Protein AF-A0A9Q1C5S4-F1 (afdb_monomer)

Solvent-accessible surface area (backbone atoms only — not comparable to full-atom values): 22050 Å² total; per-residue (Å²): 136,83,82,78,76,89,82,75,87,82,96,68,86,60,43,45,45,34,57,97,76,97,72,93,88,68,69,75,43,83,58,48,48,13,80,43,32,47,64,51,29,56,53,51,48,54,53,50,51,52,50,44,37,72,78,37,61,89,54,42,82,37,38,31,32,29,66,40,60,30,46,53,76,62,46,79,53,77,36,78,48,42,24,30,25,34,39,24,13,28,55,50,38,36,54,42,41,44,47,65,72,43,43,68,78,37,70,73,57,40,73,75,47,78,30,70,71,24,90,50,81,45,53,91,93,41,44,48,22,16,44,32,34,40,29,50,38,71,30,73,87,44,88,73,65,38,66,48,76,42,50,22,21,48,40,30,45,51,62,55,60,70,58,51,41,88,36,82,46,92,64,92,68,55,66,39,45,78,78,46,44,45,27,73,45,38,17,29,38,69,49,91,89,26,48,35,38,20,40,40,37,22,26,29,62,36,67,55,90,65,68,54,73,47,81,42,81,46,76,45,70,84,47,77,86,81,73,56,31,37,35,33,30,34,33,33,21,77,86,33,18,25,24,52,56,48,39,55,74,67,67,57,60,78,66,64,52,70,70,54,47,52,58,25,57,75,21,25,42,57,34,74,79,40,62,75,37,80,54,82,61,49,50,50,78,45,84,45,77,47,42,35,32,12,36,37,36,44,42,35,31,38,67,56,96,62,64,42,32,48,29,40,75,71,44,80,42,79,55,52,94,38,29,36,39,38,36,45,40,60,88,59,39,76,62,90,56,58,54,25,53,50,41,29,42,14,76,77,35,92,90,31,74,69,45,74,72,64,85,65,76,36,85,63,61,57,50,76,50,72,50,56,95,92,50,72,72,45,32,26,34,36,35,21,33,24,27,66,83,71,36,64,19,50,60,24,77,76,43,79,44,77,133

InterPro domains:
  IPR003961 Fibronectin type III [cd00063] (308-368)
  IPR013783 Immunoglobulin-like fold [G3DSA:2.60.40.10] (306-403)
  IPR017853 Glycoside hydrolase superfamily [SSF51445] (41-166)
  IPR036116 Fibronectin type III superfamily [SSF49265] (307-371)
  IPR049166 Glycosyl hydrolases family 39, N-terminal catalytic domain [PF01229] (28-271)
  IPR049167 Alpha-L-iduronidase, C-terminal domain [PF21200] (314-402)
  IPR051923 Glycosyl Hydrolase Family 39 [PTHR12631] (32-397)

Mean predicted aligned error: 6.3 Å

Structure (mmCIF, N/CA/C/O backbone):
data_AF-A0A9Q1C5S4-F1
#
_entry.id   AF-A0A9Q1C5S4-F1
#
loop_
_atom_site.group_PDB
_atom_site.id
_atom_site.type_symbol
_atom_site.label_atom_id
_atom_site.label_alt_id
_atom_site.label_comp_id
_atom_site.label_asym_id
_atom_site.label_entity_id
_atom_site.label_seq_id
_atom_site.pdbx_PDB_ins_code
_atom_site.Cartn_x
_atom_site.Cartn_y
_atom_site.Cartn_z
_atom_site.occupancy
_atom_site.B_iso_or_equiv
_atom_site.auth_seq_id
_atom_site.auth_comp_id
_atom_site.auth_asym_id
_atom_site.auth_atom_id
_atom_site.pdbx_PDB_model_num
ATOM 1 N N . MET A 1 1 ? -45.000 -19.984 -2.077 1.00 26.25 1 MET A N 1
ATOM 2 C CA . MET A 1 1 ? -44.883 -21.436 -1.838 1.00 26.25 1 MET A CA 1
ATOM 3 C C . MET A 1 1 ? -43.417 -21.824 -1.934 1.00 26.25 1 MET A C 1
ATOM 5 O O . MET A 1 1 ? -42.816 -21.621 -2.976 1.00 26.25 1 MET A O 1
ATOM 9 N N . ASN A 1 2 ? -42.876 -22.286 -0.807 1.00 27.17 2 ASN A N 1
ATOM 10 C CA . ASN A 1 2 ? -41.705 -23.147 -0.616 1.00 27.17 2 ASN A CA 1
ATOM 11 C C . ASN A 1 2 ? -40.450 -22.885 -1.467 1.00 27.17 2 ASN A C 1
ATOM 13 O O . ASN A 1 2 ? -40.114 -23.661 -2.357 1.00 27.17 2 ASN A O 1
ATOM 17 N N . GLY A 1 3 ? -39.674 -21.869 -1.082 1.00 25.30 3 GLY A N 1
ATOM 18 C CA . GLY A 1 3 ? -38.220 -21.938 -1.224 1.00 25.30 3 GLY A CA 1
ATOM 19 C C . GLY A 1 3 ? -37.671 -22.753 -0.056 1.00 25.30 3 GLY A C 1
ATOM 20 O O . GLY A 1 3 ? -37.378 -22.184 0.992 1.00 25.30 3 GLY A O 1
ATOM 21 N N . ASN A 1 4 ? -37.626 -24.080 -0.199 1.00 28.67 4 ASN A N 1
ATOM 22 C CA . ASN A 1 4 ? -37.029 -24.969 0.797 1.00 28.67 4 ASN A CA 1
ATOM 23 C C . ASN A 1 4 ? -35.581 -24.533 1.055 1.00 28.67 4 ASN A C 1
ATOM 25 O O . ASN A 1 4 ? -34.715 -24.690 0.194 1.00 28.67 4 ASN A O 1
ATOM 29 N N . LEU A 1 5 ? -35.331 -23.986 2.248 1.00 37.19 5 LEU A N 1
ATOM 30 C CA . LEU A 1 5 ? -33.987 -23.841 2.780 1.00 37.19 5 LEU A CA 1
ATOM 31 C C . LEU A 1 5 ? -33.396 -25.241 2.956 1.00 37.19 5 LEU A C 1
ATOM 33 O O . LEU A 1 5 ? -33.865 -26.022 3.784 1.00 37.19 5 LEU A O 1
ATOM 37 N N . LEU A 1 6 ? -32.335 -25.543 2.214 1.00 38.31 6 LEU A N 1
ATOM 38 C CA . LEU A 1 6 ? -31.453 -26.657 2.539 1.00 38.31 6 LEU A CA 1
ATOM 39 C C . LEU A 1 6 ? -30.576 -26.247 3.735 1.00 38.31 6 LEU A C 1
ATOM 41 O O . LEU A 1 6 ? -29.453 -25.782 3.588 1.00 38.31 6 LEU A O 1
ATOM 45 N N . LEU A 1 7 ? -31.138 -26.395 4.934 1.00 47.28 7 LEU A N 1
ATOM 46 C CA . LEU A 1 7 ? -30.456 -26.301 6.230 1.00 47.28 7 LEU A CA 1
ATOM 47 C C . LEU A 1 7 ? -30.463 -27.658 6.929 1.00 47.28 7 LEU A C 1
ATOM 49 O O . LEU A 1 7 ? -30.796 -27.777 8.106 1.00 47.28 7 LEU A O 1
ATOM 53 N N . GLN A 1 8 ? -30.129 -28.712 6.196 1.00 36.31 8 GLN A N 1
ATOM 54 C CA . GLN A 1 8 ? -29.928 -30.018 6.802 1.00 36.31 8 GLN A CA 1
ATOM 55 C C . GLN A 1 8 ? -28.537 -30.532 6.467 1.00 36.31 8 GLN A C 1
ATOM 57 O O . GLN A 1 8 ? -28.162 -30.657 5.308 1.00 36.31 8 GLN A O 1
ATOM 62 N N . SER A 1 9 ? -27.810 -30.798 7.553 1.00 42.69 9 SER A N 1
ATOM 63 C CA . SER A 1 9 ? -26.448 -31.314 7.665 1.00 42.69 9 SER A CA 1
ATOM 64 C C . SER A 1 9 ? -25.338 -30.385 7.184 1.00 42.69 9 SER A C 1
ATOM 66 O O . SER A 1 9 ? -24.979 -30.416 6.013 1.00 42.69 9 SER A O 1
ATOM 68 N N . VAL A 1 10 ? -24.698 -29.659 8.106 1.00 44.78 10 VAL A N 1
ATOM 69 C CA . VAL A 1 10 ? -23.290 -29.295 7.915 1.00 44.78 10 VAL A CA 1
ATOM 70 C C . VAL A 1 10 ? -22.563 -29.205 9.261 1.00 44.78 10 VAL A C 1
ATOM 72 O O . VAL A 1 10 ? -22.988 -28.509 10.181 1.00 44.78 10 VAL A O 1
ATOM 75 N N . ALA A 1 11 ? -21.450 -29.929 9.337 1.00 41.38 11 ALA A N 1
ATOM 76 C CA . ALA A 1 11 ? -20.451 -29.933 10.397 1.00 41.38 11 ALA A CA 1
ATOM 77 C C . ALA A 1 11 ? -19.266 -29.016 10.019 1.00 41.38 11 ALA A C 1
ATOM 79 O O . ALA A 1 11 ? -18.121 -29.462 9.968 1.00 41.38 11 ALA A O 1
ATOM 80 N N . GLU A 1 12 ? -19.529 -27.753 9.673 1.00 50.09 12 GLU A N 1
ATOM 81 C CA . GLU A 1 12 ? -18.496 -26.813 9.207 1.00 50.09 12 GLU A CA 1
ATOM 82 C C . GLU A 1 12 ? -18.090 -25.811 10.291 1.00 50.09 12 GLU A C 1
ATOM 84 O O . GLU A 1 12 ? -18.874 -25.440 11.163 1.00 50.09 12 GLU A O 1
ATOM 89 N N . ARG A 1 13 ? -16.816 -25.403 10.245 1.00 62.28 13 ARG A N 1
ATOM 90 C CA . ARG A 1 13 ? -16.159 -24.569 11.262 1.00 62.28 13 ARG A CA 1
ATOM 91 C C . ARG A 1 13 ? -16.349 -23.056 11.058 1.00 62.28 13 ARG A C 1
ATOM 93 O O . ARG A 1 13 ? -15.836 -22.310 11.882 1.00 62.28 13 ARG A O 1
ATOM 100 N N . TYR A 1 14 ? -17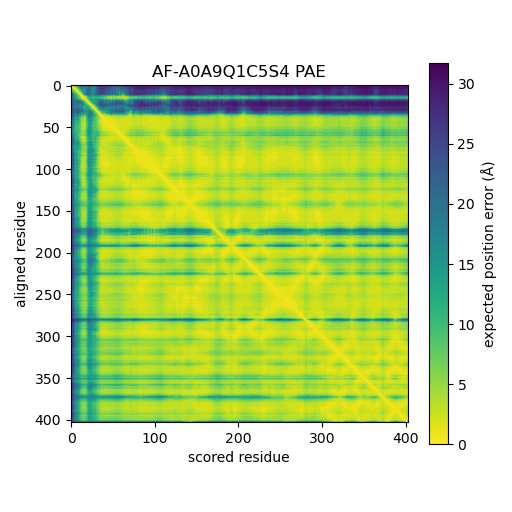.015 -22.596 9.992 1.00 60.91 14 TYR A N 1
ATOM 101 C CA . TYR A 1 14 ? -17.134 -21.169 9.626 1.00 60.91 14 TYR A CA 1
ATOM 102 C C . TYR A 1 14 ? -18.414 -20.862 8.808 1.00 60.91 14 TYR A C 1
ATOM 104 O O . TYR A 1 14 ? -19.015 -21.774 8.242 1.00 60.91 14 TYR A O 1
ATOM 112 N N . ILE A 1 15 ? -18.826 -19.584 8.746 1.00 74.06 15 ILE A N 1
ATOM 113 C CA . ILE A 1 15 ? -19.926 -19.042 7.919 1.00 74.06 15 ILE A CA 1
ATOM 114 C C . ILE A 1 15 ? -19.347 -18.099 6.857 1.00 74.06 15 ILE A C 1
ATOM 116 O O . ILE A 1 15 ? -18.591 -17.188 7.194 1.00 74.06 15 ILE A O 1
ATOM 120 N N . VAL A 1 16 ? -19.752 -18.276 5.594 1.00 71.06 16 VAL A N 1
ATOM 121 C CA . VAL A 1 16 ? -19.312 -17.444 4.461 1.00 71.06 16 VAL A CA 1
ATOM 122 C C . VAL A 1 16 ? -20.466 -16.581 3.938 1.00 71.06 16 VAL A C 1
ATOM 124 O O . VAL A 1 16 ? -21.546 -17.081 3.613 1.00 71.06 16 VAL A O 1
ATOM 127 N N . LEU A 1 17 ? -20.240 -15.273 3.833 1.00 71.00 17 LEU A N 1
ATOM 128 C CA . LEU A 1 17 ? -21.138 -14.326 3.170 1.00 71.00 17 LEU A CA 1
ATOM 129 C C . LEU A 1 17 ? -20.604 -14.093 1.746 1.00 71.00 17 LEU A C 1
ATOM 131 O O . LEU A 1 17 ? -19.611 -13.394 1.595 1.00 71.00 17 LEU A O 1
ATOM 135 N N . LYS A 1 18 ? -21.213 -14.712 0.719 1.00 59.03 18 LYS A N 1
ATOM 136 C CA . LYS A 1 18 ? -20.614 -14.831 -0.629 1.00 59.03 18 LYS A CA 1
ATOM 137 C C . LYS A 1 18 ? -21.371 -14.077 -1.732 1.00 59.03 18 LYS A C 1
ATOM 139 O O . LYS A 1 18 ? -22.607 -14.095 -1.795 1.00 59.03 18 LYS A O 1
ATOM 144 N N . GLY A 1 19 ? -20.637 -13.542 -2.713 1.00 44.38 19 GLY A N 1
ATOM 145 C CA . GLY A 1 19 ? -21.119 -13.293 -4.080 1.00 44.38 19 GLY A CA 1
ATOM 146 C C . GLY A 1 19 ? -21.111 -14.565 -4.955 1.00 44.38 19 GLY A C 1
ATOM 147 O O . GLY A 1 19 ? -20.715 -15.649 -4.540 1.00 44.38 19 GLY A O 1
ATOM 148 N N . LYS A 1 20 ? -21.683 -14.531 -6.165 1.00 37.19 20 LYS A N 1
ATOM 149 C CA . LYS A 1 20 ? -21.894 -15.753 -6.977 1.00 37.19 20 LYS A CA 1
ATOM 150 C C . LYS A 1 20 ? -20.568 -16.375 -7.459 1.00 37.19 20 LYS A C 1
ATOM 152 O O . LYS A 1 20 ? -19.984 -15.861 -8.404 1.00 37.19 20 LYS A O 1
ATOM 157 N N . SER A 1 21 ? -20.216 -17.576 -6.983 1.00 31.98 21 SER A N 1
ATOM 158 C CA . SER A 1 21 ? -19.457 -18.556 -7.786 1.00 31.98 21 SER A CA 1
ATOM 159 C C . SER A 1 21 ? -19.633 -20.001 -7.289 1.00 31.98 21 SER A C 1
ATOM 161 O O . SER A 1 21 ? -19.824 -20.254 -6.099 1.00 31.98 21 SER A O 1
ATOM 163 N N . SER A 1 22 ? -19.617 -20.928 -8.243 1.00 33.81 22 SER A N 1
ATOM 164 C CA . SER A 1 22 ? -19.968 -22.348 -8.187 1.00 33.81 22 SER A CA 1
ATOM 165 C C . SER A 1 22 ? -18.940 -23.225 -7.459 1.00 33.81 22 SER A C 1
ATOM 167 O O . SER A 1 22 ? -17.954 -23.630 -8.065 1.00 33.81 22 SER A O 1
ATOM 169 N N . TYR A 1 23 ? -19.209 -23.590 -6.203 1.00 31.20 23 TYR A N 1
ATOM 170 C CA . TYR A 1 23 ? -18.629 -24.772 -5.550 1.00 31.20 23 TYR A CA 1
ATOM 171 C C . TYR A 1 23 ? -19.686 -25.437 -4.651 1.00 31.20 23 TYR A C 1
ATOM 173 O O . TYR A 1 23 ? -20.471 -24.727 -4.020 1.00 31.20 23 TYR A O 1
ATOM 181 N N . PRO A 1 24 ? -19.757 -26.781 -4.593 1.00 35.44 24 PRO A N 1
ATOM 182 C CA . PRO A 1 24 ? -20.743 -27.475 -3.781 1.00 35.44 24 PRO A CA 1
ATOM 183 C C . PRO A 1 24 ? -20.231 -27.636 -2.343 1.00 35.44 24 PRO A C 1
ATOM 185 O O . PRO A 1 24 ? -19.175 -28.234 -2.146 1.00 35.44 24 PRO A O 1
ATOM 188 N N . ARG A 1 25 ? -21.053 -27.207 -1.371 1.00 38.00 25 ARG A N 1
ATOM 189 C CA . ARG A 1 25 ? -20.917 -27.362 0.100 1.00 38.00 25 ARG A CA 1
ATOM 190 C C . ARG A 1 25 ? -20.227 -26.210 0.842 1.00 38.00 25 ARG A C 1
ATOM 192 O O . ARG A 1 25 ? -19.152 -26.385 1.389 1.00 38.00 25 ARG A O 1
ATOM 199 N N . GLN A 1 26 ? -20.884 -25.050 0.868 1.00 38.00 26 GLN A N 1
ATOM 200 C CA . GLN A 1 26 ? -20.686 -23.997 1.873 1.00 38.00 26 GLN A CA 1
ATOM 201 C C . GLN A 1 26 ? -22.051 -23.366 2.176 1.00 38.00 26 GLN A C 1
ATOM 203 O O . GLN A 1 26 ? -22.888 -23.249 1.273 1.00 38.00 26 GLN A O 1
ATOM 208 N N . PHE A 1 27 ? -22.297 -22.954 3.424 1.00 42.84 27 PHE A N 1
ATOM 209 C CA . PHE A 1 27 ? -23.447 -22.100 3.727 1.00 42.84 27 PHE A CA 1
ATOM 210 C C . PHE A 1 27 ? -23.279 -20.764 3.008 1.00 42.84 27 PHE A C 1
ATOM 212 O O . PHE A 1 27 ? -22.383 -19.991 3.323 1.00 42.84 27 PHE A O 1
ATOM 219 N N . GLN A 1 28 ? -24.141 -20.528 2.024 1.00 41.88 28 GLN A N 1
ATOM 220 C CA . GLN A 1 28 ? -24.079 -19.391 1.120 1.00 41.88 28 GLN A CA 1
ATOM 221 C C . GLN A 1 28 ? -25.230 -18.431 1.438 1.00 41.88 28 GLN A C 1
ATOM 223 O O . GLN A 1 28 ? -26.397 -18.777 1.248 1.00 41.88 28 GLN A O 1
ATOM 228 N N . PHE A 1 29 ? -24.917 -17.219 1.897 1.00 44.25 29 PHE A N 1
ATOM 229 C CA . PHE A 1 29 ? -25.883 -16.116 1.973 1.00 44.25 29 PHE A CA 1
ATOM 230 C C . PHE A 1 29 ? -25.601 -15.067 0.891 1.00 44.25 29 PHE A C 1
ATOM 232 O O . PHE A 1 29 ? -24.479 -14.946 0.413 1.00 44.25 29 PHE A O 1
ATOM 239 N N . SER A 1 30 ? -26.650 -14.364 0.453 1.00 38.97 30 SER A N 1
ATOM 240 C CA . SER A 1 30 ? -26.642 -13.493 -0.725 1.00 38.97 30 SER A CA 1
ATOM 241 C C . SER A 1 30 ? -25.675 -12.308 -0.623 1.00 38.97 30 SER A C 1
ATOM 243 O O . SER A 1 30 ? -25.801 -11.502 0.289 1.00 38.97 30 SER A O 1
ATOM 245 N N . LYS A 1 31 ? -24.814 -12.161 -1.633 1.00 44.47 31 LYS A N 1
ATOM 246 C CA . LYS A 1 31 ? -24.250 -10.925 -2.207 1.00 44.47 31 LYS A CA 1
ATOM 247 C C . LYS A 1 31 ? -24.424 -9.638 -1.369 1.00 44.47 31 LYS A C 1
ATOM 249 O O . LYS A 1 31 ? -25.397 -8.910 -1.551 1.00 44.47 31 LYS A O 1
ATOM 254 N N . THR A 1 32 ? -23.417 -9.307 -0.566 1.00 50.16 32 THR A N 1
ATOM 255 C CA . THR A 1 32 ? -23.232 -8.032 0.153 1.00 50.16 32 THR A CA 1
ATOM 256 C C . THR A 1 32 ? -22.350 -7.078 -0.665 1.00 50.16 32 THR A C 1
ATOM 258 O O . THR A 1 32 ? -21.234 -6.753 -0.279 1.00 50.16 32 THR A O 1
ATOM 261 N N . THR A 1 33 ? -22.805 -6.641 -1.844 1.00 51.19 33 THR A N 1
ATOM 262 C CA . THR A 1 33 ? -22.062 -5.610 -2.600 1.00 51.19 33 THR A CA 1
ATOM 263 C C . THR A 1 33 ? -22.554 -4.231 -2.221 1.00 51.19 33 THR A C 1
ATOM 265 O O . THR A 1 33 ? -23.757 -4.019 -2.262 1.00 51.19 33 THR A O 1
ATOM 268 N N . GLY A 1 34 ? -21.650 -3.289 -1.954 1.00 54.81 34 GLY A N 1
ATOM 269 C CA . GLY A 1 34 ? -21.984 -1.968 -1.403 1.00 54.81 34 GLY A CA 1
ATOM 270 C C . GLY A 1 34 ? -22.831 -1.031 -2.276 1.00 54.81 34 GLY A C 1
ATOM 271 O O . GLY A 1 34 ? -23.160 0.059 -1.833 1.00 54.81 34 GLY A O 1
ATOM 272 N N . GLU A 1 35 ? -23.157 -1.396 -3.519 1.00 74.25 35 GLU A N 1
ATOM 273 C CA . GLU A 1 35 ? -23.819 -0.513 -4.502 1.00 74.25 35 GLU A CA 1
ATOM 274 C C . GLU A 1 35 ? -23.111 0.844 -4.715 1.00 74.25 35 GLU A C 1
ATOM 276 O O . GLU A 1 35 ? -23.710 1.821 -5.150 1.00 74.25 35 GLU A O 1
ATOM 281 N N . GLY A 1 36 ? -21.804 0.901 -4.450 1.00 72.75 36 GLY A N 1
ATOM 282 C CA . GLY A 1 36 ? -21.009 2.130 -4.452 1.00 72.75 36 GLY A CA 1
ATOM 283 C C . GLY A 1 36 ? -20.942 2.844 -3.097 1.00 72.75 36 GLY A C 1
ATOM 284 O O . GLY A 1 36 ? -20.256 3.854 -2.998 1.00 72.75 36 GLY A O 1
ATOM 285 N N . SER A 1 37 ? -21.588 2.316 -2.054 1.00 86.31 37 SER A N 1
ATOM 286 C CA . SER A 1 37 ? -21.529 2.811 -0.677 1.00 86.31 37 SER A CA 1
ATOM 287 C C . SER A 1 37 ? -20.771 1.865 0.259 1.00 86.31 37 SER A C 1
ATOM 289 O O . SER A 1 37 ? -20.989 0.654 0.267 1.00 86.31 37 SER A O 1
ATOM 291 N N . SER A 1 38 ? -19.897 2.429 1.093 1.00 87.44 38 SER A N 1
ATOM 292 C CA . SER A 1 38 ? -19.150 1.688 2.118 1.00 87.44 38 SER A CA 1
ATOM 293 C C . SER A 1 38 ? -20.076 1.143 3.211 1.00 87.44 38 SER A C 1
ATOM 295 O O . SER A 1 38 ? -20.033 -0.043 3.542 1.00 87.44 38 SER A O 1
ATOM 297 N N . LYS A 1 39 ? -20.984 1.992 3.704 1.00 89.44 39 LYS A N 1
ATOM 298 C CA . LYS A 1 39 ? -21.899 1.672 4.805 1.00 89.44 39 LYS A CA 1
ATOM 299 C C . LYS A 1 39 ? -22.924 0.593 4.444 1.00 89.44 39 LYS A C 1
ATOM 301 O O . LYS A 1 39 ? -23.295 -0.200 5.302 1.00 89.44 39 LYS A O 1
ATOM 306 N N . HIS A 1 40 ? -23.326 0.502 3.176 1.00 88.50 40 HIS A N 1
ATOM 307 C CA . HIS A 1 40 ? -24.262 -0.531 2.731 1.00 88.50 40 HIS A CA 1
ATOM 308 C C . HIS A 1 40 ? -23.711 -1.959 2.914 1.00 88.50 40 HIS A C 1
ATOM 310 O O . HIS A 1 40 ? -24.476 -2.864 3.249 1.00 88.50 40 HIS A O 1
ATOM 316 N N . ILE A 1 41 ? -22.393 -2.160 2.755 1.00 89.62 41 ILE A N 1
ATOM 317 C CA . ILE A 1 41 ? -21.737 -3.456 3.018 1.00 89.62 41 ILE A CA 1
ATOM 318 C C . ILE A 1 41 ? -21.948 -3.839 4.485 1.00 89.62 41 ILE A C 1
ATOM 320 O O . ILE A 1 41 ? -22.534 -4.879 4.780 1.00 89.62 41 ILE A O 1
ATOM 324 N N . LEU A 1 42 ? -21.546 -2.942 5.387 1.00 91.50 42 LEU A N 1
ATOM 325 C CA . LEU A 1 42 ? -21.632 -3.123 6.833 1.00 91.50 42 LEU A CA 1
ATOM 326 C C . LEU A 1 42 ? -23.072 -3.373 7.308 1.00 91.50 42 LEU A C 1
ATOM 328 O O . LEU A 1 42 ? -23.320 -4.294 8.085 1.00 91.50 42 LEU A O 1
ATOM 332 N N . ASP A 1 43 ? -24.026 -2.556 6.856 1.00 91.50 43 ASP A N 1
ATOM 333 C CA . ASP A 1 43 ? -25.422 -2.642 7.299 1.00 91.50 43 ASP A CA 1
ATOM 334 C C . ASP A 1 43 ? -26.057 -3.977 6.867 1.00 91.50 43 ASP A C 1
ATOM 336 O O . ASP A 1 43 ? -26.734 -4.635 7.664 1.00 91.50 43 ASP A O 1
ATOM 340 N N . THR A 1 44 ? -25.767 -4.427 5.640 1.00 89.00 44 THR A N 1
ATOM 341 C CA . THR A 1 44 ? -26.261 -5.709 5.114 1.00 89.00 44 THR A CA 1
ATOM 342 C C . THR A 1 44 ? -25.643 -6.902 5.853 1.00 89.00 44 THR A C 1
ATOM 344 O O . THR A 1 44 ? -26.331 -7.887 6.152 1.00 89.00 44 THR A O 1
ATOM 347 N N . GLU A 1 45 ? -24.354 -6.831 6.194 1.00 91.31 45 GLU A N 1
ATOM 348 C CA . GLU A 1 45 ? -23.699 -7.845 7.023 1.00 91.31 45 GLU A CA 1
ATOM 349 C C . GLU A 1 45 ? -24.289 -7.890 8.434 1.00 91.31 45 GLU A C 1
ATOM 351 O O . GLU A 1 45 ? -24.641 -8.968 8.911 1.00 91.31 45 GLU A O 1
ATOM 356 N N . LEU A 1 46 ? -24.463 -6.739 9.091 1.00 92.44 46 LEU A N 1
ATOM 357 C CA . LEU A 1 46 ? -25.061 -6.647 10.425 1.00 92.44 46 LEU A CA 1
ATOM 358 C C . LEU A 1 46 ? -26.467 -7.255 10.463 1.00 92.44 46 LEU A C 1
ATOM 360 O O . LEU A 1 46 ? -26.782 -8.015 11.383 1.00 92.44 46 LEU A O 1
ATOM 364 N N . GLU A 1 47 ? -27.312 -6.945 9.478 1.00 91.81 47 GLU A N 1
ATOM 365 C CA . GLU A 1 47 ? -28.642 -7.548 9.354 1.00 91.81 47 GLU A CA 1
ATOM 366 C C . GLU A 1 47 ? -28.549 -9.071 9.185 1.00 91.81 47 GLU A C 1
ATOM 368 O O . GLU A 1 47 ? -29.243 -9.831 9.870 1.00 91.81 47 GLU A O 1
ATOM 373 N N . THR A 1 48 ? -27.641 -9.531 8.323 1.00 89.38 48 THR A N 1
ATOM 374 C CA . THR A 1 48 ? -27.443 -10.958 8.056 1.00 89.38 48 THR A CA 1
ATOM 375 C C . THR A 1 48 ? -26.965 -11.706 9.299 1.00 89.38 48 THR A C 1
ATOM 377 O O . THR A 1 48 ? -27.523 -12.754 9.634 1.00 89.38 48 THR A O 1
ATOM 380 N N . ILE A 1 49 ? -25.996 -11.153 10.032 1.00 90.88 49 ILE A N 1
ATOM 381 C CA . ILE A 1 49 ? -25.484 -11.719 11.283 1.00 90.88 49 ILE A CA 1
ATOM 382 C C . ILE A 1 49 ? -26.607 -11.803 12.320 1.00 90.88 49 ILE A C 1
ATOM 384 O O . ILE A 1 49 ? -26.801 -12.859 12.926 1.00 90.88 49 ILE A O 1
ATOM 388 N N . LYS A 1 50 ? -27.399 -10.736 12.498 1.00 91.81 50 LYS A N 1
ATOM 389 C CA . LYS A 1 50 ? -28.553 -10.741 13.415 1.00 91.81 50 LYS A CA 1
ATOM 390 C C . LYS A 1 50 ? -29.541 -11.850 13.055 1.00 91.81 50 LYS A C 1
ATOM 392 O O . LYS A 1 50 ? -29.912 -12.636 13.924 1.00 91.81 50 LYS A O 1
ATOM 397 N N . ARG A 1 51 ? -29.895 -11.984 11.773 1.00 90.56 51 ARG A N 1
ATOM 398 C CA . ARG A 1 51 ? -30.806 -13.032 11.287 1.00 90.56 51 ARG A CA 1
ATOM 399 C C . ARG A 1 51 ? -30.267 -14.440 11.538 1.00 90.56 51 ARG A C 1
ATOM 401 O O . ARG A 1 51 ? -31.025 -15.305 11.973 1.00 90.56 51 ARG A O 1
ATOM 408 N N . ILE A 1 52 ? -28.977 -14.677 11.289 1.00 86.69 52 ILE A N 1
ATOM 409 C CA . ILE A 1 52 ? -28.333 -15.972 11.556 1.00 86.69 52 ILE A CA 1
ATOM 410 C C . ILE A 1 52 ? -28.417 -16.303 13.043 1.00 86.69 52 ILE A C 1
ATOM 412 O O . ILE A 1 52 ? -28.832 -17.400 13.400 1.00 86.69 52 ILE A O 1
ATOM 416 N N . ARG A 1 53 ? -28.071 -15.354 13.914 1.00 88.38 53 ARG A N 1
ATOM 417 C CA . ARG A 1 53 ? -28.079 -15.571 15.365 1.00 88.38 53 ARG A CA 1
ATOM 418 C C . ARG A 1 53 ? -29.482 -15.833 15.910 1.00 88.38 53 ARG A C 1
ATOM 420 O O . ARG A 1 53 ? -29.626 -16.671 16.795 1.00 88.38 53 ARG A O 1
ATOM 427 N N . SER A 1 54 ? -30.496 -15.144 15.384 1.00 91.19 54 SER A N 1
ATOM 428 C CA . SER A 1 54 ? -31.894 -15.336 15.783 1.00 91.19 54 SER A CA 1
ATOM 429 C C . SER A 1 54 ? -32.463 -16.672 15.303 1.00 91.19 54 SER A C 1
ATOM 431 O O . SER A 1 54 ? -33.105 -17.371 16.081 1.00 91.19 54 SER A O 1
ATOM 433 N N . ASN A 1 55 ? -32.219 -17.044 14.044 1.00 91.00 55 ASN A N 1
ATOM 434 C CA . ASN A 1 55 ? -32.847 -18.222 13.436 1.00 91.00 55 ASN A CA 1
ATOM 435 C C . ASN A 1 55 ? -32.042 -19.511 13.654 1.00 91.00 55 ASN A C 1
ATOM 437 O O . ASN A 1 55 ? -32.614 -20.599 13.653 1.00 91.00 55 ASN A O 1
ATOM 441 N N . TYR A 1 56 ? -30.726 -19.397 13.860 1.00 87.75 56 TYR A N 1
ATOM 442 C CA . TYR A 1 56 ? -29.796 -20.518 14.020 1.00 87.75 56 TYR A CA 1
ATOM 443 C C . TYR A 1 56 ? -28.864 -20.302 15.225 1.00 87.75 56 TYR A C 1
ATOM 445 O O . TYR A 1 56 ? -27.662 -20.092 15.049 1.00 87.75 56 TYR A O 1
ATOM 453 N N . PRO A 1 57 ? -29.365 -20.396 16.473 1.00 87.81 57 PRO A N 1
ATOM 454 C CA . PRO A 1 57 ? -28.561 -20.128 17.671 1.00 87.81 57 PRO A CA 1
ATOM 455 C C . PRO A 1 57 ? -27.292 -20.988 17.790 1.00 87.81 57 PRO A C 1
ATOM 457 O O . PRO A 1 57 ? -26.284 -20.529 18.324 1.00 87.81 57 PRO A O 1
ATOM 460 N N . LEU A 1 58 ? -27.308 -22.213 17.245 1.00 88.06 58 LEU A N 1
ATOM 461 C CA . LEU A 1 58 ? -26.135 -23.099 17.192 1.00 88.06 58 LEU A CA 1
ATOM 462 C C . LEU A 1 58 ? -24.979 -22.519 16.357 1.00 88.06 58 LEU A C 1
ATOM 464 O O . LEU A 1 58 ? -23.825 -22.855 16.602 1.00 88.06 58 LEU A O 1
ATOM 468 N N . LEU A 1 59 ? -25.274 -21.624 15.410 1.00 85.88 59 LEU A N 1
ATOM 469 C CA . LEU A 1 59 ? -24.289 -20.966 14.552 1.00 85.88 59 LEU A CA 1
ATOM 470 C C . LEU A 1 59 ? -23.768 -19.642 15.136 1.00 85.88 59 LEU A C 1
ATOM 472 O O . LEU A 1 59 ? -22.847 -19.048 14.586 1.00 85.88 59 LEU A O 1
ATOM 476 N N . ALA A 1 60 ? -24.295 -19.174 16.273 1.00 85.06 60 ALA A N 1
ATOM 477 C CA . ALA A 1 60 ? -23.942 -17.869 16.841 1.00 85.06 60 ALA A CA 1
ATOM 478 C C . ALA A 1 60 ? -22.476 -17.746 17.307 1.00 85.06 60 ALA A C 1
ATOM 480 O O . ALA A 1 60 ? -22.015 -16.641 17.589 1.00 85.06 60 ALA A O 1
ATOM 481 N N . LYS A 1 61 ? -21.755 -18.865 17.431 1.00 85.12 61 LYS A N 1
ATOM 482 C CA . LYS A 1 61 ? -20.333 -18.917 17.813 1.00 85.12 61 LYS A CA 1
ATOM 483 C C . LYS A 1 61 ? -19.418 -19.335 16.661 1.00 85.12 61 LYS A C 1
ATOM 485 O O . LYS A 1 61 ? -18.250 -19.635 16.887 1.00 85.12 61 LYS A O 1
ATOM 490 N N . VAL A 1 62 ? -19.948 -19.411 15.447 1.00 88.94 62 VAL A N 1
ATOM 491 C CA . VAL A 1 62 ? -19.173 -19.798 14.275 1.00 88.94 62 VAL A CA 1
ATOM 492 C C . VAL A 1 62 ? -18.545 -18.532 13.670 1.00 88.94 62 VAL A C 1
ATOM 494 O O . VAL A 1 62 ? -19.274 -17.559 13.474 1.00 88.94 62 VAL A O 1
ATOM 497 N N . PRO A 1 63 ? -17.224 -18.510 13.400 1.00 90.56 63 PRO A N 1
ATOM 498 C CA . PRO A 1 63 ? -16.556 -17.395 12.732 1.00 90.56 63 PRO A CA 1
ATOM 499 C C . PRO A 1 63 ? -17.228 -17.007 11.415 1.00 90.56 63 PRO A C 1
ATOM 501 O O . PRO A 1 63 ? -17.650 -17.880 10.655 1.00 90.56 63 PRO A O 1
ATOM 504 N N . ILE A 1 64 ? -17.307 -15.703 11.154 1.00 89.19 64 ILE A N 1
ATOM 505 C CA . ILE A 1 64 ? -17.973 -15.131 9.982 1.00 89.19 64 ILE A CA 1
ATOM 506 C C . ILE A 1 64 ? -16.943 -14.422 9.113 1.00 89.19 64 ILE A C 1
ATOM 508 O O . ILE A 1 64 ? -16.181 -13.584 9.606 1.00 89.19 64 ILE A O 1
ATOM 512 N N . PHE A 1 65 ? -16.959 -14.741 7.822 1.00 90.94 65 PHE A N 1
ATOM 513 C CA . PHE A 1 65 ? -16.135 -14.102 6.804 1.00 90.94 65 PHE A CA 1
ATOM 514 C C . PHE A 1 65 ? -17.016 -13.466 5.722 1.00 90.94 65 PHE A C 1
ATOM 516 O O . PHE A 1 65 ? -18.010 -14.067 5.303 1.00 90.94 65 PHE A O 1
ATOM 523 N N . ASN A 1 66 ? -16.611 -12.299 5.222 1.00 89.12 66 ASN A N 1
ATOM 524 C CA . ASN A 1 66 ? -17.028 -11.805 3.912 1.00 89.12 66 ASN A CA 1
ATOM 525 C C . ASN A 1 66 ? -15.845 -11.922 2.948 1.00 89.12 66 ASN A C 1
ATOM 527 O O . ASN A 1 66 ? -14.866 -11.182 3.049 1.00 89.12 66 ASN A O 1
ATOM 531 N N . ASP A 1 67 ? -15.910 -12.882 2.032 1.00 87.56 67 ASP A N 1
ATOM 532 C CA . ASP A 1 67 ? -14.828 -13.156 1.087 1.00 87.56 67 ASP A CA 1
ATOM 533 C C . ASP A 1 67 ? -14.873 -12.272 -0.179 1.00 87.56 67 ASP A C 1
ATOM 535 O O . ASP A 1 67 ? -13.914 -12.270 -0.953 1.00 87.56 67 ASP A O 1
ATOM 539 N N . GLU A 1 68 ? -15.929 -11.465 -0.343 1.00 87.50 68 GLU A N 1
ATOM 540 C CA . GLU A 1 68 ? -16.160 -10.539 -1.463 1.00 87.50 68 GLU A CA 1
ATOM 541 C C . GLU A 1 68 ? -16.761 -9.197 -0.970 1.00 87.50 68 GLU A C 1
ATOM 543 O O . GLU A 1 68 ? -17.794 -8.724 -1.456 1.00 87.50 68 GLU A O 1
ATOM 548 N N . GLY A 1 69 ? -16.111 -8.560 0.011 1.00 86.44 69 GLY A N 1
ATOM 549 C CA . GLY A 1 69 ? -16.499 -7.291 0.649 1.00 86.44 69 GLY A CA 1
ATOM 550 C C . GLY A 1 69 ? -16.294 -6.056 -0.229 1.00 86.44 69 GLY A C 1
ATOM 551 O O . GLY A 1 69 ? -15.707 -5.060 0.194 1.00 86.44 69 GLY A O 1
ATOM 552 N N . ASP A 1 70 ? -16.741 -6.125 -1.479 1.00 88.38 70 ASP A N 1
ATOM 553 C CA . ASP A 1 70 ? -16.445 -5.130 -2.496 1.00 88.38 70 ASP A CA 1
ATOM 554 C C . ASP A 1 70 ? -17.477 -3.990 -2.563 1.00 88.38 70 ASP A C 1
ATOM 556 O O . ASP A 1 70 ? -18.691 -4.229 -2.495 1.00 88.38 70 ASP A O 1
ATOM 560 N N . PRO A 1 71 ? -17.045 -2.753 -2.893 1.00 86.88 71 PRO A N 1
ATOM 561 C CA . PRO A 1 71 ? -17.961 -1.621 -3.051 1.00 86.88 71 PRO A CA 1
ATOM 562 C C . PRO A 1 71 ? -19.029 -1.815 -4.133 1.00 86.88 71 PRO A C 1
ATOM 564 O O . PRO A 1 71 ? -20.135 -1.308 -4.004 1.00 86.88 71 PRO A O 1
ATOM 567 N N . LEU A 1 72 ? -18.719 -2.526 -5.223 1.00 88.12 72 LEU A N 1
ATOM 568 C CA . LEU A 1 72 ? -19.646 -2.737 -6.339 1.00 88.12 72 LEU A CA 1
ATOM 569 C C . LEU A 1 72 ? -19.374 -4.071 -7.042 1.00 88.12 72 LEU A C 1
ATOM 571 O O . LEU A 1 72 ? -18.220 -4.373 -7.363 1.00 88.12 72 LEU A O 1
ATOM 575 N N . VAL A 1 73 ? -20.447 -4.805 -7.369 1.00 86.62 73 VAL A N 1
ATOM 576 C CA . VAL A 1 73 ? -20.398 -6.037 -8.178 1.00 86.62 73 VAL A CA 1
ATOM 577 C C . VAL A 1 73 ? -19.806 -5.806 -9.572 1.00 86.62 73 VAL A C 1
ATOM 579 O O . VAL A 1 73 ? -19.932 -4.730 -10.156 1.00 86.62 73 VAL A O 1
ATOM 582 N N . GLY A 1 74 ? -19.247 -6.866 -10.156 1.00 89.75 74 GLY A N 1
ATOM 583 C CA . GLY A 1 74 ? -18.845 -6.892 -11.558 1.00 89.75 74 GLY A CA 1
ATOM 584 C C . GLY A 1 74 ? -17.485 -6.240 -11.720 1.00 89.75 74 GLY A C 1
ATOM 585 O O . GLY A 1 74 ? -17.383 -5.074 -12.107 1.00 89.75 74 GLY A O 1
ATOM 586 N N . TRP A 1 75 ? -16.439 -6.994 -11.391 1.00 95.25 75 TRP A N 1
ATOM 587 C CA . TRP A 1 75 ? -15.055 -6.524 -11.361 1.00 95.25 75 TRP A CA 1
ATOM 588 C C . TRP A 1 75 ? -14.588 -5.938 -12.707 1.00 95.25 75 TRP A C 1
ATOM 590 O O . TRP A 1 75 ? -13.848 -4.957 -12.731 1.00 95.25 75 TRP A O 1
ATOM 600 N N . SER A 1 76 ? -15.078 -6.482 -13.826 1.00 95.88 76 SER A N 1
ATOM 601 C CA . SER A 1 76 ? -14.688 -6.093 -15.187 1.00 95.88 76 SER A CA 1
ATOM 602 C C . SER A 1 76 ? -15.408 -4.851 -15.718 1.00 95.88 76 SER A C 1
ATOM 604 O O . SER A 1 76 ? -14.996 -4.292 -16.736 1.00 95.88 76 SER A O 1
ATOM 606 N N . ARG A 1 77 ? -16.474 -4.384 -15.052 1.00 96.12 77 ARG A N 1
ATOM 607 C CA . ARG A 1 77 ? -17.184 -3.165 -15.462 1.00 96.12 77 ARG A CA 1
ATOM 608 C C . ARG A 1 77 ? -16.252 -1.949 -15.304 1.00 96.12 77 ARG A C 1
ATOM 610 O O . ARG A 1 77 ? -15.777 -1.726 -14.190 1.00 96.12 77 ARG A O 1
ATOM 617 N N . PRO A 1 78 ? -16.014 -1.139 -16.350 1.00 97.06 78 PRO A N 1
ATOM 618 C CA . PRO A 1 78 ? -15.220 0.078 -16.215 1.00 97.06 78 PRO A CA 1
ATOM 619 C C . PRO A 1 78 ? -15.906 1.044 -15.249 1.00 97.06 78 PRO A C 1
ATOM 621 O O . PRO A 1 78 ? -17.110 1.292 -15.359 1.00 97.06 78 PRO A O 1
ATOM 624 N N . GLN A 1 79 ? -15.152 1.557 -14.285 1.00 97.50 79 GLN A N 1
ATOM 625 C CA . GLN A 1 79 ? -15.557 2.615 -13.370 1.00 97.50 79 GLN A CA 1
ATOM 626 C C . GLN A 1 79 ? -14.368 3.543 -13.126 1.00 97.50 79 GLN A C 1
ATOM 628 O O . GLN A 1 79 ? -13.310 3.088 -12.691 1.00 97.50 79 GLN A O 1
ATOM 633 N N . TRP A 1 80 ? -14.560 4.846 -13.336 1.00 95.88 80 TRP A N 1
ATOM 634 C CA . TRP A 1 80 ? -13.503 5.846 -13.157 1.00 95.88 80 TRP A CA 1
ATOM 635 C C . TRP A 1 80 ? -12.875 5.779 -11.752 1.00 95.88 80 TRP A C 1
ATOM 637 O O . TRP A 1 80 ? -11.659 5.832 -11.614 1.00 95.88 80 TRP A O 1
ATOM 647 N N . TRP A 1 81 ? -13.687 5.560 -10.712 1.00 96.62 81 TRP A N 1
ATOM 648 C CA . TRP A 1 81 ? -13.238 5.539 -9.317 1.00 96.62 81 TRP A CA 1
ATOM 649 C C . TRP A 1 81 ? -12.410 4.299 -8.961 1.00 96.62 81 TRP A C 1
ATOM 651 O O . TRP A 1 81 ? -11.693 4.321 -7.966 1.00 96.62 81 TRP A O 1
ATOM 661 N N . ARG A 1 82 ? -12.459 3.223 -9.765 1.00 98.12 82 ARG A N 1
ATOM 662 C CA . ARG A 1 82 ? -11.606 2.030 -9.586 1.00 98.12 82 ARG A CA 1
ATOM 663 C C . ARG A 1 82 ? -10.155 2.277 -9.987 1.00 98.12 82 ARG A C 1
ATOM 665 O O . ARG A 1 82 ? -9.298 1.465 -9.638 1.00 98.12 82 ARG A O 1
ATOM 672 N N . ALA A 1 83 ? -9.898 3.347 -10.737 1.00 98.00 83 ALA A N 1
ATOM 673 C CA . ALA A 1 83 ? -8.604 3.644 -11.329 1.00 98.00 83 ALA A CA 1
ATOM 674 C C . ALA A 1 83 ? -7.609 4.282 -10.358 1.00 98.00 83 ALA A C 1
ATOM 676 O O . ALA A 1 83 ? -6.405 4.063 -10.491 1.00 98.00 83 ALA A O 1
ATOM 677 N N . ASP A 1 84 ? -8.110 5.058 -9.399 1.00 97.25 84 ASP A N 1
ATOM 678 C CA . ASP A 1 84 ? -7.305 5.963 -8.589 1.00 97.25 84 ASP A CA 1
ATOM 679 C C . ASP A 1 84 ? -7.562 5.809 -7.078 1.00 97.25 84 ASP A C 1
ATOM 681 O O . ASP A 1 84 ? -8.115 4.813 -6.599 1.00 97.25 84 ASP A O 1
ATOM 685 N N . THR A 1 85 ? -7.115 6.805 -6.312 1.00 97.69 85 THR A N 1
ATOM 686 C CA . THR A 1 85 ? -7.209 6.865 -4.852 1.00 97.69 85 THR A CA 1
ATOM 687 C C . THR A 1 85 ? -8.644 6.839 -4.325 1.00 97.69 85 THR A C 1
ATOM 689 O O . THR A 1 85 ? -8.847 6.525 -3.156 1.00 97.69 85 THR A O 1
ATOM 692 N N . THR A 1 86 ? -9.657 7.081 -5.164 1.00 97.94 86 THR A N 1
ATOM 693 C CA . THR A 1 86 ? -11.064 6.941 -4.769 1.00 97.94 86 THR A CA 1
ATOM 694 C C . THR A 1 86 ? -11.338 5.528 -4.262 1.00 97.94 86 THR A C 1
ATOM 696 O O . THR A 1 86 ? -11.761 5.369 -3.120 1.00 97.94 86 THR A O 1
ATOM 699 N N . TYR A 1 87 ? -11.012 4.490 -5.045 1.00 98.25 87 TYR A N 1
ATOM 700 C CA . TYR A 1 87 ? -11.222 3.101 -4.624 1.00 98.25 87 TYR A CA 1
ATOM 701 C C . TYR A 1 87 ? -10.394 2.738 -3.391 1.00 98.25 87 TYR A C 1
ATOM 703 O O . TYR A 1 87 ? -10.926 2.127 -2.469 1.00 98.25 87 TYR A O 1
ATOM 711 N N . ALA A 1 88 ? -9.132 3.171 -3.335 1.00 98.31 88 ALA A N 1
ATOM 712 C CA . ALA A 1 88 ? -8.289 2.975 -2.159 1.00 98.31 88 ALA A CA 1
ATOM 713 C C . ALA A 1 88 ? -8.939 3.555 -0.889 1.00 98.31 88 ALA A C 1
ATOM 715 O O . ALA A 1 88 ? -8.978 2.890 0.143 1.00 98.31 88 ALA A O 1
ATOM 716 N N . ALA A 1 89 ? -9.506 4.762 -0.973 1.00 97.94 89 ALA A N 1
ATOM 717 C CA . ALA A 1 89 ? -10.106 5.438 0.171 1.00 97.94 89 ALA A CA 1
ATOM 718 C C . ALA A 1 89 ? -11.415 4.764 0.609 1.00 97.94 89 ALA A C 1
ATOM 720 O O . ALA A 1 89 ? -11.650 4.637 1.813 1.00 97.94 89 ALA A O 1
ATOM 721 N N . VAL A 1 90 ? -12.222 4.264 -0.344 1.00 96.06 90 VAL A N 1
ATOM 722 C CA . VAL A 1 90 ? -13.416 3.453 -0.037 1.00 96.06 90 VAL A CA 1
ATOM 723 C C . VAL A 1 90 ? -13.026 2.169 0.691 1.00 96.06 90 VAL A C 1
ATOM 725 O O . VAL A 1 90 ? -13.614 1.869 1.724 1.00 96.06 90 VAL A O 1
ATOM 728 N N . VAL A 1 91 ? -12.024 1.430 0.199 1.00 97.75 91 VAL A N 1
ATOM 729 C CA . VAL A 1 91 ? -11.549 0.191 0.844 1.00 97.75 91 VAL A CA 1
ATOM 730 C C . VAL A 1 91 ? -11.095 0.463 2.275 1.00 97.75 91 VAL A C 1
ATOM 732 O O . VAL A 1 91 ? -11.514 -0.230 3.200 1.00 97.75 91 VAL A O 1
ATOM 735 N N . THR A 1 92 ? -10.310 1.521 2.480 1.00 98.12 92 THR A N 1
ATOM 736 C CA . THR A 1 92 ? -9.891 1.928 3.823 1.00 98.12 92 THR A CA 1
ATOM 737 C C . THR A 1 92 ? -11.085 2.297 4.698 1.00 98.12 92 THR A C 1
ATOM 739 O O . THR A 1 92 ? -11.160 1.852 5.839 1.00 98.12 92 THR A O 1
ATOM 742 N N . LYS A 1 93 ? -12.052 3.067 4.181 1.00 96.25 93 LYS A N 1
ATOM 743 C CA . LYS A 1 93 ? -13.255 3.462 4.932 1.00 96.25 93 LYS A CA 1
ATOM 744 C C . LYS A 1 93 ? -14.085 2.248 5.352 1.00 96.25 93 LYS A C 1
ATOM 746 O O . LYS A 1 93 ? -14.497 2.187 6.505 1.00 96.25 93 LYS A O 1
ATOM 751 N N . VAL A 1 94 ? -14.257 1.267 4.463 1.00 95.50 94 VAL A N 1
ATOM 752 C CA . VAL A 1 94 ? -14.911 -0.015 4.768 1.00 95.50 94 VAL A CA 1
ATOM 753 C C . VAL A 1 94 ? -14.202 -0.702 5.938 1.00 95.50 94 VAL A C 1
ATOM 755 O O . VAL A 1 94 ? -14.857 -1.022 6.925 1.00 95.50 94 VAL A O 1
ATOM 758 N N . ILE A 1 95 ? -12.875 -0.855 5.902 1.00 97.06 95 ILE A N 1
ATOM 759 C CA . ILE A 1 95 ? -12.110 -1.494 6.992 1.00 97.06 95 ILE A CA 1
ATOM 760 C C . ILE A 1 95 ? -12.283 -0.742 8.322 1.00 97.06 95 ILE A C 1
ATOM 762 O O . ILE A 1 95 ? -12.583 -1.360 9.345 1.00 97.06 95 ILE A O 1
ATOM 766 N N . ILE A 1 96 ? -12.155 0.590 8.309 1.00 96.25 96 ILE A N 1
ATOM 767 C CA . ILE A 1 96 ? -12.325 1.431 9.504 1.00 96.25 96 ILE A CA 1
ATOM 768 C C . ILE A 1 96 ? -13.743 1.266 10.086 1.00 96.25 96 ILE A C 1
ATOM 770 O O . ILE A 1 96 ? -13.904 1.108 11.297 1.00 96.25 96 ILE A O 1
ATOM 774 N N . GLN A 1 97 ? -14.772 1.261 9.235 1.00 94.62 97 GLN A N 1
ATOM 775 C CA . GLN A 1 97 ? -16.161 1.045 9.645 1.00 94.62 97 GLN A CA 1
ATOM 776 C C . GLN A 1 97 ? -16.377 -0.349 10.249 1.00 94.62 97 GLN A C 1
ATOM 778 O O . GLN A 1 97 ? -17.019 -0.455 11.291 1.00 94.62 97 GLN A O 1
ATOM 783 N N . HIS A 1 98 ? -15.821 -1.412 9.658 1.00 95.06 98 HIS A N 1
ATOM 784 C CA . HIS A 1 98 ? -15.958 -2.769 10.204 1.00 95.06 98 HIS A CA 1
ATOM 785 C C . HIS A 1 98 ? -15.290 -2.885 11.576 1.00 95.06 98 HIS A C 1
ATOM 787 O O . HIS A 1 98 ? -15.875 -3.456 12.497 1.00 95.06 98 HIS A O 1
ATOM 793 N N . GLN A 1 99 ? -14.111 -2.283 11.756 1.00 95.44 99 GLN A N 1
ATOM 794 C CA . GLN A 1 99 ? -13.448 -2.279 13.055 1.00 95.44 99 GLN A CA 1
ATOM 795 C C . GLN A 1 99 ? -14.302 -1.573 14.118 1.00 95.44 99 GLN A C 1
ATOM 797 O O . GLN A 1 99 ? -14.578 -2.150 15.169 1.00 95.44 99 GLN A O 1
ATOM 802 N N . HIS A 1 100 ? -14.750 -0.345 13.850 1.00 93.31 100 HIS A N 1
ATOM 803 C CA . HIS A 1 100 ? -15.383 0.498 14.873 1.00 93.31 100 HIS A CA 1
ATOM 804 C C . HIS A 1 100 ? -16.873 0.253 15.081 1.00 93.31 100 HIS A C 1
ATOM 806 O O . HIS A 1 100 ? -17.359 0.462 16.188 1.00 93.31 100 HIS A O 1
ATOM 812 N N . LEU A 1 101 ? -17.601 -0.177 14.051 1.00 93.00 101 LEU A N 1
ATOM 813 C CA . LEU A 1 101 ? -19.064 -0.282 14.085 1.00 93.00 101 LEU A CA 1
ATOM 814 C C . LEU A 1 101 ? -19.562 -1.735 14.143 1.00 93.00 101 LEU A C 1
ATOM 816 O O . LEU A 1 101 ? -20.694 -1.972 14.563 1.00 93.00 101 LEU A O 1
ATOM 820 N N . LEU A 1 102 ? -18.725 -2.714 13.778 1.00 93.38 102 LEU A N 1
ATOM 821 C CA . LEU A 1 102 ? -19.056 -4.140 13.858 1.00 93.38 102 LEU A CA 1
ATOM 822 C C . LEU A 1 102 ? -18.231 -4.860 14.924 1.00 93.38 102 LEU A C 1
ATOM 824 O O . LEU A 1 102 ? -18.815 -5.359 15.884 1.00 93.38 102 LEU A O 1
ATOM 828 N N . ILE A 1 103 ? -16.905 -4.901 14.784 1.00 94.50 103 ILE A N 1
ATOM 829 C CA . ILE A 1 103 ? -16.029 -5.754 15.602 1.00 94.50 103 ILE A CA 1
ATOM 830 C C . ILE A 1 103 ? -15.946 -5.248 17.045 1.00 94.50 103 ILE A C 1
ATOM 832 O O . ILE A 1 103 ? -16.272 -5.990 17.971 1.00 94.50 103 ILE A O 1
ATOM 836 N N . THR A 1 104 ? -15.554 -3.986 17.247 1.00 93.12 104 THR A N 1
ATOM 837 C CA . THR A 1 104 ? -15.362 -3.411 18.589 1.00 93.12 104 THR A CA 1
ATOM 838 C C . THR A 1 104 ? -16.650 -3.415 19.429 1.00 93.12 104 THR A C 1
ATOM 840 O O . THR A 1 104 ? -16.591 -3.850 20.581 1.00 93.12 104 THR A O 1
ATOM 843 N N . PRO A 1 105 ? -17.829 -3.010 18.907 1.00 93.06 105 PRO A N 1
ATOM 844 C CA . PRO A 1 105 ? -19.060 -3.011 19.701 1.00 93.06 105 PRO A CA 1
ATOM 845 C C . PRO A 1 105 ? -19.667 -4.409 19.886 1.00 93.06 105 PRO A C 1
ATOM 847 O O . PRO A 1 105 ? -20.462 -4.610 20.803 1.00 93.06 105 PRO A O 1
ATOM 850 N N . ASN A 1 106 ? -19.320 -5.380 19.028 1.00 93.94 106 ASN A N 1
ATOM 851 C CA . ASN A 1 106 ? -19.920 -6.717 19.020 1.00 93.94 106 ASN A CA 1
ATOM 852 C C . ASN A 1 106 ? -18.856 -7.835 19.042 1.00 93.94 106 ASN A C 1
ATOM 854 O O . ASN A 1 106 ? -18.820 -8.667 18.130 1.00 93.94 106 ASN A O 1
ATOM 858 N N . PRO A 1 107 ? -18.043 -7.962 20.109 1.00 90.50 107 PRO A N 1
ATOM 859 C CA . PRO A 1 107 ? -16.973 -8.968 20.178 1.00 90.50 107 PRO A CA 1
ATOM 860 C C . PRO A 1 107 ? -17.481 -10.416 20.040 1.00 90.50 107 PRO A C 1
ATOM 862 O O . PRO A 1 107 ? -16.759 -11.307 19.601 1.00 90.50 107 PRO A O 1
ATOM 865 N N . ASN A 1 108 ? -18.757 -10.661 20.354 1.00 90.69 108 ASN A N 1
ATOM 866 C CA . ASN A 1 108 ? -19.393 -11.976 20.254 1.00 90.69 108 ASN A CA 1
ATOM 867 C C . ASN A 1 108 ? -19.850 -12.359 18.833 1.00 90.69 108 ASN A C 1
ATOM 869 O O . ASN A 1 108 ? -20.397 -13.450 18.657 1.00 90.69 108 ASN A O 1
ATOM 873 N N . TYR A 1 109 ? -19.716 -11.472 17.839 1.00 90.75 109 TYR A N 1
ATOM 874 C CA . TYR A 1 109 ? -20.129 -11.752 16.456 1.00 90.75 109 TYR A CA 1
ATOM 875 C C . TYR A 1 109 ? -19.077 -12.546 15.668 1.00 90.75 109 TYR A C 1
ATOM 877 O O . TYR A 1 109 ? -19.427 -13.123 14.646 1.00 90.75 109 TYR A O 1
ATOM 885 N N . LEU A 1 110 ? -17.832 -12.633 16.159 1.00 89.44 110 LEU A N 1
ATOM 886 C CA . LEU A 1 110 ? -16.735 -13.415 15.562 1.00 89.44 110 LEU A CA 1
ATOM 887 C C . LEU A 1 110 ? -16.509 -13.135 14.063 1.00 89.44 110 LEU A C 1
ATOM 889 O O . LEU A 1 110 ? -16.159 -14.031 13.288 1.00 89.44 110 LEU A O 1
ATOM 893 N N . TYR A 1 111 ? -16.686 -11.878 13.657 1.00 93.56 111 TYR A N 1
ATOM 894 C CA . TYR A 1 111 ? -16.299 -11.423 12.328 1.00 93.56 111 TYR A CA 1
ATOM 895 C C . TYR A 1 111 ? -14.775 -11.391 12.237 1.00 93.56 111 TYR A C 1
ATOM 897 O O . TYR A 1 111 ? -14.116 -10.730 13.037 1.00 93.56 111 TYR A O 1
ATOM 905 N N . THR A 1 112 ? -14.215 -12.161 11.314 1.00 91.56 112 THR A N 1
ATOM 906 C CA . THR A 1 112 ? -12.798 -12.558 11.374 1.00 91.56 112 THR A CA 1
ATOM 907 C C . THR A 1 112 ? -12.055 -12.362 10.059 1.00 91.56 112 THR A C 1
ATOM 909 O O . THR A 1 112 ? -10.828 -12.402 10.057 1.00 91.56 112 THR A O 1
ATOM 912 N N . LEU A 1 113 ? -12.762 -12.115 8.952 1.00 92.56 113 LEU A N 1
ATOM 913 C CA . LEU A 1 113 ? -12.144 -11.853 7.657 1.00 92.56 113 LEU A CA 1
ATOM 914 C C . LEU A 1 113 ? -13.060 -10.999 6.783 1.00 92.56 113 LEU A C 1
ATOM 916 O O . LEU A 1 113 ? -14.240 -11.310 6.629 1.00 92.56 113 LEU A O 1
ATOM 920 N N . ILE A 1 114 ? -12.469 -9.981 6.162 1.00 93.88 114 ILE A N 1
ATOM 921 C CA . ILE A 1 114 ? -13.021 -9.300 4.993 1.00 93.88 114 ILE A CA 1
ATOM 922 C C . ILE A 1 114 ? -11.990 -9.356 3.865 1.00 93.88 114 ILE A C 1
ATOM 924 O O . ILE A 1 114 ? -10.818 -9.042 4.075 1.00 93.88 114 ILE A O 1
ATOM 928 N N . SER A 1 115 ? -12.411 -9.765 2.673 1.00 94.50 115 SER A N 1
ATOM 929 C CA . SER A 1 115 ? -11.570 -9.810 1.476 1.00 94.50 115 SER A CA 1
ATOM 930 C C . SER A 1 115 ? -12.145 -8.904 0.396 1.00 94.50 115 SER A C 1
ATOM 932 O O . SER A 1 115 ? -13.352 -8.853 0.191 1.00 94.50 115 SER A O 1
ATOM 934 N N . ASN A 1 116 ? -11.267 -8.180 -0.297 1.00 94.44 116 ASN A N 1
ATOM 935 C CA . ASN A 1 116 ? -11.620 -7.478 -1.526 1.00 94.44 116 ASN A CA 1
ATOM 936 C C . ASN A 1 116 ? -11.238 -8.376 -2.700 1.00 94.44 116 ASN A C 1
ATOM 938 O O . ASN A 1 116 ? -10.063 -8.700 -2.874 1.00 94.44 116 ASN A O 1
ATOM 942 N N . ASP A 1 117 ? -12.204 -8.737 -3.536 1.00 94.44 117 ASP A N 1
ATOM 943 C CA . ASP A 1 117 ? -11.979 -9.628 -4.668 1.00 94.44 117 ASP A CA 1
ATOM 944 C C . ASP A 1 117 ? -11.475 -8.817 -5.872 1.00 94.44 117 ASP A C 1
ATOM 946 O O . ASP A 1 117 ? -12.203 -8.445 -6.798 1.00 94.44 117 ASP A O 1
ATOM 950 N N . ASN A 1 118 ? -10.205 -8.420 -5.806 1.00 97.31 118 ASN A N 1
ATOM 951 C CA . ASN A 1 118 ? -9.561 -7.523 -6.767 1.00 97.31 118 ASN A CA 1
ATOM 952 C C . ASN A 1 118 ? -8.208 -8.054 -7.281 1.00 97.31 118 ASN A C 1
ATOM 954 O O . ASN A 1 118 ? -7.432 -7.309 -7.883 1.00 97.31 118 ASN A O 1
ATOM 958 N N . GLY A 1 119 ? -7.959 -9.358 -7.129 1.00 97.31 119 GLY A N 1
ATOM 959 C CA . GLY A 1 119 ? -6.793 -10.066 -7.679 1.00 97.31 119 GLY A CA 1
ATOM 960 C C . GLY A 1 119 ? -6.833 -10.301 -9.198 1.00 97.31 119 GLY A C 1
ATOM 961 O O . GLY A 1 119 ? -5.988 -11.014 -9.735 1.00 97.31 119 GLY A O 1
ATOM 962 N N . PHE A 1 120 ? -7.811 -9.731 -9.905 1.00 98.31 120 PHE A N 1
ATOM 963 C CA . PHE A 1 120 ? -7.973 -9.883 -11.351 1.00 98.31 120 PHE A CA 1
ATOM 964 C C . PHE A 1 120 ? -6.907 -9.126 -12.160 1.00 98.31 120 PHE A C 1
ATOM 966 O O . PHE A 1 120 ? -6.316 -8.146 -11.703 1.00 98.31 120 PHE A O 1
ATOM 973 N N . LEU A 1 121 ? -6.736 -9.536 -13.420 1.00 98.38 121 LEU A N 1
ATOM 974 C CA . LEU A 1 121 ? -6.008 -8.780 -14.442 1.00 98.38 121 LEU A CA 1
ATOM 975 C C . LEU A 1 121 ? -7.000 -8.067 -15.359 1.00 98.38 121 LEU A C 1
ATOM 977 O O . LEU A 1 121 ? -7.949 -8.679 -15.848 1.00 98.38 121 LEU A O 1
ATOM 981 N N . ASN A 1 122 ? -6.761 -6.785 -15.627 1.00 98.44 122 ASN A N 1
ATOM 982 C CA . ASN A 1 122 ? -7.635 -5.992 -16.485 1.00 98.44 122 ASN A CA 1
ATOM 983 C C . ASN A 1 122 ? -7.455 -6.328 -17.977 1.00 98.44 122 ASN A C 1
ATOM 985 O O . ASN A 1 122 ? -6.429 -6.876 -18.391 1.00 98.44 122 ASN A O 1
ATOM 989 N N . PHE A 1 123 ? -8.430 -5.952 -18.802 1.00 97.62 123 PHE A N 1
ATOM 990 C CA . PHE A 1 123 ? -8.445 -6.167 -20.252 1.00 97.62 123 PHE A CA 1
ATOM 991 C C . PHE A 1 123 ? -8.437 -4.854 -21.035 1.00 97.62 123 PHE A C 1
ATOM 993 O O . PHE A 1 123 ? -9.096 -3.893 -20.651 1.00 97.62 123 PHE A O 1
ATOM 1000 N N . TYR A 1 124 ? -7.759 -4.837 -22.186 1.00 95.44 124 TYR A N 1
ATOM 1001 C CA . TYR A 1 124 ? -7.919 -3.773 -23.180 1.00 95.44 124 TYR A CA 1
ATOM 1002 C C . TYR A 1 124 ? -9.399 -3.646 -23.616 1.00 95.44 124 TYR A C 1
ATOM 1004 O O . TYR A 1 124 ? -10.063 -4.674 -23.768 1.00 95.44 124 TYR A O 1
ATOM 1012 N N . PRO A 1 125 ? -9.926 -2.427 -23.854 1.00 95.44 125 PRO A N 1
ATOM 1013 C CA . PRO A 1 125 ? -9.269 -1.115 -23.749 1.00 95.44 125 PRO A CA 1
ATOM 1014 C C . PRO A 1 125 ? -9.326 -0.491 -22.344 1.00 95.44 125 PRO A C 1
ATOM 1016 O O . PRO A 1 125 ? -8.970 0.671 -22.161 1.00 95.44 125 PRO A O 1
ATOM 1019 N N . THR A 1 126 ? -9.785 -1.234 -21.340 1.00 95.88 126 THR A N 1
ATOM 1020 C CA . THR A 1 126 ? -9.998 -0.733 -19.983 1.00 95.88 126 THR A CA 1
ATOM 1021 C C . THR A 1 126 ? -8.784 -1.012 -19.096 1.00 95.88 126 THR A C 1
ATOM 1023 O O . THR A 1 126 ? -8.681 -2.051 -18.447 1.00 95.88 126 THR A O 1
ATOM 1026 N N . PHE A 1 127 ? -7.855 -0.058 -19.051 1.00 97.44 127 PHE A N 1
ATOM 1027 C CA . PHE A 1 127 ? -6.634 -0.172 -18.252 1.00 97.44 127 PHE A CA 1
ATOM 1028 C C . PHE A 1 127 ? -6.917 -0.048 -16.746 1.00 97.44 127 PHE A C 1
ATOM 1030 O O . PHE A 1 127 ? -7.149 -1.044 -16.065 1.00 97.44 127 PHE A O 1
ATOM 1037 N N . PHE A 1 128 ? -6.943 1.169 -16.210 1.00 98.44 128 PHE A N 1
ATOM 1038 C CA . PHE A 1 128 ? -7.037 1.374 -14.762 1.00 98.44 128 PHE A CA 1
ATOM 1039 C C . PHE A 1 128 ? -8.447 1.143 -14.178 1.00 98.44 128 PHE A C 1
ATOM 1041 O O . PHE A 1 128 ? -8.585 0.852 -12.992 1.00 98.44 128 PHE A O 1
ATOM 1048 N N . GLU A 1 129 ? -9.504 1.243 -14.986 1.00 98.44 129 GLU A N 1
ATOM 1049 C CA . GLU A 1 129 ? -10.894 1.381 -14.512 1.00 98.44 129 GLU A CA 1
ATOM 1050 C C . GLU A 1 129 ? -11.594 0.057 -14.126 1.00 98.44 129 GLU A C 1
ATOM 1052 O O . GLU A 1 129 ? -12.775 0.060 -13.772 1.00 98.44 129 GLU A O 1
ATOM 1057 N N . GLN A 1 130 ? -10.904 -1.087 -14.172 1.00 98.50 130 GLN A N 1
ATOM 1058 C CA . GLN A 1 130 ? -11.425 -2.367 -13.661 1.00 98.50 130 GLN A CA 1
ATOM 1059 C C . GLN A 1 130 ? -11.013 -2.595 -12.199 1.00 98.50 130 GLN A C 1
ATOM 1061 O O . GLN A 1 130 ? -10.080 -1.971 -11.691 1.00 98.50 130 GLN A O 1
ATOM 1066 N N . ARG A 1 131 ? -11.725 -3.476 -11.484 1.00 98.25 131 ARG A N 1
ATOM 1067 C CA . ARG A 1 131 ? -11.475 -3.767 -10.061 1.00 98.25 131 ARG A CA 1
ATOM 1068 C C . ARG A 1 131 ? -10.288 -4.720 -9.917 1.00 98.25 131 ARG A C 1
ATOM 1070 O O . ARG A 1 131 ? -10.452 -5.922 -9.743 1.00 98.25 131 ARG A O 1
ATOM 1077 N N . THR A 1 132 ? -9.098 -4.151 -10.035 1.00 98.69 132 THR A N 1
ATOM 1078 C CA . THR A 1 132 ? -7.810 -4.848 -9.978 1.00 98.69 132 THR A CA 1
ATOM 1079 C C . THR A 1 132 ? -6.861 -4.156 -8.999 1.00 98.69 132 THR A C 1
ATOM 1081 O O . THR A 1 132 ? -6.971 -2.942 -8.797 1.00 98.69 132 THR A O 1
ATOM 1084 N N . LEU A 1 133 ? -5.914 -4.902 -8.426 1.00 98.69 133 LEU A N 1
ATOM 1085 C CA . LEU A 1 133 ? -4.791 -4.362 -7.640 1.00 98.69 133 LEU A CA 1
ATOM 1086 C C . LEU A 1 133 ? -3.719 -3.707 -8.523 1.00 98.69 133 LEU A C 1
ATOM 1088 O O . LEU A 1 133 ? -3.107 -2.712 -8.139 1.00 98.69 133 LEU A O 1
ATOM 1092 N N . ASN A 1 134 ? -3.512 -4.254 -9.721 1.00 98.44 134 ASN A N 1
ATOM 1093 C CA . ASN A 1 134 ? -2.544 -3.773 -10.701 1.00 98.44 134 ASN A CA 1
ATOM 1094 C C . ASN A 1 134 ? -3.237 -3.401 -12.013 1.00 98.44 134 ASN A C 1
ATOM 1096 O O . ASN A 1 134 ? -4.263 -3.982 -12.373 1.00 98.44 134 ASN A O 1
ATOM 1100 N N . THR A 1 135 ? -2.641 -2.474 -12.754 1.00 98.69 135 THR A N 1
ATOM 1101 C CA . THR A 1 135 ? -2.965 -2.222 -14.158 1.00 98.69 135 THR A CA 1
ATOM 1102 C C . THR A 1 135 ? -1.972 -2.962 -15.041 1.00 98.69 135 THR A C 1
ATOM 1104 O O . THR A 1 135 ? -0.770 -2.720 -14.980 1.00 98.69 135 THR A O 1
ATOM 1107 N N . ARG A 1 136 ? -2.487 -3.856 -15.875 1.00 98.62 136 ARG A N 1
ATOM 1108 C CA . ARG A 1 136 ? -1.785 -4.644 -16.879 1.00 98.62 136 ARG A CA 1
ATOM 1109 C C . ARG A 1 136 ? -1.757 -3.925 -18.220 1.00 98.62 136 ARG A C 1
ATOM 1111 O O . ARG A 1 136 ? -2.803 -3.521 -18.732 1.00 98.62 136 ARG A O 1
ATOM 1118 N N . PHE A 1 137 ? -0.570 -3.894 -18.815 1.00 98.56 137 PHE A N 1
ATOM 1119 C CA . PHE A 1 137 ? -0.311 -3.490 -20.191 1.00 98.56 137 PHE A CA 1
ATOM 1120 C C . PHE A 1 137 ? 0.258 -4.680 -20.963 1.00 98.56 137 PHE A C 1
ATOM 1122 O O . PHE A 1 137 ? 1.298 -5.223 -20.597 1.00 98.56 137 PHE A O 1
ATOM 1129 N N . GLN A 1 138 ? -0.444 -5.111 -22.012 1.00 98.00 138 GLN A N 1
ATOM 1130 C CA . GLN A 1 138 ? 0.027 -6.152 -22.927 1.00 98.00 138 GLN A CA 1
ATOM 1131 C C . GLN A 1 138 ? 0.795 -5.471 -24.058 1.00 98.00 138 GLN A C 1
ATOM 1133 O O . GLN A 1 138 ? 0.193 -4.895 -24.960 1.00 98.00 138 GLN A O 1
ATOM 1138 N N . MET A 1 139 ? 2.119 -5.507 -23.984 1.00 96.94 139 MET A N 1
ATOM 1139 C CA . MET A 1 139 ? 3.026 -4.842 -24.912 1.00 96.94 139 MET A CA 1
ATOM 1140 C C . MET A 1 139 ? 3.195 -5.701 -26.166 1.00 96.94 139 MET A C 1
ATOM 1142 O O . MET A 1 139 ? 4.189 -6.389 -26.354 1.00 96.94 139 MET A O 1
ATOM 1146 N N . ASN A 1 140 ? 2.182 -5.703 -27.031 1.00 96.62 140 ASN A N 1
ATOM 1147 C CA . ASN A 1 140 ? 2.191 -6.504 -28.263 1.00 96.62 140 ASN A CA 1
ATOM 1148 C C . ASN A 1 140 ? 3.094 -5.916 -29.362 1.00 96.62 140 ASN A C 1
ATOM 1150 O O . ASN A 1 140 ? 3.240 -6.508 -30.428 1.00 96.62 140 ASN A O 1
ATOM 1154 N N . ASN A 1 141 ? 3.657 -4.729 -29.130 1.00 94.94 141 ASN A N 1
ATOM 1155 C CA . ASN A 1 141 ? 4.618 -4.071 -30.009 1.00 94.94 141 ASN A CA 1
ATOM 1156 C C . ASN A 1 141 ? 6.078 -4.461 -29.713 1.00 94.94 141 ASN A C 1
ATOM 1158 O O . ASN A 1 141 ? 6.965 -4.060 -30.465 1.00 94.94 141 ASN A O 1
ATOM 1162 N N . THR A 1 142 ? 6.345 -5.219 -28.645 1.00 92.50 142 THR A N 1
ATOM 1163 C CA . THR A 1 142 ? 7.679 -5.750 -28.331 1.00 92.50 142 THR A CA 1
ATOM 1164 C C . THR A 1 142 ? 7.890 -7.128 -28.966 1.00 92.50 142 THR A C 1
ATOM 1166 O O . THR A 1 142 ? 6.946 -7.784 -29.407 1.00 92.50 142 THR A O 1
ATOM 1169 N N . LYS A 1 143 ? 9.150 -7.567 -29.072 1.00 91.56 143 LYS A N 1
ATOM 1170 C CA . LYS A 1 143 ? 9.518 -8.896 -29.583 1.00 91.56 143 LYS A CA 1
ATOM 1171 C C . LYS A 1 143 ? 10.517 -9.560 -28.623 1.00 91.56 143 LYS A C 1
ATOM 1173 O O . LYS A 1 143 ? 11.643 -9.074 -28.547 1.00 91.56 143 LYS A O 1
ATOM 1178 N N . PRO A 1 144 ? 10.148 -10.657 -27.934 1.00 92.94 144 PRO A N 1
ATOM 1179 C CA . PRO A 1 144 ? 8.797 -11.228 -27.863 1.00 92.94 144 PRO A CA 1
ATOM 1180 C C . PRO A 1 144 ? 7.805 -10.250 -27.212 1.00 92.94 144 PRO A C 1
ATOM 1182 O O . PRO A 1 144 ? 8.224 -9.318 -26.527 1.00 92.94 144 PRO A O 1
ATOM 1185 N N . ASN A 1 145 ? 6.503 -10.475 -27.416 1.00 95.69 145 ASN A N 1
ATOM 1186 C CA . ASN A 1 145 ? 5.465 -9.711 -26.721 1.00 95.69 145 ASN A CA 1
ATOM 1187 C C . ASN A 1 145 ? 5.702 -9.787 -25.209 1.00 95.69 145 ASN A C 1
ATOM 1189 O O . ASN A 1 145 ? 5.994 -10.863 -24.680 1.00 95.69 145 ASN A O 1
ATOM 1193 N N . SER A 1 146 ? 5.514 -8.672 -24.511 1.00 95.06 146 SER A N 1
ATOM 1194 C CA . SER A 1 146 ? 5.735 -8.596 -23.067 1.00 95.06 146 SER A CA 1
ATOM 1195 C C . SER A 1 146 ? 4.520 -8.079 -22.306 1.00 95.06 146 SER A C 1
ATOM 1197 O O . SER A 1 146 ? 3.525 -7.637 -22.885 1.00 95.06 146 SER A O 1
ATOM 1199 N N . VAL A 1 147 ? 4.569 -8.175 -20.978 1.00 97.06 147 VAL A N 1
ATOM 1200 C CA . VAL A 1 147 ? 3.517 -7.679 -20.089 1.00 97.06 147 VAL A CA 1
ATOM 1201 C C . VAL A 1 147 ? 4.149 -6.813 -19.014 1.00 97.06 147 VAL A C 1
ATOM 1203 O O . VAL A 1 147 ? 5.126 -7.214 -18.395 1.00 97.06 147 VAL A O 1
ATOM 1206 N N . GLN A 1 148 ? 3.563 -5.645 -18.775 1.00 97.50 148 GLN A N 1
ATOM 1207 C CA . GLN A 1 148 ? 3.960 -4.739 -17.701 1.00 97.50 148 GLN A CA 1
ATOM 1208 C C . GLN A 1 148 ? 2.806 -4.568 -16.715 1.00 97.50 148 GLN A C 1
ATOM 1210 O O . GLN A 1 148 ? 1.637 -4.535 -17.113 1.00 97.50 148 GLN A O 1
ATOM 1215 N N . LEU A 1 149 ? 3.138 -4.456 -15.429 1.00 98.00 149 LEU A N 1
ATOM 1216 C CA . LEU A 1 149 ? 2.189 -4.183 -14.353 1.00 98.00 149 LEU A CA 1
ATOM 1217 C C . LEU A 1 149 ? 2.553 -2.867 -13.663 1.00 98.00 149 LEU A C 1
ATOM 1219 O O . LEU A 1 149 ? 3.723 -2.610 -13.387 1.00 98.00 149 LEU A O 1
ATOM 1223 N N . ILE A 1 150 ? 1.537 -2.065 -13.359 1.00 98.25 150 ILE A N 1
ATOM 1224 C CA . ILE A 1 150 ? 1.643 -0.852 -12.544 1.00 98.25 150 ILE A CA 1
ATOM 1225 C C . ILE A 1 150 ? 0.746 -1.010 -11.325 1.00 98.25 150 ILE A C 1
ATOM 1227 O O . ILE A 1 150 ? -0.446 -1.301 -11.468 1.00 98.25 150 ILE A O 1
ATOM 1231 N N . LYS A 1 151 ? 1.303 -0.808 -10.127 1.00 98.31 151 LYS A N 1
ATOM 1232 C CA . LYS A 1 151 ? 0.517 -0.880 -8.891 1.00 98.31 151 LYS A CA 1
ATOM 1233 C C . LYS A 1 151 ? -0.505 0.246 -8.874 1.00 98.31 151 LYS A C 1
ATOM 1235 O O . LYS A 1 151 ? -0.176 1.395 -9.151 1.00 98.31 151 LYS A O 1
ATOM 1240 N N . LYS A 1 152 ? -1.758 -0.071 -8.560 1.00 98.75 152 LYS A N 1
ATOM 1241 C CA . LYS A 1 152 ? -2.806 0.943 -8.402 1.00 98.75 152 LYS A CA 1
ATOM 1242 C C . LYS A 1 152 ? -2.830 1.456 -6.960 1.00 98.75 152 LYS A C 1
ATOM 1244 O O . LYS A 1 152 ? -2.367 0.747 -6.063 1.00 98.75 152 LYS A O 1
ATOM 1249 N N . PRO A 1 153 ? -3.453 2.618 -6.693 1.00 98.62 153 PRO A N 1
ATOM 1250 C CA . PRO A 1 153 ? -3.520 3.163 -5.334 1.00 98.62 153 PRO A CA 1
ATOM 1251 C C . PRO A 1 153 ? -4.161 2.204 -4.321 1.00 98.62 153 PRO A C 1
ATOM 1253 O O . PRO A 1 153 ? -3.782 2.191 -3.154 1.00 98.62 153 PRO A O 1
ATOM 1256 N N . VAL A 1 154 ? -5.093 1.347 -4.763 1.00 98.62 154 VAL A N 1
ATOM 1257 C CA . VAL A 1 154 ? -5.702 0.321 -3.900 1.00 98.62 154 VAL A CA 1
ATOM 1258 C C . VAL A 1 154 ? -4.705 -0.749 -3.445 1.00 98.62 154 VAL A C 1
ATOM 1260 O O . VAL A 1 154 ? -4.845 -1.269 -2.347 1.00 98.62 154 VAL A O 1
ATOM 1263 N N . LEU A 1 155 ? -3.675 -1.065 -4.234 1.00 98.62 155 LEU A N 1
ATOM 1264 C CA . LEU A 1 155 ? -2.588 -1.919 -3.762 1.00 98.62 155 LEU A CA 1
ATOM 1265 C C . LEU A 1 155 ? -1.678 -1.130 -2.818 1.00 98.62 155 LEU A C 1
ATOM 1267 O O . LEU A 1 155 ? -1.357 -1.628 -1.746 1.00 98.62 155 LEU A O 1
ATOM 1271 N N . ALA A 1 156 ? -1.334 0.116 -3.158 1.00 97.88 156 ALA A N 1
ATOM 1272 C CA . ALA A 1 156 ? -0.495 0.967 -2.311 1.00 97.88 156 ALA A CA 1
ATOM 1273 C C . ALA A 1 156 ? -1.073 1.156 -0.895 1.00 97.88 156 ALA A C 1
ATOM 1275 O O . ALA A 1 156 ? -0.328 1.088 0.083 1.00 97.88 156 ALA A O 1
ATOM 1276 N N . VAL A 1 157 ? -2.397 1.317 -0.758 1.00 98.38 157 VAL A N 1
ATOM 1277 C CA . VAL A 1 157 ? -3.037 1.456 0.559 1.00 98.38 157 VAL A CA 1
ATOM 1278 C C . VAL A 1 157 ? -2.991 0.173 1.389 1.00 98.38 157 VAL A C 1
ATOM 1280 O O . VAL A 1 157 ? -2.916 0.266 2.611 1.00 98.38 157 VAL A O 1
ATOM 1283 N N . MET A 1 158 ? -2.924 -1.013 0.769 1.00 98.12 158 MET A N 1
ATOM 1284 C CA . MET A 1 158 ? -2.668 -2.261 1.508 1.00 98.12 158 MET A CA 1
ATOM 1285 C C . MET A 1 158 ? -1.297 -2.230 2.190 1.00 98.12 158 MET A C 1
ATOM 1287 O O . MET A 1 158 ? -1.160 -2.719 3.305 1.00 98.12 158 MET A O 1
ATOM 1291 N N . GLY A 1 159 ? -0.303 -1.582 1.572 1.00 96.69 159 GLY A N 1
ATOM 1292 C CA . GLY A 1 159 ? 1.002 -1.343 2.194 1.00 96.69 159 GLY A CA 1
ATOM 1293 C C . GLY A 1 159 ? 0.949 -0.374 3.382 1.00 96.69 159 GLY A C 1
ATOM 1294 O O . GLY A 1 159 ? 1.770 -0.481 4.287 1.00 96.69 159 GLY A O 1
ATOM 1295 N N . LEU A 1 160 ? -0.017 0.554 3.417 1.00 97.94 160 LEU A N 1
ATOM 1296 C CA . LEU A 1 160 ? -0.256 1.414 4.585 1.00 97.94 160 LEU A CA 1
ATOM 1297 C C . LEU A 1 160 ? -1.018 0.672 5.689 1.00 97.94 160 LEU A C 1
ATOM 1299 O O . LEU A 1 160 ? -0.663 0.797 6.856 1.00 97.94 160 LEU A O 1
ATOM 1303 N N . LEU A 1 161 ? -2.026 -0.124 5.325 1.00 98.19 161 LEU A N 1
ATOM 1304 C CA . LEU A 1 161 ? -2.778 -0.975 6.253 1.00 98.19 161 LEU A CA 1
ATOM 1305 C C . LEU A 1 161 ? -1.874 -2.015 6.930 1.00 98.19 161 LEU A C 1
ATOM 1307 O O . LEU A 1 161 ? -2.033 -2.273 8.116 1.00 98.19 161 LEU A O 1
ATOM 1311 N N . ALA A 1 162 ? -0.881 -2.547 6.212 1.00 96.50 162 ALA A N 1
ATOM 1312 C CA . ALA A 1 162 ? 0.113 -3.474 6.755 1.00 96.50 162 ALA A CA 1
ATOM 1313 C C . ALA A 1 162 ? 1.040 -2.858 7.823 1.00 96.50 162 ALA A C 1
ATOM 1315 O O . ALA A 1 162 ? 1.785 -3.589 8.465 1.00 96.50 162 ALA A O 1
ATOM 1316 N N . ARG A 1 163 ? 1.015 -1.529 8.017 1.00 96.31 163 ARG A N 1
ATOM 1317 C CA . ARG A 1 163 ? 1.758 -0.828 9.081 1.00 96.31 163 ARG A CA 1
ATOM 1318 C C . ARG A 1 163 ? 0.936 -0.617 10.355 1.00 96.31 163 ARG A C 1
ATOM 1320 O O . ARG A 1 163 ? 1.421 0.020 11.284 1.00 96.31 163 ARG A O 1
ATOM 1327 N N . LEU A 1 164 ? -0.318 -1.062 10.377 1.00 97.50 164 LEU A N 1
ATOM 1328 C CA . LEU A 1 164 ? -1.126 -1.045 11.589 1.00 97.50 164 LEU A CA 1
ATOM 1329 C C . LEU A 1 164 ? -0.611 -2.106 12.570 1.00 97.50 164 LEU A C 1
ATOM 1331 O O . LEU A 1 164 ? -0.271 -3.214 12.165 1.00 97.50 164 LEU A O 1
ATOM 1335 N N . GLY A 1 165 ? -0.575 -1.748 13.850 1.00 96.62 165 GLY A N 1
ATOM 1336 C CA . GLY A 1 165 ? -0.171 -2.625 14.944 1.00 96.62 165 GLY A CA 1
ATOM 1337 C C . GLY A 1 165 ? -1.283 -3.569 15.407 1.00 96.62 165 GLY A C 1
ATOM 1338 O O . GLY A 1 165 ? -2.426 -3.513 14.947 1.00 96.62 165 GLY A O 1
ATOM 1339 N N . ASP A 1 166 ? -0.951 -4.416 16.377 1.00 95.12 166 ASP A N 1
ATOM 1340 C CA . ASP A 1 166 ? -1.815 -5.483 16.889 1.00 95.12 166 ASP A CA 1
ATOM 1341 C C . ASP A 1 166 ? -2.809 -5.038 17.978 1.00 95.12 166 ASP A C 1
ATOM 1343 O O . ASP A 1 166 ? -3.698 -5.804 18.360 1.00 95.12 166 ASP A O 1
ATOM 1347 N N . ARG A 1 167 ? -2.694 -3.804 18.488 1.00 96.38 167 ARG A N 1
ATOM 1348 C CA . ARG A 1 167 ? -3.579 -3.261 19.531 1.00 96.38 167 ARG A CA 1
ATOM 1349 C C . ARG A 1 167 ? -4.286 -2.004 19.060 1.00 96.38 167 ARG A C 1
ATOM 1351 O O . ARG A 1 167 ? -3.649 -1.019 18.699 1.00 96.38 167 ARG A O 1
ATOM 1358 N N . LEU A 1 168 ? -5.614 -2.012 19.141 1.00 96.12 168 LEU A N 1
ATOM 1359 C CA . LEU A 1 168 ? -6.442 -0.843 18.856 1.00 96.12 168 LEU A CA 1
ATOM 1360 C C . LEU A 1 168 ? -6.213 0.255 19.906 1.00 96.12 168 LEU A C 1
ATOM 1362 O O . LEU A 1 168 ? -6.212 -0.012 21.108 1.00 96.12 168 LEU A O 1
ATOM 1366 N N . VAL A 1 169 ? -6.066 1.493 19.446 1.00 95.12 169 VAL A N 1
ATOM 1367 C CA . VAL A 1 169 ? -5.972 2.688 20.289 1.00 95.12 169 VAL A CA 1
ATOM 1368 C C . VAL A 1 169 ? -7.314 3.411 20.285 1.00 95.12 169 VAL A C 1
ATOM 1370 O O . VAL A 1 169 ? -7.991 3.493 19.260 1.00 95.12 169 VAL A O 1
ATOM 1373 N N . TYR A 1 170 ? -7.707 3.927 21.450 1.00 91.44 170 TYR A N 1
ATOM 1374 C CA . TYR A 1 170 ? -8.919 4.725 21.584 1.00 91.44 170 TYR A CA 1
ATOM 1375 C C . TYR A 1 170 ? -8.827 6.005 20.744 1.00 91.44 170 TYR A C 1
ATOM 1377 O O . TYR A 1 170 ? -7.825 6.715 20.781 1.00 91.44 170 TYR A O 1
ATOM 1385 N N . VAL A 1 171 ? -9.902 6.309 20.022 1.00 90.19 171 VAL A N 1
ATOM 1386 C CA . VAL A 1 171 ? -10.079 7.556 19.275 1.00 90.19 171 VAL A CA 1
ATOM 1387 C C . VAL A 1 171 ? -11.316 8.238 19.855 1.00 90.19 171 VAL A C 1
ATOM 1389 O O . VAL A 1 171 ? -12.362 7.611 19.982 1.00 90.19 171 VAL A O 1
ATOM 1392 N N . GLU A 1 172 ? -11.215 9.505 20.246 1.00 83.75 172 GLU A N 1
ATOM 1393 C CA . GLU A 1 172 ? -12.333 10.208 20.896 1.00 83.75 172 GLU A CA 1
ATOM 1394 C C . GLU A 1 172 ? -13.477 10.509 19.912 1.00 83.75 172 GLU A C 1
ATOM 1396 O O . GLU A 1 172 ? -14.653 10.288 20.198 1.00 83.75 172 GLU A O 1
ATOM 1401 N N . ASP A 1 173 ? -13.123 10.921 18.697 1.00 79.06 173 ASP A N 1
ATOM 1402 C CA . ASP A 1 173 ? -14.048 11.409 17.671 1.00 79.06 173 ASP A CA 1
ATOM 1403 C C . ASP A 1 173 ? -14.634 10.296 16.772 1.00 79.06 173 ASP A C 1
ATOM 1405 O O . ASP A 1 173 ? -14.974 10.525 15.609 1.00 79.06 173 ASP A O 1
ATOM 1409 N N . LEU A 1 174 ? -14.797 9.073 17.293 1.00 72.12 174 LEU A N 1
ATOM 1410 C CA . LEU A 1 174 ? -15.252 7.906 16.512 1.00 72.12 174 LEU A CA 1
ATOM 1411 C C . LEU A 1 174 ? -16.595 8.101 15.807 1.00 72.12 174 LEU A C 1
ATOM 1413 O O . LEU A 1 174 ? -16.813 7.515 14.748 1.00 72.12 174 LEU A O 1
ATOM 1417 N N . LYS A 1 175 ? -17.477 8.954 16.346 1.00 67.81 175 LYS A N 1
ATOM 1418 C CA . LYS A 1 175 ? -18.762 9.286 15.709 1.00 67.81 175 LYS A CA 1
ATOM 1419 C C . LYS A 1 175 ? -18.579 9.839 14.293 1.00 67.81 175 LYS A C 1
ATOM 1421 O O . LYS A 1 175 ? -19.441 9.602 13.451 1.00 67.81 175 LYS A O 1
ATOM 1426 N N . LYS A 1 176 ? -17.460 10.520 14.005 1.00 71.00 176 LYS A N 1
ATOM 1427 C CA . LYS A 1 176 ? -17.159 11.039 12.661 1.00 71.00 176 LYS A CA 1
ATOM 1428 C C . LYS A 1 176 ? -17.004 9.922 11.628 1.00 71.00 176 LYS A C 1
ATOM 1430 O O . LYS A 1 176 ? -17.447 10.107 10.502 1.00 71.00 176 LYS A O 1
ATOM 1435 N N . THR A 1 177 ? -16.493 8.753 12.019 1.00 73.62 177 THR A N 1
ATOM 1436 C CA . THR A 1 177 ? -16.381 7.574 11.140 1.00 73.62 177 THR A CA 1
ATOM 1437 C C . THR A 1 177 ? -17.743 7.102 10.619 1.00 73.62 177 THR A C 1
ATOM 1439 O O . THR A 1 177 ? -17.837 6.567 9.514 1.00 73.62 177 THR A O 1
ATOM 1442 N N . GLU A 1 178 ? -18.801 7.273 11.414 1.00 74.31 178 GLU A N 1
ATOM 1443 C CA . GLU A 1 178 ? -20.160 6.879 11.038 1.00 74.31 178 GLU A CA 1
ATOM 1444 C C . GLU A 1 178 ? -20.891 7.980 10.262 1.00 74.31 178 GLU A C 1
ATOM 1446 O O . GLU A 1 178 ? -21.597 7.690 9.298 1.00 74.31 178 GLU A O 1
ATOM 1451 N N . THR A 1 179 ? -20.742 9.237 10.688 1.00 78.19 179 THR A N 1
ATOM 1452 C CA . THR A 1 179 ? -21.586 10.349 10.221 1.00 78.19 179 THR A CA 1
ATOM 1453 C C . THR A 1 179 ? -20.927 11.252 9.184 1.00 78.19 179 THR A C 1
ATOM 1455 O O . THR A 1 179 ? -21.589 12.141 8.650 1.00 78.19 179 THR A O 1
ATOM 1458 N N . THR A 1 180 ? -19.642 11.050 8.889 1.00 86.31 180 THR A N 1
ATOM 1459 C CA . THR A 1 180 ? -18.871 11.896 7.970 1.00 86.31 180 THR A CA 1
ATOM 1460 C C . THR A 1 180 ? -18.054 11.069 6.976 1.00 86.31 180 THR A C 1
ATOM 1462 O O . THR A 1 180 ? -17.984 9.841 7.044 1.00 86.31 180 THR A O 1
ATOM 1465 N N . ASP A 1 181 ? -17.404 11.758 6.040 1.00 92.44 181 ASP A N 1
ATOM 1466 C CA . ASP A 1 181 ? -16.464 11.142 5.102 1.00 92.44 181 ASP A CA 1
ATOM 1467 C C . ASP A 1 181 ? -15.094 10.844 5.731 1.00 92.44 181 ASP A C 1
ATOM 1469 O O . ASP A 1 181 ? -14.292 10.132 5.125 1.00 92.44 181 ASP A O 1
ATOM 1473 N N . LEU A 1 182 ? -14.824 11.368 6.933 1.00 93.31 182 LEU A N 1
ATOM 1474 C CA . LEU A 1 182 ? -13.589 11.136 7.671 1.00 93.31 182 LEU A CA 1
ATOM 1475 C C . LEU A 1 182 ? -13.708 9.910 8.575 1.00 93.31 182 LEU A C 1
ATOM 1477 O O . LEU A 1 182 ? -14.541 9.863 9.476 1.00 93.31 182 LEU A O 1
ATOM 1481 N N . GLY A 1 183 ? -12.808 8.951 8.381 1.00 93.06 183 GLY A N 1
ATOM 1482 C CA . GLY A 1 183 ? -12.603 7.812 9.269 1.00 93.06 183 GLY A CA 1
ATOM 1483 C C . GLY A 1 183 ? -11.173 7.780 9.794 1.00 93.06 183 GLY A C 1
ATOM 1484 O O . GLY A 1 183 ? -10.240 8.144 9.078 1.00 93.06 183 GLY A O 1
ATOM 1485 N N . MET A 1 184 ? -10.991 7.315 11.029 1.00 95.12 184 MET A N 1
ATOM 1486 C CA . MET A 1 184 ? -9.672 7.156 11.643 1.00 95.12 184 MET A CA 1
ATOM 1487 C C . MET A 1 184 ? -9.546 5.795 12.324 1.00 95.12 184 MET A C 1
ATOM 1489 O O . MET A 1 184 ? -10.439 5.369 13.055 1.00 95.12 184 MET A O 1
ATOM 1493 N N . LEU A 1 185 ? -8.413 5.131 12.120 1.00 96.38 185 LEU A N 1
ATOM 1494 C CA . LEU A 1 185 ? -8.023 3.917 12.822 1.00 96.38 185 LEU A CA 1
ATOM 1495 C C . LEU A 1 185 ? -6.623 4.107 13.390 1.00 96.38 185 LEU A C 1
ATOM 1497 O O . LEU A 1 185 ? -5.672 4.347 12.650 1.00 96.38 185 LEU A O 1
ATOM 1501 N N . ALA A 1 186 ? -6.522 4.025 14.712 1.00 97.44 186 ALA A N 1
ATOM 1502 C CA . ALA A 1 186 ? -5.269 4.150 15.428 1.00 97.44 186 ALA A CA 1
ATOM 1503 C C . ALA A 1 186 ? -4.917 2.812 16.074 1.00 97.44 186 ALA A C 1
ATOM 1505 O O . ALA A 1 186 ? -5.764 2.166 16.692 1.00 97.44 186 ALA A O 1
ATOM 1506 N N . THR A 1 187 ? -3.665 2.406 15.935 1.00 98.12 187 THR A N 1
ATOM 1507 C CA . THR A 1 187 ? -3.139 1.162 16.498 1.00 98.12 187 THR A CA 1
ATOM 1508 C C . THR A 1 187 ? -1.766 1.397 17.096 1.00 98.12 187 THR A C 1
ATOM 1510 O O . THR A 1 187 ? -1.054 2.304 16.662 1.00 98.12 187 THR A O 1
ATOM 1513 N N . LEU A 1 188 ? -1.380 0.559 18.045 1.00 96.56 188 LEU A N 1
ATOM 1514 C CA . LEU A 1 188 ? -0.024 0.488 18.565 1.00 96.56 188 LEU A CA 1
ATOM 1515 C C . LEU A 1 188 ? 0.459 -0.956 18.550 1.00 96.56 188 LEU A C 1
ATOM 1517 O O . LEU A 1 188 ? -0.346 -1.884 18.574 1.00 96.56 188 LEU A O 1
ATOM 1521 N N . GLU A 1 189 ? 1.771 -1.125 18.563 1.00 95.00 189 GLU A N 1
ATOM 1522 C CA . GLU A 1 189 ? 2.414 -2.411 18.794 1.00 95.00 189 GLU A CA 1
ATOM 1523 C C . GLU A 1 189 ? 3.721 -2.233 19.570 1.00 95.00 189 GLU A C 1
ATOM 1525 O O . GLU A 1 189 ? 4.353 -1.171 19.564 1.00 95.00 189 GLU A O 1
ATOM 1530 N N . PHE A 1 190 ? 4.122 -3.301 20.252 1.00 91.62 190 PHE A N 1
ATOM 1531 C CA . PHE A 1 190 ? 5.412 -3.399 20.921 1.00 91.62 190 PHE A CA 1
ATOM 1532 C C . PHE A 1 190 ? 6.144 -4.610 20.363 1.00 91.62 190 PHE A C 1
ATOM 1534 O O . PHE A 1 190 ? 5.795 -5.747 20.682 1.00 91.62 190 PHE A O 1
ATOM 1541 N N . VAL A 1 191 ? 7.176 -4.370 19.556 1.00 84.50 191 VAL A N 1
ATOM 1542 C CA . VAL A 1 191 ? 8.032 -5.448 19.058 1.00 84.50 191 VAL A CA 1
ATOM 1543 C C . VAL A 1 191 ? 9.306 -5.474 19.888 1.00 84.50 191 VAL A C 1
ATOM 1545 O O . VAL A 1 191 ? 10.100 -4.529 19.888 1.00 84.50 191 VAL A O 1
ATOM 1548 N N . ASN A 1 192 ? 9.488 -6.562 20.640 1.00 81.25 192 ASN A N 1
ATOM 1549 C CA . ASN A 1 192 ? 10.476 -6.670 21.713 1.00 81.25 192 ASN A CA 1
ATOM 1550 C C . ASN A 1 192 ? 10.292 -5.550 22.755 1.00 81.25 192 ASN A C 1
ATOM 1552 O O . ASN A 1 192 ? 9.393 -5.617 23.587 1.00 81.25 192 ASN A O 1
ATOM 1556 N N . THR A 1 193 ? 11.130 -4.514 22.703 1.00 77.75 193 THR A N 1
ATOM 1557 C CA . THR A 1 193 ? 11.078 -3.334 23.581 1.00 77.75 193 THR A CA 1
ATOM 1558 C C . THR A 1 193 ? 10.800 -2.037 22.825 1.00 77.75 193 THR A C 1
ATOM 1560 O O . THR A 1 193 ? 10.794 -0.973 23.434 1.00 77.75 193 THR A O 1
ATOM 1563 N N . SER A 1 194 ? 10.612 -2.103 21.503 1.00 88.31 194 SER A N 1
ATOM 1564 C CA . SER A 1 194 ? 10.414 -0.923 20.660 1.00 88.31 194 SER A CA 1
ATOM 1565 C C . SER A 1 194 ? 8.929 -0.671 20.453 1.00 88.31 194 SER A C 1
ATOM 1567 O O . SER A 1 194 ? 8.211 -1.528 19.935 1.00 88.31 194 SER A O 1
ATOM 1569 N N . TRP A 1 195 ? 8.481 0.507 20.868 1.00 94.50 195 TRP A N 1
ATOM 1570 C CA . TRP A 1 195 ? 7.127 0.987 20.638 1.00 94.50 195 TRP A CA 1
ATOM 1571 C C . TRP A 1 195 ? 6.962 1.535 19.219 1.00 94.50 195 TRP A C 1
ATOM 1573 O O . TRP A 1 195 ? 7.841 2.227 18.696 1.00 94.50 195 TRP A O 1
ATOM 1583 N N . SER A 1 196 ? 5.804 1.287 18.618 1.00 96.19 196 SER A N 1
ATOM 1584 C CA . SER A 1 196 ? 5.346 2.036 17.452 1.00 96.19 196 SER A CA 1
ATOM 1585 C C . SER A 1 196 ? 3.834 2.221 17.490 1.00 96.19 196 SER A C 1
ATOM 1587 O O . SER A 1 196 ? 3.109 1.455 18.130 1.00 96.19 196 SER A O 1
ATOM 1589 N N . ALA A 1 197 ? 3.364 3.266 16.821 1.00 97.50 197 ALA A N 1
ATOM 1590 C CA . ALA A 1 197 ? 1.953 3.538 16.651 1.00 97.50 197 ALA A CA 1
ATOM 1591 C C . ALA A 1 197 ? 1.670 4.094 15.261 1.00 97.50 197 ALA A C 1
ATOM 1593 O O . ALA A 1 197 ? 2.450 4.853 14.686 1.00 97.50 197 ALA A O 1
ATOM 1594 N N . ALA A 1 198 ? 0.505 3.744 14.743 1.00 98.31 198 ALA A N 1
ATOM 1595 C CA . ALA A 1 198 ? 0.043 4.104 13.419 1.00 98.31 198 ALA A CA 1
ATOM 1596 C C . ALA A 1 198 ? -1.347 4.726 13.529 1.00 98.31 198 ALA A C 1
ATOM 1598 O O . ALA A 1 198 ? -2.239 4.136 14.136 1.00 98.31 198 ALA A O 1
ATOM 1599 N N . VAL A 1 199 ? -1.533 5.904 12.934 1.00 98.25 199 VAL A N 1
ATOM 1600 C CA . VAL A 1 199 ? -2.837 6.561 12.791 1.00 98.25 199 VAL A CA 1
ATOM 1601 C C . VAL A 1 199 ? -3.151 6.660 11.306 1.00 98.25 199 VAL A C 1
ATOM 1603 O O . VAL A 1 199 ? -2.557 7.465 10.586 1.00 98.25 199 VAL A O 1
ATOM 1606 N N . LEU A 1 200 ? -4.068 5.814 10.845 1.00 98.44 200 LEU A N 1
ATOM 1607 C CA . LEU A 1 200 ? -4.568 5.795 9.478 1.00 98.44 200 LEU A CA 1
ATOM 1608 C C . LEU A 1 200 ? -5.850 6.623 9.397 1.00 98.44 200 LEU A C 1
ATOM 1610 O O . LEU A 1 200 ? -6.816 6.358 10.109 1.00 98.44 200 LEU A O 1
ATOM 1614 N N . ILE A 1 201 ? -5.864 7.611 8.510 1.00 97.56 201 ILE A N 1
ATOM 1615 C CA . ILE A 1 201 ? -6.981 8.528 8.295 1.00 97.56 201 ILE A CA 1
ATOM 1616 C C . ILE A 1 201 ? -7.451 8.363 6.854 1.00 97.56 201 ILE A C 1
ATOM 1618 O O . ILE A 1 201 ? -6.645 8.460 5.931 1.00 97.56 201 ILE A O 1
ATOM 1622 N N . SER A 1 202 ? -8.744 8.130 6.653 1.00 97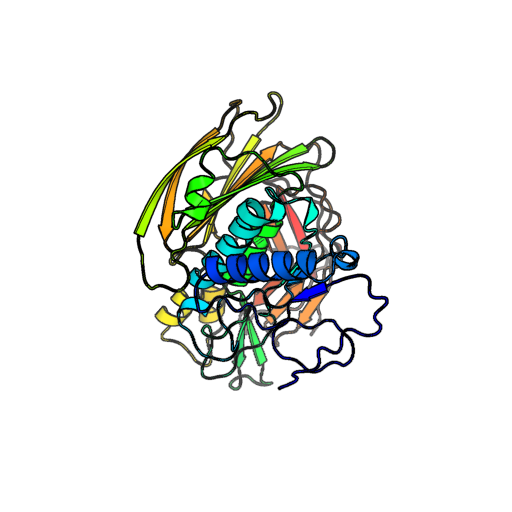.06 202 SER A N 1
ATOM 1623 C CA . SER A 1 202 ? -9.378 8.110 5.332 1.00 97.06 202 SER A CA 1
ATOM 1624 C C . SER A 1 202 ? -10.354 9.269 5.214 1.00 97.06 202 SER A C 1
ATOM 1626 O O . SER A 1 202 ? -11.146 9.493 6.124 1.00 97.06 202 SER A O 1
ATOM 1628 N N . ASN A 1 203 ? -10.317 9.976 4.090 1.00 96.69 203 ASN A N 1
ATOM 1629 C CA . ASN A 1 203 ? -11.299 10.975 3.702 1.00 96.69 203 ASN A CA 1
ATOM 1630 C C . ASN A 1 203 ? -11.980 10.505 2.412 1.00 96.69 203 ASN A C 1
ATOM 1632 O O . ASN A 1 203 ? -11.383 10.567 1.336 1.00 96.69 203 ASN A O 1
ATOM 1636 N N . SER A 1 204 ? -13.199 9.973 2.506 1.00 96.38 204 SER A N 1
ATOM 1637 C CA . SER A 1 204 ? -13.872 9.292 1.396 1.00 96.38 204 SER A CA 1
ATOM 1638 C C . SER A 1 204 ? -15.385 9.510 1.403 1.00 96.38 204 SER A C 1
ATOM 1640 O O . SER A 1 204 ? -16.079 9.068 2.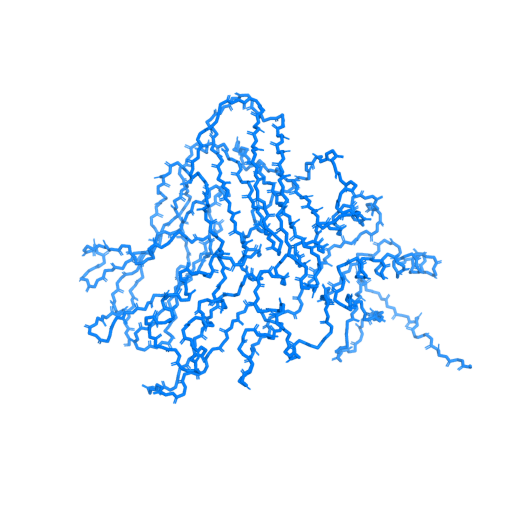317 1.00 96.38 204 SER A O 1
ATOM 1642 N N . ALA A 1 205 ? -15.898 10.105 0.322 1.00 94.62 205 ALA A N 1
ATOM 1643 C CA . ALA A 1 205 ? -17.327 10.154 -0.008 1.00 94.62 205 ALA A CA 1
ATOM 1644 C C . ALA A 1 205 ? -17.745 8.965 -0.893 1.00 94.62 205 ALA A C 1
ATOM 1646 O O . ALA A 1 205 ? -18.442 9.126 -1.901 1.00 94.62 205 ALA A O 1
ATOM 1647 N N . ASP A 1 206 ? -17.257 7.775 -0.538 1.00 93.75 206 ASP A N 1
ATOM 1648 C CA . ASP A 1 206 ? -17.457 6.516 -1.252 1.00 93.75 206 ASP A CA 1
ATOM 1649 C C . ASP A 1 206 ? -17.133 6.644 -2.760 1.00 93.75 206 ASP A C 1
ATOM 1651 O O . ASP A 1 206 ? -16.085 7.180 -3.123 1.00 93.75 206 ASP A O 1
ATOM 1655 N N . THR A 1 207 ? -17.995 6.157 -3.661 1.00 93.38 207 THR A N 1
ATOM 1656 C CA . THR A 1 207 ? -17.767 6.234 -5.118 1.00 93.38 207 THR A CA 1
ATOM 1657 C C . THR A 1 207 ? -18.286 7.525 -5.762 1.00 93.38 207 THR A C 1
ATOM 1659 O O . THR A 1 207 ? -18.444 7.583 -6.985 1.00 93.38 207 THR A O 1
ATOM 1662 N N . SER A 1 208 ? -18.619 8.547 -4.968 1.00 89.94 208 SER A N 1
ATOM 1663 C CA . SER A 1 208 ? -19.104 9.825 -5.495 1.00 89.94 208 SER A CA 1
ATOM 1664 C C . SER A 1 208 ? -17.970 10.662 -6.100 1.00 89.94 208 SER A C 1
ATOM 1666 O O . SER A 1 208 ? -16.788 10.459 -5.829 1.00 89.94 208 SER A O 1
ATOM 1668 N N . LEU A 1 209 ? -18.334 11.647 -6.923 1.00 88.56 209 LEU A N 1
ATOM 1669 C CA . LEU A 1 209 ? -17.390 12.627 -7.471 1.00 88.56 209 LEU A CA 1
ATOM 1670 C C . LEU A 1 209 ? -17.052 13.753 -6.480 1.00 88.56 209 LEU A C 1
ATOM 1672 O O . LEU A 1 209 ? -16.324 14.671 -6.851 1.00 88.56 209 LEU A O 1
ATOM 1676 N N . PHE A 1 210 ? -17.585 13.716 -5.254 1.00 89.62 210 PHE A N 1
ATOM 1677 C CA . PHE A 1 210 ? -17.420 14.806 -4.302 1.00 89.62 210 PHE A CA 1
ATOM 1678 C C . PHE A 1 210 ? -15.950 14.968 -3.900 1.00 89.62 210 PHE A C 1
ATOM 1680 O O . PHE A 1 210 ? -15.266 14.015 -3.520 1.00 8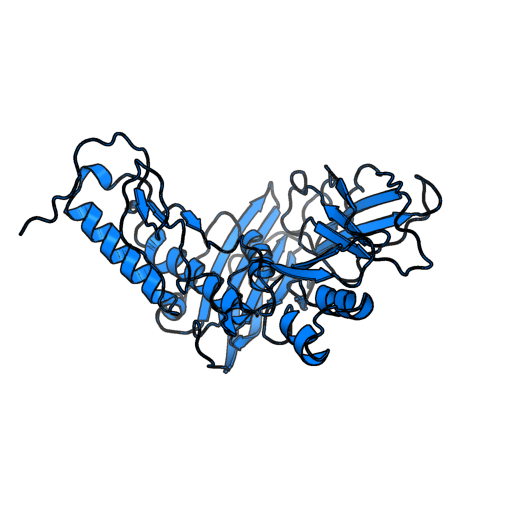9.62 210 PHE A O 1
ATOM 1687 N N . THR A 1 211 ? -15.469 16.203 -3.987 1.00 92.19 211 THR A N 1
ATOM 1688 C CA . THR A 1 211 ? -14.111 16.597 -3.617 1.00 92.19 211 THR A CA 1
ATOM 1689 C C . THR A 1 211 ? -14.161 17.660 -2.539 1.00 92.19 211 THR A C 1
ATOM 1691 O O . THR A 1 211 ? -15.113 18.430 -2.456 1.00 92.19 211 THR A O 1
ATOM 1694 N N . GLY A 1 212 ? -13.102 17.750 -1.753 1.00 93.50 212 GLY A N 1
ATOM 1695 C CA . GLY A 1 212 ? -12.981 18.733 -0.690 1.00 93.50 212 GLY A CA 1
ATOM 1696 C C . GLY A 1 212 ? -11.626 18.627 -0.016 1.00 93.50 212 GLY A C 1
ATOM 1697 O O . GLY A 1 212 ? -10.798 17.795 -0.397 1.00 93.50 212 GLY A O 1
ATOM 1698 N N . LEU A 1 213 ? -11.423 19.480 0.976 1.00 95.12 213 LEU A N 1
ATOM 1699 C CA . LEU A 1 213 ? -10.272 19.469 1.860 1.00 95.12 213 LEU A CA 1
ATOM 1700 C C . LEU A 1 213 ? -10.803 19.529 3.284 1.00 95.12 213 LEU A C 1
ATOM 1702 O O . LEU A 1 213 ? -11.592 20.417 3.595 1.00 95.12 213 LEU A O 1
ATOM 1706 N N . ASP A 1 214 ? -10.355 18.607 4.122 1.00 95.19 214 ASP A N 1
ATOM 1707 C CA . ASP A 1 214 ? -10.647 18.639 5.546 1.00 95.19 214 ASP A CA 1
ATOM 1708 C C . ASP A 1 214 ? -9.360 18.945 6.318 1.00 95.19 214 ASP A C 1
ATOM 1710 O O . ASP A 1 214 ? -8.323 18.302 6.114 1.00 95.19 214 ASP A O 1
ATOM 1714 N N . GLU A 1 215 ? -9.428 19.947 7.193 1.00 95.62 215 GLU A N 1
ATOM 1715 C CA . GLU A 1 215 ? -8.366 20.271 8.143 1.00 95.62 215 GLU A CA 1
ATOM 1716 C C . GLU A 1 215 ? -8.536 19.429 9.409 1.00 95.62 215 GLU A C 1
ATOM 1718 O O . GLU A 1 215 ? -9.605 19.383 10.019 1.00 95.62 215 GLU A O 1
ATOM 1723 N N . ILE A 1 216 ? -7.469 18.747 9.812 1.00 94.50 216 ILE A N 1
ATOM 1724 C CA . ILE A 1 216 ? -7.471 17.777 10.902 1.00 94.50 216 ILE A CA 1
ATOM 1725 C C . ILE A 1 216 ? -6.447 18.225 11.940 1.00 94.50 216 ILE A C 1
ATOM 1727 O O . ILE A 1 216 ? -5.253 18.316 11.659 1.00 94.50 216 ILE A O 1
ATOM 1731 N N . SER A 1 217 ? -6.913 18.475 13.161 1.00 95.12 217 SER A N 1
ATOM 1732 C CA . SER A 1 217 ? -6.038 18.640 14.326 1.00 95.12 217 SER A CA 1
ATOM 1733 C C . SER A 1 217 ? -5.894 17.289 15.019 1.00 95.12 217 SER A C 1
ATOM 1735 O O . SER A 1 217 ? -6.825 16.833 15.677 1.00 95.12 217 SER A O 1
ATOM 1737 N N . LEU A 1 218 ? -4.751 16.631 14.827 1.00 95.62 218 LEU A N 1
ATOM 1738 C CA . LEU A 1 218 ? -4.445 15.337 15.430 1.00 95.62 218 LEU A CA 1
ATOM 1739 C C . LEU A 1 218 ? -3.639 15.545 16.711 1.00 95.62 218 LEU A C 1
ATOM 1741 O O . LEU A 1 218 ? -2.505 16.013 16.646 1.00 95.62 218 LEU A O 1
ATOM 1745 N N . ASN A 1 219 ? -4.203 15.142 17.848 1.00 95.25 219 ASN A N 1
ATOM 1746 C CA . ASN A 1 219 ? -3.508 15.090 19.129 1.00 95.25 219 ASN A CA 1
ATOM 1747 C C . ASN A 1 219 ? -3.360 13.627 19.548 1.00 95.25 219 ASN A C 1
ATOM 1749 O O . ASN A 1 219 ? -4.355 12.922 19.706 1.00 95.25 219 ASN 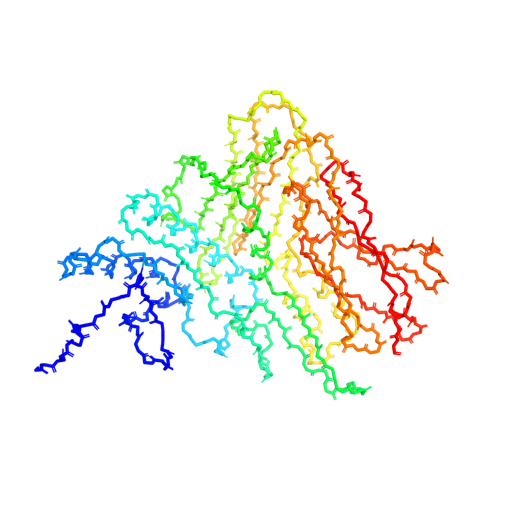A O 1
ATOM 1753 N N . VAL A 1 220 ? -2.123 13.180 19.721 1.00 95.19 220 VAL A N 1
ATOM 1754 C CA . VAL A 1 220 ? -1.784 11.846 20.219 1.00 95.19 220 VAL A CA 1
ATOM 1755 C C . VAL A 1 220 ? -1.185 12.018 21.602 1.00 95.19 220 VAL A C 1
ATOM 1757 O O . VAL A 1 220 ? -0.237 12.780 21.750 1.00 95.19 220 VAL A O 1
ATOM 1760 N N . SER A 1 221 ? -1.718 11.318 22.595 1.00 93.38 221 SER A N 1
ATOM 1761 C CA . SER A 1 221 ? -1.210 11.330 23.967 1.00 93.38 221 SER A CA 1
ATOM 1762 C C . SER A 1 221 ? -0.842 9.927 24.439 1.00 93.38 221 SER A C 1
ATOM 1764 O O . SER A 1 221 ? -1.153 8.929 23.784 1.00 93.38 221 SER A O 1
ATOM 1766 N N . GLY A 1 222 ? -0.153 9.845 25.579 1.00 91.25 222 GLY A N 1
ATOM 1767 C CA . GLY A 1 222 ? 0.238 8.563 26.176 1.00 91.25 222 GLY A CA 1
ATOM 1768 C C . GLY A 1 222 ? 1.414 7.884 25.470 1.00 91.25 222 GLY A C 1
ATOM 1769 O O . GLY A 1 222 ? 1.553 6.662 25.543 1.00 91.25 222 GLY A O 1
ATOM 1770 N N . ILE A 1 223 ? 2.263 8.661 24.790 1.00 93.19 223 ILE A N 1
ATOM 1771 C CA . ILE A 1 223 ? 3.502 8.161 24.191 1.00 93.19 223 ILE A CA 1
ATOM 1772 C C . ILE A 1 223 ? 4.494 7.852 25.329 1.00 93.19 223 ILE A C 1
ATOM 1774 O O . ILE A 1 223 ? 4.595 8.651 26.267 1.00 93.19 223 ILE A O 1
ATOM 1778 N N . PRO A 1 224 ? 5.217 6.709 25.307 1.00 91.81 224 PRO A N 1
ATOM 1779 C CA . PRO A 1 224 ? 6.107 6.352 26.410 1.00 91.81 224 PRO A CA 1
ATOM 1780 C C . PRO A 1 224 ? 7.172 7.429 26.678 1.00 91.81 224 PRO A C 1
ATOM 1782 O O . PRO A 1 224 ? 7.727 8.024 25.759 1.00 91.81 224 PRO A O 1
ATOM 1785 N N . GLU A 1 225 ? 7.499 7.680 27.946 1.00 86.31 225 GLU A N 1
ATOM 1786 C CA . GLU A 1 225 ? 8.326 8.844 28.315 1.00 86.31 225 GLU A CA 1
ATOM 1787 C C . GLU A 1 225 ? 9.792 8.734 27.876 1.00 86.31 225 GLU A C 1
ATOM 1789 O O . GLU A 1 225 ? 10.447 9.742 27.623 1.00 86.31 225 GLU A O 1
ATOM 1794 N N . VAL A 1 226 ? 10.321 7.511 27.804 1.00 87.25 226 VAL A N 1
ATOM 1795 C CA . VAL A 1 226 ? 11.743 7.258 27.555 1.00 87.25 226 VAL A CA 1
ATOM 1796 C C . VAL A 1 226 ? 11.928 6.657 26.171 1.00 87.25 226 VAL A C 1
ATOM 1798 O O . VAL A 1 226 ? 11.546 5.517 25.916 1.00 87.25 226 VAL A O 1
ATOM 1801 N N . GLY A 1 227 ? 12.578 7.401 25.282 1.00 88.19 227 GLY A N 1
ATOM 1802 C CA . GLY A 1 227 ? 12.909 6.932 23.944 1.00 88.19 227 GLY A CA 1
ATOM 1803 C C . GLY A 1 227 ? 13.363 8.058 23.026 1.00 88.19 227 GLY A C 1
ATOM 1804 O O . GLY A 1 227 ? 13.233 9.236 23.343 1.00 88.19 227 GLY A O 1
ATOM 1805 N N . SER A 1 228 ? 13.905 7.676 21.872 1.00 93.19 228 SER A N 1
ATOM 1806 C CA . SER A 1 228 ? 14.052 8.566 20.720 1.00 93.19 228 SER A CA 1
ATOM 1807 C C . SER A 1 228 ? 12.917 8.236 19.768 1.00 93.19 228 SER A C 1
ATOM 1809 O O . SER A 1 228 ? 12.789 7.071 19.382 1.00 93.19 228 SER A O 1
ATOM 1811 N N . TYR A 1 229 ? 12.102 9.230 19.425 1.00 95.69 229 TYR A N 1
ATOM 1812 C CA . TYR A 1 229 ? 10.928 9.023 18.596 1.00 95.69 229 TYR A CA 1
ATOM 1813 C C . TYR A 1 229 ? 11.002 9.815 17.307 1.00 95.69 229 TYR A C 1
ATOM 1815 O O . TYR A 1 229 ? 11.402 10.976 17.301 1.00 95.69 229 TYR A O 1
ATOM 1823 N N . ILE A 1 230 ? 10.561 9.175 16.232 1.00 97.06 230 ILE A N 1
ATOM 1824 C CA . ILE A 1 230 ? 10.380 9.784 14.923 1.00 97.06 230 ILE A CA 1
ATOM 1825 C C . ILE A 1 230 ? 8.949 9.538 14.476 1.00 97.06 230 ILE A C 1
ATOM 1827 O O . ILE A 1 230 ? 8.423 8.440 14.662 1.00 97.06 230 ILE A O 1
ATOM 1831 N N . TYR A 1 231 ? 8.339 10.528 13.829 1.00 98.06 231 TYR A N 1
ATOM 1832 C CA . TYR A 1 231 ? 7.162 10.293 13.003 1.00 98.06 231 TYR A CA 1
ATOM 1833 C C . TYR A 1 231 ? 7.454 10.545 11.523 1.00 98.06 231 TYR A C 1
ATOM 1835 O O . TYR A 1 231 ? 8.333 11.326 11.145 1.00 98.06 231 TYR A O 1
ATOM 1843 N N . VAL A 1 232 ? 6.684 9.866 10.681 1.00 98.19 232 VAL A N 1
ATOM 1844 C CA . VAL A 1 232 ? 6.583 10.118 9.243 1.00 98.19 232 VAL A CA 1
ATOM 1845 C C . VAL A 1 232 ? 5.117 10.183 8.845 1.00 98.19 232 VAL A C 1
ATOM 1847 O O . VAL A 1 232 ? 4.267 9.553 9.479 1.00 98.19 232 VAL A O 1
ATOM 1850 N N . VAL A 1 233 ? 4.827 10.918 7.775 1.00 98.38 233 VAL A N 1
ATOM 1851 C CA . VAL A 1 233 ? 3.480 11.015 7.209 1.00 98.38 233 VAL A CA 1
ATOM 1852 C C . VAL A 1 233 ? 3.507 10.530 5.767 1.00 98.38 233 VAL A C 1
ATOM 1854 O O . VAL A 1 233 ? 4.211 11.101 4.931 1.00 98.38 233 VAL A O 1
ATOM 1857 N N . TYR A 1 234 ? 2.735 9.484 5.479 1.00 98.31 234 TYR A N 1
ATOM 1858 C CA . TYR A 1 234 ? 2.487 9.004 4.121 1.00 98.31 234 TYR A CA 1
ATOM 1859 C C . TYR A 1 234 ? 1.131 9.492 3.623 1.00 98.31 234 TYR A C 1
ATOM 1861 O O . TYR A 1 234 ? 0.174 9.541 4.394 1.00 98.31 234 TYR A O 1
ATOM 1869 N N . LEU A 1 235 ? 1.047 9.806 2.333 1.00 98.06 235 LEU A N 1
ATOM 1870 C CA . LEU A 1 235 ? -0.145 10.318 1.672 1.00 98.06 235 LEU A CA 1
ATOM 1871 C C . LEU A 1 235 ? -0.429 9.538 0.385 1.00 98.06 235 LEU A C 1
ATOM 1873 O O . LEU A 1 235 ? 0.459 9.292 -0.435 1.00 98.06 235 LEU A O 1
ATOM 1877 N N . LEU A 1 236 ? -1.702 9.206 0.207 1.00 98.06 236 LEU A N 1
ATOM 1878 C CA . LEU A 1 236 ? -2.310 8.857 -1.068 1.00 98.06 236 LEU A CA 1
ATOM 1879 C C . LEU A 1 236 ? -3.456 9.836 -1.298 1.00 98.06 236 LEU A C 1
ATOM 1881 O O . LEU A 1 236 ? -4.374 9.912 -0.488 1.00 98.06 236 LEU A O 1
ATOM 1885 N N . ASP A 1 237 ? -3.439 10.570 -2.402 1.00 97.25 237 ASP A N 1
ATOM 1886 C CA . ASP A 1 237 ? -4.569 11.399 -2.832 1.00 97.25 237 ASP A CA 1
ATOM 1887 C C . ASP A 1 237 ? -4.621 11.434 -4.367 1.00 97.25 237 ASP A C 1
ATOM 1889 O O . ASP A 1 237 ? -4.057 10.568 -5.038 1.00 97.25 237 ASP A O 1
ATOM 1893 N N . ARG A 1 238 ? -5.347 12.381 -4.965 1.00 93.94 238 ARG A N 1
ATOM 1894 C CA . ARG A 1 238 ? -5.401 12.480 -6.432 1.00 93.94 2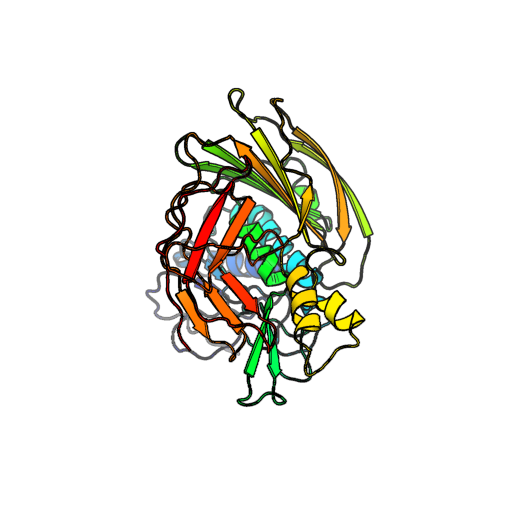38 ARG A CA 1
ATOM 1895 C C . ARG A 1 238 ? -4.060 12.872 -7.060 1.00 93.94 238 ARG A C 1
ATOM 1897 O O . ARG A 1 238 ? -3.873 12.601 -8.244 1.00 93.94 238 ARG A O 1
ATOM 1904 N N . GLU A 1 239 ? -3.166 13.505 -6.309 1.00 94.81 239 GLU A N 1
ATOM 1905 C CA . GLU A 1 239 ? -1.897 14.066 -6.786 1.00 94.81 239 GLU A CA 1
ATOM 1906 C C . GLU A 1 239 ? -0.679 13.247 -6.324 1.00 94.81 239 GLU A C 1
ATOM 1908 O O . GLU A 1 239 ? 0.352 13.246 -6.994 1.00 94.81 239 GLU A O 1
ATOM 1913 N N . HIS A 1 240 ? -0.819 12.485 -5.239 1.00 96.06 240 HIS A N 1
ATOM 1914 C CA . HIS A 1 240 ? 0.223 11.672 -4.623 1.00 96.06 240 HIS A CA 1
ATOM 1915 C C . HIS A 1 240 ? -0.130 10.188 -4.703 1.00 96.06 240 HIS A C 1
ATOM 1917 O O . HIS A 1 240 ? -1.217 9.776 -4.299 1.00 96.06 240 HIS A O 1
ATOM 1923 N N . GLY A 1 241 ? 0.806 9.381 -5.212 1.00 96.06 241 GLY A N 1
ATOM 1924 C CA . GLY A 1 241 ? 0.625 7.934 -5.339 1.00 96.06 241 GLY A CA 1
ATOM 1925 C C . GLY A 1 241 ? -0.491 7.530 -6.306 1.00 96.06 241 GLY A C 1
ATOM 1926 O O . GLY A 1 241 ? -1.203 6.562 -6.053 1.00 96.06 241 GLY A O 1
ATOM 1927 N N . ASN A 1 242 ? -0.679 8.296 -7.390 1.00 97.69 242 ASN A N 1
ATOM 1928 C CA . ASN A 1 242 ? -1.725 8.088 -8.389 1.00 97.69 242 ASN A CA 1
ATOM 1929 C C . ASN A 1 242 ? -1.144 7.928 -9.812 1.00 97.69 242 ASN A C 1
ATOM 1931 O O . ASN A 1 242 ? -1.086 8.901 -10.573 1.00 97.69 242 ASN A O 1
ATOM 1935 N N . PRO A 1 243 ? -0.762 6.706 -10.223 1.00 98.25 243 PRO A N 1
ATOM 1936 C CA . PRO A 1 243 ? -0.171 6.471 -11.540 1.00 98.25 243 PRO A CA 1
ATOM 1937 C C . PRO A 1 243 ? -1.185 6.609 -12.683 1.00 98.25 243 PRO A C 1
ATOM 1939 O O . PRO A 1 243 ? -0.805 6.902 -13.815 1.00 98.25 243 PRO A O 1
ATOM 1942 N N . HIS A 1 244 ? -2.485 6.464 -12.401 1.00 98.44 244 HIS A N 1
ATOM 1943 C CA . HIS A 1 244 ? -3.534 6.699 -13.393 1.00 98.44 244 HIS A CA 1
ATOM 1944 C C . HIS A 1 244 ? -3.508 8.148 -13.895 1.00 98.44 244 HIS A C 1
ATOM 1946 O O . HIS A 1 244 ? -3.589 8.377 -15.098 1.00 98.44 244 HIS A O 1
ATOM 1952 N N . ARG A 1 245 ? -3.332 9.131 -12.997 1.00 97.81 245 ARG A N 1
ATOM 1953 C CA . ARG A 1 245 ? -3.216 10.551 -13.375 1.00 97.81 245 ARG A CA 1
ATOM 1954 C C . ARG A 1 245 ? -2.043 10.789 -14.326 1.00 97.81 245 ARG A C 1
ATOM 1956 O O . ARG A 1 245 ? -2.209 11.511 -15.303 1.00 97.81 245 ARG A O 1
ATOM 1963 N N . VAL A 1 246 ? -0.894 10.171 -14.062 1.00 98.38 246 VAL A N 1
ATOM 1964 C CA . VAL A 1 246 ? 0.295 10.258 -14.927 1.00 98.38 246 VAL A CA 1
ATOM 1965 C C . VAL A 1 246 ? -0.011 9.695 -16.316 1.00 98.38 246 VAL A C 1
ATOM 1967 O O . VAL A 1 246 ? 0.177 10.382 -17.315 1.00 98.38 246 VAL A O 1
ATOM 1970 N N . TRP A 1 247 ? -0.597 8.498 -16.388 1.00 98.69 247 TRP A N 1
ATOM 1971 C CA . TRP A 1 247 ? -0.998 7.880 -17.655 1.00 98.69 247 TRP A CA 1
ATOM 1972 C C . TRP A 1 247 ? -1.987 8.737 -18.465 1.00 98.69 247 TRP A C 1
ATOM 1974 O O . TRP A 1 247 ? -1.884 8.825 -19.690 1.00 98.69 247 TRP A O 1
ATOM 1984 N N . LEU A 1 248 ? -2.939 9.401 -17.793 1.00 98.12 248 LEU A N 1
ATOM 1985 C CA . LEU A 1 248 ? -3.855 10.348 -18.437 1.00 98.12 248 LEU A CA 1
ATOM 1986 C C . LEU A 1 248 ? -3.096 11.533 -19.056 1.00 98.12 248 LEU A C 1
ATOM 1988 O O . LEU A 1 248 ? -3.378 11.894 -20.198 1.00 98.12 248 LEU A O 1
ATOM 1992 N N . LEU A 1 249 ? -2.137 12.113 -18.326 1.00 98.19 249 LEU A N 1
ATOM 1993 C CA . LEU A 1 249 ? -1.323 13.245 -18.789 1.00 98.19 249 LEU A CA 1
ATOM 1994 C C . LEU A 1 249 ? -0.393 12.871 -19.949 1.00 98.19 249 LEU A C 1
ATOM 1996 O O . LEU A 1 249 ? -0.157 13.691 -20.830 1.00 98.19 249 LEU A O 1
ATOM 2000 N N . GLN A 1 250 ? 0.058 11.619 -20.002 1.00 98.44 250 GLN A N 1
ATOM 2001 C CA . GLN A 1 250 ? 0.829 11.060 -21.116 1.00 98.44 250 GLN A CA 1
ATOM 2002 C C . GLN A 1 250 ? -0.017 10.786 -22.377 1.00 98.44 250 GLN A C 1
ATOM 2004 O O . GLN A 1 250 ? 0.505 10.280 -23.369 1.00 98.44 250 GLN A O 1
ATOM 2009 N N . GLY A 1 251 ? -1.322 11.084 -22.360 1.00 98.31 251 GLY A N 1
ATOM 2010 C CA . GLY A 1 251 ? -2.217 10.876 -23.502 1.00 98.31 251 GLY A CA 1
ATOM 2011 C C . GLY A 1 251 ? -2.802 9.465 -23.601 1.00 98.31 251 GLY A C 1
ATOM 2012 O O . GLY A 1 251 ? -3.250 9.069 -24.674 1.00 98.31 251 GLY A O 1
ATOM 2013 N N . LYS A 1 252 ? -2.827 8.708 -22.494 1.00 98.19 252 LYS A N 1
ATOM 2014 C CA . LYS A 1 252 ? -3.361 7.335 -22.411 1.00 98.19 252 LYS A CA 1
ATOM 2015 C C . LYS A 1 252 ? -2.728 6.351 -23.412 1.00 98.19 252 LYS A C 1
ATOM 2017 O O . LYS A 1 252 ? -3.459 5.665 -24.135 1.00 98.19 252 LYS A O 1
ATOM 2022 N N . PRO A 1 253 ? -1.388 6.253 -23.484 1.00 98.25 253 PRO A N 1
ATOM 2023 C CA . PRO A 1 253 ? -0.732 5.356 -24.427 1.00 98.25 253 PRO A CA 1
ATOM 2024 C C . PRO A 1 253 ? -1.176 3.900 -24.209 1.00 98.25 253 PRO A C 1
ATOM 2026 O O . PRO A 1 253 ? -1.191 3.405 -23.080 1.00 98.25 253 PRO A O 1
ATOM 2029 N N . ILE A 1 254 ? -1.528 3.215 -25.305 1.00 98.25 254 ILE A N 1
ATOM 2030 C CA . ILE A 1 254 ? -1.870 1.778 -25.313 1.00 98.25 254 ILE A CA 1
ATOM 2031 C C . ILE A 1 254 ? -0.612 0.936 -25.060 1.00 98.25 254 ILE A C 1
ATOM 2033 O O . ILE A 1 254 ? -0.666 -0.058 -24.338 1.00 98.25 254 ILE A O 1
ATOM 2037 N N . PHE A 1 255 ? 0.515 1.368 -25.633 1.00 97.94 255 PHE A N 1
ATOM 2038 C CA . PHE A 1 255 ? 1.840 0.786 -25.446 1.00 97.94 255 PHE A CA 1
ATOM 2039 C C . PHE A 1 255 ? 2.785 1.866 -24.897 1.00 97.94 255 PHE A C 1
ATOM 2041 O O . PHE A 1 255 ? 3.454 2.531 -25.689 1.00 97.94 255 PHE 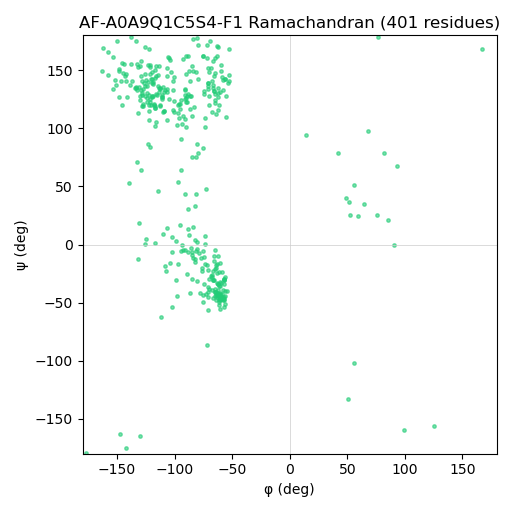A O 1
ATOM 2048 N N . PRO A 1 256 ? 2.806 2.097 -23.571 1.00 97.81 256 PRO A N 1
ATOM 2049 C CA . PRO A 1 256 ? 3.696 3.087 -22.980 1.00 97.81 256 PRO A CA 1
ATOM 2050 C C . PRO A 1 256 ? 5.174 2.788 -23.278 1.00 97.81 256 PRO A C 1
ATOM 2052 O O . PRO A 1 256 ? 5.579 1.624 -23.325 1.00 97.81 256 PRO A O 1
ATOM 2055 N N . THR A 1 257 ? 5.983 3.828 -23.476 1.00 95.69 257 THR A N 1
ATOM 2056 C CA . THR A 1 257 ? 7.446 3.697 -23.563 1.00 95.69 257 THR A CA 1
ATOM 2057 C C . THR A 1 257 ? 8.049 3.381 -22.195 1.00 95.69 257 THR A C 1
ATOM 2059 O O . THR A 1 257 ? 7.367 3.436 -21.167 1.00 95.69 257 THR A O 1
ATOM 2062 N N . LYS A 1 258 ? 9.349 3.073 -22.162 1.00 93.56 258 LYS A N 1
ATOM 2063 C CA . LYS A 1 258 ? 10.081 2.873 -20.909 1.00 93.56 258 LYS A CA 1
ATOM 2064 C C . LYS A 1 258 ? 9.982 4.104 -20.006 1.00 93.56 258 LYS A C 1
ATOM 2066 O O . LYS A 1 258 ? 9.627 3.968 -18.843 1.00 93.56 258 LYS A O 1
ATOM 2071 N N . GLU A 1 259 ? 10.218 5.295 -20.547 1.00 94.94 259 GLU A N 1
ATOM 2072 C CA . GLU A 1 259 ? 10.167 6.555 -19.799 1.00 94.94 259 GLU A CA 1
ATOM 2073 C C . GLU A 1 259 ? 8.763 6.805 -19.247 1.00 94.94 259 GLU A C 1
ATOM 2075 O O . GLU A 1 259 ? 8.607 7.222 -18.100 1.00 94.94 259 GLU A O 1
ATOM 2080 N N . GLN A 1 260 ? 7.733 6.484 -20.036 1.00 97.69 260 GLN A N 1
ATOM 2081 C CA . GLN A 1 260 ? 6.347 6.590 -19.593 1.00 97.69 260 GLN A CA 1
ATOM 2082 C C . GLN A 1 260 ? 6.036 5.615 -18.450 1.00 97.69 260 GLN A C 1
ATOM 2084 O O . GLN A 1 260 ? 5.359 5.995 -17.490 1.00 97.69 260 GLN A O 1
ATOM 2089 N N . PHE A 1 261 ? 6.544 4.378 -18.515 1.00 97.31 261 PHE A N 1
ATOM 2090 C CA . PHE A 1 261 ? 6.446 3.424 -17.410 1.00 97.31 261 PHE A CA 1
ATOM 2091 C C . PHE A 1 261 ? 7.218 3.880 -16.177 1.00 97.31 261 PHE A C 1
ATOM 2093 O O . PHE A 1 261 ? 6.676 3.793 -15.078 1.00 97.31 261 PHE A O 1
ATOM 2100 N N . ASP A 1 262 ? 8.440 4.379 -16.337 1.00 95.19 262 ASP A N 1
ATOM 2101 C CA . ASP A 1 262 ? 9.258 4.870 -15.231 1.00 95.19 262 ASP A CA 1
ATOM 2102 C C . ASP A 1 262 ? 8.553 6.020 -14.508 1.00 95.19 262 ASP A C 1
ATOM 2104 O O . ASP A 1 262 ? 8.437 5.984 -13.283 1.00 95.19 262 ASP A O 1
ATOM 2108 N N . GLU A 1 263 ? 7.980 6.973 -15.249 1.00 96.62 263 GLU A N 1
ATOM 2109 C CA . GLU A 1 263 ? 7.182 8.062 -14.682 1.00 96.62 263 GLU A CA 1
ATOM 2110 C C . GLU A 1 263 ? 5.912 7.548 -13.986 1.00 96.62 263 GLU A C 1
ATOM 2112 O O . GLU A 1 263 ? 5.611 7.964 -12.873 1.00 96.62 263 GLU A O 1
ATOM 2117 N N . MET A 1 264 ? 5.173 6.592 -14.562 1.00 98.12 264 MET A N 1
ATOM 2118 C CA . MET A 1 264 ? 4.033 5.994 -13.850 1.00 98.12 264 MET A CA 1
ATOM 2119 C C . MET A 1 264 ? 4.476 5.302 -12.550 1.00 98.12 264 MET A C 1
ATOM 2121 O O . MET A 1 264 ? 3.824 5.446 -11.516 1.00 98.12 264 MET A O 1
ATOM 2125 N N . ARG A 1 265 ? 5.595 4.569 -12.571 1.00 96.69 265 ARG A N 1
ATOM 2126 C CA . ARG A 1 265 ? 6.120 3.846 -11.404 1.00 96.69 265 ARG A CA 1
ATOM 2127 C C . ARG A 1 265 ? 6.615 4.780 -10.305 1.00 96.69 265 ARG A C 1
ATOM 2129 O O . ARG A 1 265 ? 6.549 4.389 -9.143 1.00 96.69 265 ARG A O 1
ATOM 2136 N N . THR A 1 266 ? 7.043 6.008 -10.605 1.00 95.25 266 THR A N 1
ATOM 2137 C CA . THR A 1 266 ? 7.384 6.970 -9.539 1.00 95.25 266 THR A CA 1
ATOM 2138 C C . THR A 1 266 ? 6.164 7.370 -8.701 1.00 95.25 266 THR A C 1
ATOM 2140 O O . THR A 1 266 ? 6.328 7.762 -7.546 1.00 95.25 266 THR A O 1
ATOM 2143 N N . HIS A 1 267 ? 4.950 7.188 -9.237 1.00 96.50 267 HIS A N 1
ATOM 2144 C CA . HIS A 1 267 ? 3.675 7.495 -8.589 1.00 96.50 267 HIS A CA 1
ATOM 2145 C C . HIS A 1 267 ? 2.893 6.254 -8.129 1.00 96.50 267 HIS A C 1
ATOM 2147 O O . HIS A 1 267 ? 1.714 6.379 -7.820 1.00 96.50 267 HIS A O 1
ATOM 2153 N N . GLN A 1 268 ? 3.489 5.059 -8.074 1.00 96.31 268 GLN A N 1
ATOM 2154 C CA . GLN A 1 268 ? 2.762 3.829 -7.709 1.00 96.31 268 GLN A CA 1
ATOM 2155 C C . GLN A 1 268 ? 2.818 3.467 -6.209 1.00 96.31 268 GLN A C 1
ATOM 2157 O O . GLN A 1 268 ? 2.198 2.489 -5.789 1.00 96.31 268 GLN A O 1
ATOM 2162 N N . GLU A 1 269 ? 3.583 4.223 -5.417 1.00 95.50 269 GLU A N 1
ATOM 2163 C CA . GLU A 1 269 ? 3.725 4.058 -3.965 1.00 95.50 269 GLU A CA 1
ATOM 2164 C C . GLU A 1 269 ? 2.960 5.147 -3.203 1.00 95.50 269 GLU A C 1
ATOM 2166 O O . GLU A 1 269 ? 2.701 6.230 -3.731 1.00 95.50 269 GLU A O 1
ATOM 2171 N N . ALA A 1 270 ? 2.670 4.900 -1.923 1.00 95.69 270 ALA A N 1
ATOM 2172 C CA . ALA A 1 270 ? 2.290 5.975 -1.011 1.00 95.69 270 ALA A CA 1
ATOM 2173 C C . ALA A 1 270 ? 3.468 6.937 -0.798 1.00 95.69 270 ALA A C 1
ATOM 2175 O O . ALA A 1 270 ? 4.589 6.512 -0.519 1.00 95.69 270 ALA A O 1
ATOM 2176 N N . VAL A 1 271 ? 3.215 8.240 -0.914 1.00 95.75 271 VAL A N 1
ATOM 2177 C CA . VAL A 1 271 ? 4.273 9.255 -0.896 1.00 95.75 271 VAL A CA 1
ATOM 2178 C C . VAL A 1 271 ? 4.529 9.701 0.535 1.00 95.75 271 VAL A C 1
ATOM 2180 O O . VAL A 1 271 ? 3.601 10.116 1.224 1.00 95.75 271 VAL A O 1
ATOM 2183 N N . ARG A 1 272 ? 5.785 9.666 0.990 1.00 96.50 272 ARG A N 1
ATOM 2184 C CA . ARG A 1 272 ? 6.170 10.304 2.254 1.00 96.50 272 ARG A CA 1
ATOM 2185 C C . ARG A 1 272 ? 6.201 11.820 2.059 1.00 96.50 272 ARG A C 1
ATOM 2187 O O . ARG A 1 272 ? 7.090 12.333 1.387 1.00 96.50 272 ARG A O 1
ATOM 2194 N N . VAL A 1 273 ? 5.234 12.523 2.640 1.00 96.62 273 VAL A N 1
ATOM 2195 C CA . VAL A 1 273 ? 5.082 13.986 2.519 1.00 96.62 273 VAL A CA 1
ATOM 2196 C C . VAL A 1 273 ? 5.691 14.748 3.693 1.00 96.62 273 VAL A C 1
ATOM 2198 O O . VAL A 1 273 ? 5.949 15.942 3.579 1.00 96.62 273 VAL A O 1
ATOM 2201 N N . GLN A 1 274 ? 5.953 14.066 4.809 1.00 97.00 274 GLN A N 1
ATOM 2202 C CA . GLN A 1 274 ? 6.612 14.647 5.975 1.00 97.00 274 GLN A CA 1
ATOM 2203 C C . GLN A 1 274 ? 7.453 13.604 6.712 1.00 97.00 274 GLN A C 1
ATOM 2205 O O . GLN A 1 274 ? 7.120 12.415 6.753 1.00 97.00 274 GLN A O 1
ATOM 2210 N N . GLY A 1 275 ? 8.528 14.084 7.330 1.00 96.06 275 GLY A N 1
ATOM 2211 C CA . GLY A 1 275 ? 9.474 13.287 8.094 1.00 96.06 275 GLY A CA 1
ATOM 2212 C C . GLY A 1 275 ? 10.458 12.475 7.240 1.00 96.06 275 GLY A C 1
ATOM 2213 O O . GLY A 1 275 ? 10.392 12.507 6.005 1.00 96.06 275 GLY A O 1
ATOM 2214 N N . PRO A 1 276 ? 11.386 11.737 7.876 1.00 97.12 276 PRO A N 1
ATOM 2215 C CA . PRO A 1 276 ? 11.541 11.525 9.326 1.00 97.12 276 PRO A CA 1
ATOM 2216 C C . PRO A 1 276 ? 11.667 12.813 10.149 1.00 97.12 276 PRO A C 1
ATOM 2218 O O . PRO A 1 276 ? 12.461 13.688 9.814 1.00 97.12 276 PRO A O 1
ATOM 2221 N N . THR A 1 277 ? 10.852 12.969 11.193 1.00 97.19 277 THR A N 1
ATOM 2222 C CA . THR A 1 277 ? 10.918 14.125 12.099 1.00 97.19 277 THR A CA 1
ATOM 2223 C C . THR A 1 277 ? 10.951 13.656 13.542 1.00 97.19 277 THR A C 1
ATOM 2225 O O . THR A 1 277 ? 10.055 12.931 13.977 1.00 97.19 277 THR A O 1
ATOM 2228 N N . ASP A 1 278 ? 11.983 14.081 14.270 1.00 95.56 278 ASP A N 1
ATOM 2229 C CA . ASP A 1 278 ? 12.128 13.795 15.692 1.00 95.56 278 ASP A CA 1
ATOM 2230 C C . ASP A 1 278 ? 11.032 14.476 16.516 1.00 95.56 278 ASP A C 1
ATOM 2232 O O . ASP A 1 278 ? 10.623 15.608 16.242 1.00 95.56 278 ASP A O 1
ATOM 2236 N N . PHE A 1 279 ? 10.600 13.803 17.577 1.00 93.06 279 PHE A N 1
ATOM 2237 C CA . PHE A 1 279 ? 9.801 14.411 18.630 1.00 93.06 279 PHE A CA 1
ATOM 2238 C C 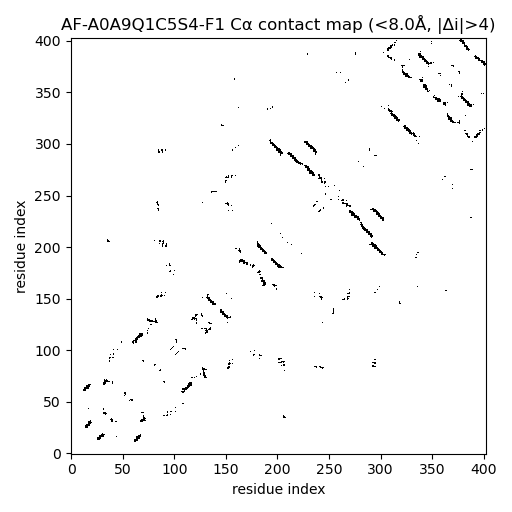. PHE A 1 279 ? 10.167 13.813 19.993 1.00 93.06 279 PHE A C 1
ATOM 2240 O O . PHE A 1 279 ? 10.578 12.660 20.111 1.00 93.06 279 PHE A O 1
ATOM 2247 N N . THR A 1 280 ? 10.071 14.634 21.036 1.00 80.12 280 THR A N 1
ATOM 2248 C CA . THR A 1 280 ? 10.508 14.295 22.405 1.00 80.12 280 THR A CA 1
ATOM 2249 C C . THR A 1 280 ? 9.407 14.491 23.442 1.00 80.12 280 THR A C 1
ATOM 2251 O O . THR A 1 280 ? 9.622 14.299 24.636 1.00 80.12 280 THR A O 1
ATOM 2254 N N . GLN A 1 281 ? 8.229 14.914 22.991 1.00 74.50 281 GLN A N 1
ATOM 2255 C CA . GLN A 1 281 ? 7.088 15.204 23.841 1.00 74.50 281 GLN A CA 1
ATOM 2256 C C . GLN A 1 281 ? 6.314 13.917 24.151 1.00 74.50 281 GLN A C 1
ATOM 2258 O O . GLN A 1 281 ? 6.260 13.001 23.331 1.00 74.50 281 GLN A O 1
ATOM 2263 N N . LYS A 1 282 ? 5.683 13.875 25.333 1.00 80.38 282 LYS A N 1
ATOM 2264 C CA . LYS A 1 282 ? 4.735 12.808 25.712 1.00 80.38 282 LYS A CA 1
ATOM 2265 C C . LYS A 1 282 ? 3.488 12.793 24.823 1.00 80.38 282 LYS A C 1
ATOM 2267 O O . LYS A 1 282 ? 2.806 11.773 24.735 1.00 80.38 282 LYS A O 1
ATOM 2272 N N . ASP A 1 283 ? 3.234 13.922 24.169 1.00 86.44 283 ASP A N 1
ATOM 2273 C CA . ASP A 1 283 ? 2.119 14.137 23.270 1.00 86.44 283 ASP A CA 1
ATOM 2274 C C . ASP A 1 283 ? 2.638 14.633 21.915 1.00 86.44 283 ASP A C 1
ATOM 2276 O O . ASP A 1 283 ? 3.630 15.356 21.842 1.00 86.44 283 ASP A O 1
ATOM 2280 N N . LEU A 1 284 ? 1.961 14.264 20.834 1.00 94.06 284 LEU A N 1
ATOM 2281 C CA . LEU A 1 284 ? 2.234 14.747 19.486 1.00 94.06 284 LEU A CA 1
ATOM 2282 C C . LEU A 1 284 ? 1.001 15.490 18.973 1.00 94.06 284 LEU A C 1
ATOM 2284 O O . LEU A 1 284 ? -0.073 14.904 18.857 1.00 94.06 284 LEU A O 1
ATOM 2288 N N . ALA A 1 285 ? 1.168 16.767 18.632 1.00 95.50 285 ALA A N 1
ATOM 2289 C CA . ALA A 1 285 ? 0.125 17.588 18.029 1.00 95.50 285 ALA A CA 1
ATOM 2290 C C . ALA A 1 285 ? 0.495 17.936 16.581 1.00 95.50 285 ALA A C 1
ATOM 2292 O O . ALA A 1 285 ? 1.509 18.590 16.331 1.00 95.50 285 ALA A O 1
ATOM 2293 N N . LEU A 1 286 ? -0.333 17.517 15.624 1.00 96.44 286 LEU A N 1
ATOM 2294 C CA . LEU A 1 286 ? -0.154 17.781 14.197 1.00 96.44 286 LEU A CA 1
ATOM 2295 C C . LEU A 1 286 ? -1.378 18.494 13.623 1.00 96.44 286 LEU A C 1
ATOM 2297 O O . LEU A 1 286 ? -2.520 18.139 13.911 1.00 96.44 286 LEU A O 1
ATOM 2301 N N . LYS A 1 287 ? -1.130 19.470 12.748 1.00 96.94 287 LYS A N 1
ATOM 2302 C CA . LYS A 1 287 ? -2.149 20.047 11.867 1.00 96.94 287 LYS A CA 1
ATOM 2303 C C . LYS A 1 287 ? -1.973 19.446 10.483 1.00 96.94 287 LYS A C 1
ATOM 2305 O O . LYS A 1 287 ? -0.937 19.643 9.854 1.00 96.94 287 LYS A O 1
ATOM 2310 N N . LEU A 1 288 ? -2.970 18.698 10.039 1.00 96.75 288 LEU A N 1
ATOM 2311 C CA . LEU A 1 288 ? -2.961 17.955 8.787 1.00 96.75 288 LEU A CA 1
ATOM 2312 C C . LEU A 1 288 ? -4.063 18.499 7.878 1.00 96.75 288 LEU A C 1
ATOM 2314 O O . LEU A 1 288 ? -5.101 18.951 8.352 1.00 96.75 288 LEU A O 1
ATOM 2318 N N . ALA A 1 289 ? -3.853 18.428 6.569 1.00 96.25 289 ALA A N 1
ATOM 2319 C CA . ALA A 1 289 ? -4.860 18.778 5.577 1.00 96.25 289 ALA A CA 1
ATOM 2320 C C . ALA A 1 289 ? -5.000 17.603 4.607 1.00 96.25 289 ALA A C 1
ATOM 2322 O O . ALA A 1 289 ? -4.021 17.207 3.971 1.00 96.25 289 ALA A O 1
ATOM 2323 N N . LEU A 1 290 ? -6.195 17.016 4.522 1.00 97.25 290 LEU A N 1
ATOM 2324 C CA . LEU A 1 290 ? -6.432 15.810 3.730 1.00 97.25 290 LEU A CA 1
ATOM 2325 C C . LEU A 1 290 ? -7.518 16.053 2.685 1.00 97.25 290 LEU A C 1
ATOM 2327 O O . LEU A 1 290 ? -8.683 16.288 3.013 1.00 97.25 290 LEU A O 1
ATOM 2331 N N . LYS A 1 291 ? -7.121 15.991 1.410 1.00 96.62 291 LYS A N 1
ATOM 2332 C CA . LYS A 1 291 ? -8.042 16.086 0.274 1.00 96.62 291 LYS A CA 1
ATOM 2333 C C . LYS A 1 291 ? -8.971 14.872 0.224 1.00 96.62 291 LYS A C 1
ATOM 2335 O O . LYS A 1 291 ? -8.639 13.799 0.718 1.00 96.62 291 LYS A O 1
ATOM 2340 N N . LYS A 1 292 ? -10.111 15.039 -0.442 1.00 95.19 292 LYS A N 1
ATOM 2341 C CA . LYS A 1 292 ? -11.103 13.991 -0.700 1.00 95.19 292 LYS A CA 1
ATOM 2342 C C . LYS A 1 292 ? -11.137 13.621 -2.193 1.00 95.19 292 LYS A C 1
ATOM 2344 O O . LYS A 1 292 ? -11.343 14.512 -3.025 1.00 95.19 292 LYS A O 1
ATOM 2349 N N . PRO A 1 293 ? -10.964 12.340 -2.566 1.00 97.25 293 PRO A N 1
ATOM 2350 C CA . PRO A 1 293 ? -10.548 11.235 -1.714 1.00 97.25 293 PRO A CA 1
ATOM 2351 C C . PRO A 1 293 ? -9.077 11.371 -1.303 1.00 97.25 293 PRO A C 1
ATOM 2353 O O . PRO A 1 293 ? -8.253 11.862 -2.081 1.00 97.25 293 PRO A O 1
ATOM 2356 N N . GLY A 1 294 ? -8.752 10.882 -0.113 1.00 97.94 294 GLY A N 1
ATOM 2357 C CA . GLY A 1 294 ? -7.380 10.846 0.376 1.00 97.94 294 GLY A CA 1
ATOM 2358 C C . GLY A 1 294 ? -7.221 9.896 1.552 1.00 97.94 294 GLY A C 1
ATOM 2359 O O . GLY A 1 294 ? -8.151 9.692 2.328 1.00 97.94 294 GLY A O 1
ATOM 2360 N N . ILE A 1 295 ? -6.036 9.307 1.674 1.00 98.62 295 ILE A N 1
ATOM 2361 C CA . ILE A 1 295 ? -5.623 8.493 2.814 1.00 98.62 295 ILE A CA 1
ATOM 2362 C C . ILE A 1 295 ? -4.299 9.037 3.329 1.00 98.62 295 ILE A C 1
ATOM 2364 O O . ILE A 1 295 ? -3.373 9.263 2.551 1.00 98.62 295 ILE A O 1
ATOM 2368 N N . MET A 1 296 ? -4.195 9.196 4.641 1.00 98.44 296 MET A N 1
ATOM 2369 C CA . MET A 1 296 ? -2.966 9.597 5.307 1.00 98.44 296 MET A CA 1
ATOM 2370 C C . MET A 1 296 ? -2.612 8.588 6.394 1.00 98.44 296 MET A C 1
ATOM 2372 O O . MET A 1 296 ? -3.483 8.163 7.147 1.00 98.44 296 MET A O 1
ATOM 2376 N N . LEU A 1 297 ? -1.340 8.214 6.487 1.00 98.62 297 LEU A N 1
ATOM 2377 C CA . LEU A 1 297 ? -0.813 7.417 7.591 1.00 98.62 297 LEU A CA 1
ATOM 2378 C C . LEU A 1 297 ? 0.230 8.241 8.339 1.00 98.62 297 LEU A C 1
ATOM 2380 O O . LEU A 1 297 ? 1.279 8.550 7.776 1.00 98.62 297 LEU A O 1
ATOM 2384 N N . VAL A 1 298 ? -0.029 8.536 9.610 1.00 98.62 298 VAL A N 1
ATOM 2385 C CA . VAL A 1 298 ? 0.986 9.039 10.541 1.00 98.62 298 VAL A CA 1
ATOM 2386 C C . VAL A 1 298 ? 1.581 7.833 11.260 1.00 98.62 298 VAL A C 1
ATOM 2388 O O . VAL A 1 298 ? 0.887 7.179 12.038 1.00 98.62 298 VAL A O 1
ATOM 2391 N N . HIS A 1 299 ? 2.845 7.510 10.981 1.00 98.31 299 HIS A N 1
ATOM 2392 C CA . HIS A 1 299 ? 3.546 6.388 11.608 1.00 98.31 299 HIS A CA 1
ATOM 2393 C C . HIS A 1 299 ? 4.608 6.921 12.568 1.00 98.31 299 HIS A C 1
ATOM 2395 O O . HIS A 1 299 ? 5.553 7.584 12.141 1.00 98.31 299 HIS A O 1
ATOM 2401 N N . MET A 1 300 ? 4.426 6.647 13.856 1.00 97.75 300 MET A N 1
ATOM 2402 C CA . MET A 1 300 ? 5.289 7.054 14.958 1.00 97.75 300 MET A CA 1
ATOM 2403 C C . MET A 1 300 ? 6.065 5.844 15.458 1.00 97.75 300 MET A C 1
ATOM 2405 O O . MET A 1 300 ? 5.498 4.778 15.682 1.00 97.75 300 MET A O 1
ATOM 2409 N N . CYS A 1 301 ? 7.360 6.016 15.660 1.00 96.81 301 CYS A N 1
ATOM 2410 C CA . CYS A 1 301 ? 8.264 4.928 15.976 1.00 96.81 301 CYS A CA 1
ATOM 2411 C C . CYS A 1 301 ? 9.252 5.341 17.051 1.00 96.81 301 CYS A C 1
ATOM 2413 O O . CYS A 1 301 ? 9.839 6.419 16.977 1.00 96.81 301 CYS A O 1
ATOM 2415 N N . GLN A 1 302 ? 9.494 4.442 17.998 1.00 95.50 302 GLN A N 1
ATOM 2416 C CA . GLN A 1 302 ? 10.630 4.500 18.904 1.00 95.50 302 GLN A CA 1
ATOM 2417 C C . GLN A 1 302 ? 11.849 3.832 18.264 1.00 95.50 302 GLN A C 1
ATOM 2419 O O . GLN A 1 302 ? 11.735 2.790 17.614 1.00 95.50 302 GLN A O 1
ATOM 2424 N N . LYS A 1 303 ? 13.034 4.408 18.470 1.00 94.62 303 LYS A N 1
ATOM 2425 C CA . LYS A 1 303 ? 14.289 3.858 17.956 1.00 94.62 303 LYS A CA 1
ATOM 2426 C C . LYS A 1 303 ? 14.551 2.479 18.542 1.00 94.62 303 LYS A C 1
ATOM 2428 O O . LYS A 1 303 ? 14.743 2.344 19.749 1.00 94.62 303 LYS A O 1
ATOM 2433 N N . SER A 1 304 ? 14.645 1.473 17.679 1.00 93.31 304 SER A N 1
ATOM 2434 C CA . SER A 1 304 ? 15.057 0.133 18.088 1.00 93.31 304 SER A CA 1
ATOM 2435 C C . SER A 1 304 ? 16.529 0.092 18.502 1.00 93.31 304 SER A C 1
ATOM 2437 O O . SER A 1 304 ? 17.367 0.844 17.989 1.00 93.31 304 SER A O 1
ATOM 2439 N N . SER A 1 305 ? 16.872 -0.839 19.393 1.00 91.88 305 SER A N 1
ATOM 2440 C CA . SER A 1 305 ? 18.247 -1.040 19.873 1.00 91.88 305 SER A CA 1
ATOM 2441 C C . SER A 1 305 ? 19.225 -1.412 18.752 1.00 91.88 305 SER A C 1
ATOM 2443 O O . SER A 1 305 ? 20.361 -0.943 18.748 1.00 91.88 305 SER A O 1
ATOM 2445 N N . ALA A 1 306 ? 18.772 -2.194 17.770 1.00 92.56 306 ALA A N 1
ATOM 2446 C CA . ALA A 1 306 ? 19.553 -2.645 16.622 1.00 92.56 306 ALA A CA 1
ATOM 2447 C C . ALA A 1 306 ? 18.996 -2.090 15.294 1.00 92.56 306 ALA A C 1
ATOM 2449 O O . ALA A 1 306 ? 17.799 -1.793 15.220 1.00 92.56 306 ALA A O 1
ATOM 2450 N N . PRO A 1 307 ? 19.836 -1.944 14.249 1.00 94.88 307 PRO A N 1
ATOM 2451 C CA . PRO A 1 307 ? 19.371 -1.649 12.890 1.00 94.88 307 PRO A CA 1
ATOM 2452 C C . PRO A 1 307 ? 18.478 -2.780 12.334 1.00 94.88 307 PRO A C 1
ATOM 2454 O O . PRO A 1 307 ? 18.417 -3.858 12.934 1.00 94.88 307 PRO A O 1
ATOM 2457 N N . PRO A 1 308 ? 17.802 -2.568 11.187 1.00 95.94 308 PRO A N 1
ATOM 2458 C CA . PRO A 1 308 ? 16.990 -3.598 10.546 1.00 95.94 308 PRO A CA 1
ATOM 2459 C C . PRO A 1 308 ? 17.735 -4.915 10.315 1.00 95.94 308 PRO A C 1
ATOM 2461 O O . PRO A 1 308 ? 18.930 -4.938 10.006 1.00 95.94 308 PRO A O 1
ATOM 2464 N N . GLY A 1 309 ? 16.991 -6.017 10.425 1.00 94.94 309 GLY A N 1
ATOM 2465 C CA . GLY A 1 309 ? 17.477 -7.351 10.091 1.00 94.94 309 GLY A CA 1
ATOM 2466 C C . GLY A 1 309 ? 17.833 -7.506 8.609 1.00 94.94 309 GLY A C 1
ATOM 2467 O O . GLY A 1 309 ? 17.556 -6.645 7.772 1.00 94.94 309 GLY A O 1
ATOM 2468 N N . LYS A 1 310 ? 18.463 -8.636 8.280 1.00 96.75 310 LYS A N 1
ATOM 2469 C CA . LYS A 1 310 ? 18.879 -8.958 6.911 1.00 96.75 310 LYS A CA 1
ATOM 2470 C C . LYS A 1 310 ? 17.670 -9.350 6.054 1.00 96.75 310 LYS A C 1
ATOM 2472 O O . LYS A 1 310 ? 16.914 -10.248 6.420 1.00 96.75 310 LYS A O 1
ATOM 2477 N N . VAL A 1 311 ? 17.546 -8.728 4.884 1.00 97.44 311 VAL A N 1
ATOM 2478 C CA . VAL A 1 311 ? 16.608 -9.150 3.832 1.00 97.44 311 VAL A CA 1
ATOM 2479 C C . VAL A 1 311 ? 17.036 -10.507 3.267 1.00 97.44 311 VAL A C 1
ATOM 2481 O O . VAL A 1 311 ? 18.226 -10.762 3.071 1.00 97.44 311 VAL A O 1
ATOM 2484 N N . HIS A 1 312 ? 16.081 -11.387 2.972 1.00 97.44 312 HIS A N 1
ATOM 2485 C CA . HIS A 1 312 ? 16.368 -12.721 2.433 1.00 97.44 312 HIS A CA 1
ATOM 2486 C C . HIS A 1 312 ? 15.410 -13.103 1.303 1.00 97.44 312 HIS A C 1
ATOM 2488 O O . HIS A 1 312 ? 14.550 -12.311 0.928 1.00 97.44 312 HIS A O 1
ATOM 2494 N N . ASN A 1 313 ? 15.607 -14.289 0.717 1.00 97.50 313 ASN A N 1
ATOM 2495 C CA . ASN A 1 313 ? 14.826 -14.795 -0.417 1.00 97.50 313 ASN A CA 1
ATOM 2496 C C . ASN A 1 313 ? 14.681 -13.781 -1.563 1.00 97.50 313 ASN A C 1
ATOM 2498 O O . ASN A 1 313 ? 13.614 -13.651 -2.166 1.00 97.50 313 ASN A O 1
ATOM 2502 N N . VAL A 1 314 ? 15.763 -13.052 -1.861 1.00 98.38 314 VAL A N 1
ATOM 2503 C CA . VAL A 1 314 ? 15.802 -12.203 -3.052 1.00 98.38 314 VAL A CA 1
ATOM 2504 C C . VAL A 1 314 ? 15.614 -13.112 -4.268 1.00 98.38 314 VAL A C 1
ATOM 2506 O O . VAL A 1 314 ? 16.226 -14.171 -4.355 1.00 98.38 314 VAL A O 1
ATOM 2509 N N . THR A 1 315 ? 14.711 -12.751 -5.170 1.00 98.19 315 THR A N 1
ATOM 2510 C CA . THR A 1 315 ? 14.406 -13.530 -6.373 1.00 98.19 315 THR A CA 1
ATOM 2511 C C . THR A 1 315 ? 14.272 -12.584 -7.553 1.00 98.19 315 THR A C 1
ATOM 2513 O O . THR A 1 315 ? 13.740 -11.483 -7.409 1.00 98.19 315 THR A O 1
ATOM 2516 N N . LEU A 1 316 ? 14.784 -13.010 -8.704 1.00 97.75 316 LEU A N 1
ATOM 2517 C CA . LEU A 1 316 ? 14.883 -12.211 -9.918 1.00 97.75 316 LEU A CA 1
ATOM 2518 C C . LEU A 1 316 ? 14.036 -12.872 -11.007 1.00 97.75 316 LEU A C 1
ATOM 2520 O O . LEU A 1 316 ? 14.280 -14.021 -11.367 1.00 97.75 316 LEU A O 1
ATOM 2524 N N . TYR A 1 317 ? 13.041 -12.153 -11.519 1.00 96.44 317 TYR A N 1
ATOM 2525 C CA . TYR A 1 317 ? 12.146 -12.625 -12.571 1.00 96.44 317 TYR A CA 1
ATOM 2526 C C . TYR A 1 317 ? 12.310 -11.753 -13.806 1.00 96.44 317 TYR A C 1
ATOM 2528 O O . TYR A 1 317 ? 12.022 -10.554 -13.774 1.00 96.44 317 TYR A O 1
ATOM 2536 N N . GLN A 1 318 ? 12.752 -12.359 -14.904 1.00 94.69 318 GLN A N 1
ATOM 2537 C CA . GLN A 1 318 ? 12.833 -11.667 -16.180 1.00 94.69 318 GLN A CA 1
ATOM 2538 C C . GLN A 1 318 ? 11.429 -11.292 -16.661 1.00 94.69 318 GLN A C 1
ATOM 2540 O O . GLN A 1 318 ? 10.575 -12.161 -16.838 1.00 94.69 318 GLN A O 1
ATOM 2545 N N . VAL A 1 319 ? 11.196 -9.998 -16.883 1.00 93.56 319 VAL A N 1
ATOM 2546 C CA . VAL A 1 319 ? 9.951 -9.487 -17.478 1.00 93.56 319 VAL A CA 1
ATOM 2547 C C . VAL A 1 319 ? 10.158 -9.254 -18.974 1.00 93.56 319 VAL A C 1
ATOM 2549 O O . VAL A 1 319 ? 9.330 -9.657 -19.791 1.00 93.56 319 VAL A O 1
ATOM 2552 N N . THR A 1 320 ? 11.288 -8.644 -19.337 1.00 92.12 320 THR A N 1
ATOM 2553 C CA . THR A 1 320 ? 11.760 -8.475 -20.721 1.00 92.12 320 THR A CA 1
ATOM 2554 C C . THR A 1 320 ? 13.283 -8.636 -20.777 1.00 92.12 320 THR A C 1
ATOM 2556 O O . THR A 1 320 ? 13.923 -8.944 -19.775 1.00 92.12 320 THR A O 1
ATOM 2559 N N . SER A 1 321 ? 13.905 -8.418 -21.937 1.00 90.62 321 SER A N 1
ATOM 2560 C CA . SER A 1 321 ? 15.369 -8.346 -22.044 1.00 90.62 321 SER A CA 1
ATOM 2561 C C . SER A 1 321 ? 15.991 -7.169 -21.280 1.00 90.62 321 SER A C 1
ATOM 2563 O O . SER A 1 321 ? 17.192 -7.197 -21.036 1.00 90.62 321 SER A O 1
ATOM 2565 N N . SER A 1 322 ? 15.202 -6.155 -20.915 1.00 92.44 322 SER A N 1
ATOM 2566 C CA . SER A 1 322 ? 15.651 -4.935 -20.227 1.00 92.44 322 SER A CA 1
ATOM 2567 C C . SER A 1 322 ? 14.901 -4.662 -18.921 1.00 92.44 322 SER A C 1
ATOM 2569 O O . SER A 1 322 ? 15.125 -3.629 -18.302 1.00 92.44 322 SER A O 1
ATOM 2571 N N . ASP A 1 323 ? 14.013 -5.566 -18.496 1.00 94.31 323 ASP A N 1
ATOM 2572 C CA . ASP A 1 323 ? 13.207 -5.418 -17.284 1.00 94.31 323 ASP A CA 1
ATOM 2573 C C . ASP A 1 323 ? 13.322 -6.649 -16.387 1.00 94.31 323 ASP A C 1
ATOM 2575 O O . ASP A 1 323 ? 13.088 -7.784 -16.821 1.00 94.31 323 ASP A O 1
ATOM 2579 N N . LEU A 1 324 ? 13.589 -6.407 -15.107 1.00 95.94 324 LEU A N 1
ATOM 2580 C CA . LEU A 1 324 ? 13.714 -7.422 -14.072 1.00 95.94 324 LEU A CA 1
ATOM 2581 C C . LEU A 1 324 ? 12.806 -7.079 -12.889 1.00 95.94 324 LEU A C 1
ATOM 2583 O O . LEU A 1 324 ? 12.957 -6.035 -12.254 1.00 95.94 324 LEU A O 1
ATOM 2587 N N . LEU A 1 325 ? 11.871 -7.969 -12.561 1.00 97.31 325 LEU A N 1
ATOM 2588 C CA . LEU A 1 325 ? 11.135 -7.896 -11.305 1.00 97.31 325 LEU A CA 1
ATOM 2589 C C . LEU A 1 325 ? 11.984 -8.540 -10.210 1.00 97.31 325 LEU A C 1
ATOM 2591 O O . LEU A 1 325 ? 12.274 -9.734 -10.252 1.00 97.31 325 LEU A O 1
ATOM 2595 N N . VAL A 1 326 ? 12.345 -7.744 -9.212 1.00 98.31 326 VAL A N 1
ATOM 2596 C CA . VAL A 1 326 ? 13.080 -8.179 -8.028 1.00 98.31 326 VAL A CA 1
ATOM 2597 C C . VAL A 1 326 ? 12.113 -8.250 -6.857 1.00 98.31 326 VAL A C 1
ATOM 2599 O O . VAL A 1 326 ? 11.440 -7.266 -6.557 1.00 98.31 326 VAL A O 1
ATOM 2602 N N . THR A 1 327 ? 12.037 -9.398 -6.188 1.00 98.44 327 THR A N 1
ATOM 2603 C CA . THR A 1 327 ? 11.222 -9.594 -4.976 1.00 98.44 327 THR A CA 1
ATOM 2604 C C . THR A 1 327 ? 12.086 -10.072 -3.827 1.00 98.44 327 THR A C 1
ATOM 2606 O O . THR A 1 327 ? 13.109 -10.708 -4.066 1.00 98.44 327 THR A O 1
ATOM 2609 N N . TRP A 1 328 ? 11.677 -9.824 -2.587 1.00 98.31 328 TRP A N 1
ATOM 2610 C CA . TRP A 1 328 ? 12.388 -10.302 -1.402 1.00 98.31 328 TRP A CA 1
ATOM 2611 C C . TRP A 1 328 ? 11.449 -10.546 -0.220 1.00 98.31 328 TRP A C 1
ATOM 2613 O O . TRP A 1 328 ? 10.255 -10.271 -0.284 1.00 98.31 328 TRP A O 1
ATOM 2623 N N . SER A 1 329 ? 11.998 -11.084 0.867 1.00 97.62 329 SER A N 1
ATOM 2624 C CA . SER A 1 329 ? 11.301 -11.294 2.133 1.00 97.62 329 SER A CA 1
ATOM 2625 C C . SER A 1 329 ? 11.882 -10.399 3.223 1.00 97.62 329 SER A C 1
ATOM 2627 O O . SER A 1 329 ? 13.101 -10.323 3.410 1.00 97.62 329 SER A O 1
ATOM 2629 N N . ASP A 1 330 ? 10.992 -9.761 3.972 1.00 95.50 330 ASP A N 1
ATOM 2630 C CA . ASP A 1 330 ? 11.270 -8.934 5.145 1.00 95.50 330 ASP A CA 1
ATOM 2631 C C . ASP A 1 330 ? 10.981 -9.658 6.470 1.00 95.50 330 ASP A C 1
ATOM 2633 O O . ASP A 1 330 ? 11.135 -9.069 7.531 1.00 95.50 330 ASP A O 1
ATOM 2637 N N . SER A 1 331 ? 10.653 -10.954 6.451 1.00 94.31 331 SER A N 1
ATOM 2638 C CA . SER A 1 331 ? 10.237 -11.694 7.656 1.00 94.31 331 SER A CA 1
ATOM 2639 C C . SER A 1 331 ? 11.278 -11.803 8.787 1.00 94.31 331 SER A C 1
ATOM 2641 O O . SER A 1 331 ? 10.939 -12.236 9.884 1.00 94.31 331 SER A O 1
ATOM 2643 N N . TYR A 1 332 ? 12.540 -11.421 8.551 1.00 93.06 332 TYR A N 1
ATOM 2644 C CA . TYR A 1 332 ? 13.586 -11.319 9.586 1.00 93.06 332 TYR A CA 1
ATOM 2645 C C . TYR A 1 332 ? 13.806 -9.887 10.095 1.00 93.06 332 TYR A C 1
ATOM 2647 O O . TYR A 1 332 ? 14.700 -9.638 10.907 1.00 93.06 332 TYR A O 1
ATOM 2655 N N . ILE A 1 333 ? 13.016 -8.926 9.622 1.00 92.81 333 ILE A N 1
ATOM 2656 C CA . ILE A 1 333 ? 13.055 -7.539 10.065 1.00 92.81 333 ILE A CA 1
ATOM 2657 C C . ILE A 1 333 ? 12.062 -7.386 11.214 1.00 92.81 333 ILE A C 1
ATOM 2659 O O . ILE A 1 333 ? 10.854 -7.392 11.031 1.00 92.81 333 ILE A O 1
ATOM 2663 N N . ALA A 1 334 ? 12.596 -7.230 12.423 1.00 89.19 334 ALA A N 1
ATOM 2664 C CA . ALA A 1 334 ? 11.809 -7.164 13.653 1.00 89.19 334 ALA A CA 1
ATOM 2665 C C . ALA A 1 334 ? 11.256 -5.762 13.972 1.00 89.19 334 ALA A C 1
ATOM 2667 O O . ALA A 1 334 ? 10.903 -5.496 15.115 1.00 89.19 334 ALA A O 1
ATOM 2668 N N . THR A 1 335 ? 11.253 -4.824 13.024 1.00 90.44 335 THR A N 1
ATOM 2669 C CA . THR A 1 335 ? 10.727 -3.473 13.255 1.00 90.44 335 THR A CA 1
ATOM 2670 C C . THR A 1 335 ? 9.837 -3.035 12.096 1.00 90.44 335 THR A C 1
ATOM 2672 O O . THR A 1 335 ? 10.245 -3.180 10.943 1.00 90.44 335 THR A O 1
ATOM 2675 N N . PRO A 1 336 ? 8.661 -2.445 12.370 1.00 91.88 336 PRO A N 1
ATOM 2676 C CA . PRO A 1 336 ? 7.798 -1.859 11.339 1.00 91.88 336 PRO A CA 1
ATOM 2677 C C . PRO A 1 336 ? 8.348 -0.519 10.814 1.00 91.88 336 PRO A C 1
ATOM 2679 O O . PRO A 1 336 ? 7.863 0.032 9.821 1.00 91.88 336 PRO A O 1
ATOM 2682 N N . CYS A 1 337 ? 9.361 0.043 11.482 1.00 95.56 337 CYS A N 1
ATOM 2683 C CA . CYS A 1 337 ? 9.887 1.394 11.282 1.00 95.56 337 CYS A CA 1
ATOM 2684 C C . CYS A 1 337 ? 10.855 1.487 10.092 1.00 95.56 337 CYS A C 1
ATOM 2686 O O . CYS A 1 337 ? 11.918 2.103 10.178 1.00 95.56 337 CYS A O 1
ATOM 2688 N N . ILE A 1 338 ? 10.490 0.840 8.984 1.00 96.38 338 ILE A N 1
ATOM 2689 C CA . ILE A 1 338 ? 11.260 0.798 7.741 1.00 96.38 338 ILE A CA 1
ATOM 2690 C C . ILE A 1 338 ? 10.875 1.971 6.849 1.00 96.38 338 ILE A C 1
ATOM 2692 O O . ILE A 1 338 ? 9.706 2.134 6.485 1.00 96.38 338 ILE A O 1
ATOM 2696 N N . LEU A 1 339 ? 11.880 2.775 6.503 1.00 96.62 339 LEU A N 1
ATOM 2697 C CA . LEU A 1 339 ? 11.785 3.905 5.588 1.00 96.62 339 LEU A CA 1
ATOM 2698 C C . LEU A 1 339 ? 11.697 3.432 4.142 1.00 96.62 339 LEU A C 1
ATOM 2700 O O . LEU A 1 339 ? 10.845 3.896 3.389 1.00 96.62 339 LEU A O 1
ATOM 2704 N N . THR A 1 340 ? 12.608 2.535 3.767 1.00 97.44 340 THR A N 1
ATOM 2705 C CA . THR A 1 340 ? 12.756 2.053 2.398 1.00 97.44 340 THR A CA 1
ATOM 2706 C C . THR A 1 340 ? 13.543 0.747 2.343 1.00 97.44 340 THR A C 1
ATOM 2708 O O . THR A 1 340 ? 14.198 0.352 3.313 1.00 97.44 340 THR A O 1
ATOM 2711 N N . PHE A 1 341 ? 13.530 0.117 1.173 1.00 98.06 341 PHE A N 1
ATOM 2712 C CA . PHE A 1 341 ? 14.496 -0.899 0.781 1.00 98.06 341 PHE A CA 1
ATOM 2713 C C . PHE A 1 341 ? 15.414 -0.339 -0.301 1.00 98.06 341 PHE A C 1
ATOM 2715 O O . PHE A 1 341 ? 14.956 0.230 -1.291 1.00 98.06 341 PHE A O 1
ATOM 2722 N N . GLU A 1 342 ? 16.717 -0.503 -0.121 1.00 98.25 342 GLU A N 1
ATOM 2723 C CA . GLU A 1 342 ? 17.717 -0.136 -1.118 1.00 98.25 342 GLU A CA 1
ATOM 2724 C C . GLU A 1 342 ? 18.071 -1.374 -1.926 1.00 98.25 342 GLU A C 1
ATOM 2726 O O . GLU A 1 342 ? 18.701 -2.298 -1.407 1.00 98.25 342 GLU A O 1
ATOM 2731 N N . LEU A 1 343 ? 17.637 -1.390 -3.184 1.00 98.12 343 LEU A N 1
ATOM 2732 C CA . LEU A 1 343 ? 18.057 -2.360 -4.182 1.00 98.12 343 LEU A CA 1
ATOM 2733 C C . LEU A 1 343 ? 19.278 -1.800 -4.904 1.00 98.12 343 LEU A C 1
ATOM 2735 O O . LEU A 1 343 ? 19.236 -0.698 -5.458 1.00 98.12 343 LEU A O 1
ATOM 2739 N N . GLU A 1 344 ? 20.349 -2.581 -4.919 1.00 98.12 344 GLU A N 1
ATOM 2740 C CA . GLU A 1 344 ? 21.580 -2.242 -5.612 1.00 98.12 344 GLU A CA 1
ATOM 2741 C C . GLU A 1 344 ? 21.928 -3.260 -6.687 1.00 98.12 344 GLU A C 1
ATOM 2743 O O . GLU A 1 344 ? 21.664 -4.456 -6.539 1.00 98.12 344 GLU A O 1
ATOM 2748 N N . HIS A 1 345 ? 22.575 -2.765 -7.737 1.00 97.88 345 HIS A N 1
ATOM 2749 C CA . HIS A 1 345 ? 23.032 -3.537 -8.882 1.00 97.88 345 HIS A CA 1
ATOM 2750 C C . HIS A 1 345 ? 24.512 -3.256 -9.164 1.00 97.88 345 HIS A C 1
ATOM 2752 O O . HIS A 1 345 ? 25.000 -2.143 -8.956 1.00 97.88 345 HIS A O 1
ATOM 2758 N N . SER A 1 346 ? 25.237 -4.280 -9.606 1.00 97.44 346 SER A N 1
ATOM 2759 C CA . SER A 1 346 ? 26.594 -4.172 -10.137 1.00 97.44 346 SER A CA 1
ATOM 2760 C C . SER A 1 346 ? 26.704 -4.962 -11.431 1.00 97.44 346 SER A C 1
ATOM 2762 O O . SER A 1 346 ? 26.290 -6.115 -11.485 1.00 97.44 346 SER A O 1
ATOM 2764 N N . THR A 1 347 ? 27.324 -4.381 -12.454 1.00 96.00 347 THR A N 1
ATOM 2765 C CA . THR A 1 347 ? 27.630 -5.065 -13.721 1.00 96.00 347 THR A CA 1
ATOM 2766 C C . THR A 1 347 ? 29.042 -5.653 -13.761 1.00 96.00 347 THR A C 1
ATOM 2768 O O . THR A 1 347 ? 29.392 -6.317 -14.731 1.00 96.00 347 THR A O 1
ATOM 2771 N N . GLN A 1 348 ? 29.870 -5.403 -12.738 1.00 94.94 348 GLN A N 1
ATOM 2772 C CA . GLN A 1 348 ? 31.310 -5.688 -12.787 1.00 94.94 348 GLN A CA 1
ATOM 2773 C C . GLN A 1 348 ? 31.699 -6.963 -12.041 1.00 94.94 348 GLN A C 1
ATOM 2775 O O . GLN A 1 348 ? 32.375 -7.822 -12.603 1.00 94.94 348 GLN A O 1
ATOM 2780 N N . SER A 1 349 ? 31.314 -7.081 -10.768 1.00 95.75 349 SER A N 1
ATOM 2781 C CA . SER A 1 349 ? 31.663 -8.242 -9.948 1.00 95.75 349 SER A CA 1
ATOM 2782 C C . SER A 1 349 ? 30.715 -8.418 -8.765 1.00 95.75 349 SER A C 1
ATOM 2784 O O . SER A 1 349 ? 30.027 -7.480 -8.358 1.00 95.75 349 SER A O 1
ATOM 2786 N N . GLU A 1 350 ? 30.754 -9.595 -8.136 1.00 96.25 350 GLU A N 1
ATOM 2787 C CA . GLU A 1 350 ? 30.054 -9.863 -6.873 1.00 96.25 350 GLU A CA 1
ATOM 2788 C C . GLU A 1 350 ? 30.470 -8.890 -5.752 1.00 96.25 350 GLU A C 1
ATOM 2790 O O . GLU A 1 350 ? 29.659 -8.526 -4.899 1.00 96.25 350 GLU A O 1
ATOM 2795 N N . GLY A 1 351 ? 31.717 -8.408 -5.779 1.00 95.62 351 GLY A N 1
ATOM 2796 C CA . GLY A 1 351 ? 32.244 -7.420 -4.834 1.00 95.62 351 GLY A CA 1
ATOM 2797 C C . GLY A 1 351 ? 31.826 -5.974 -5.127 1.00 95.62 351 GLY A C 1
ATOM 2798 O O . GLY A 1 351 ? 32.068 -5.095 -4.300 1.00 95.62 351 GLY A O 1
ATOM 2799 N N . GLY A 1 352 ? 31.174 -5.715 -6.264 1.00 94.94 352 GLY A N 1
ATOM 2800 C CA . GLY A 1 352 ? 30.805 -4.381 -6.725 1.00 94.94 352 GLY A CA 1
ATOM 2801 C C . GLY A 1 352 ? 31.771 -3.811 -7.775 1.00 94.94 352 GLY A C 1
ATOM 2802 O O . GLY A 1 352 ? 32.491 -4.572 -8.426 1.00 94.94 352 GLY A O 1
ATOM 2803 N N . PRO A 1 353 ? 31.789 -2.478 -7.965 1.00 96.94 353 PRO A N 1
ATOM 2804 C CA . PRO A 1 353 ? 31.017 -1.464 -7.238 1.00 96.94 353 PRO A CA 1
ATOM 2805 C C . PRO A 1 353 ? 29.506 -1.594 -7.471 1.00 96.94 353 PRO A C 1
ATOM 2807 O O . PRO A 1 353 ? 29.076 -2.002 -8.547 1.00 96.94 353 PRO A O 1
ATOM 2810 N N . TYR A 1 354 ? 28.717 -1.250 -6.454 1.00 97.94 354 TYR A N 1
ATOM 2811 C CA . TYR A 1 354 ? 27.253 -1.304 -6.475 1.00 97.94 354 TYR A CA 1
ATOM 2812 C C . TYR A 1 354 ? 26.645 0.096 -6.564 1.00 97.94 354 TYR A C 1
ATOM 2814 O O . TYR A 1 354 ? 27.160 1.033 -5.950 1.00 97.94 354 TYR A O 1
ATOM 2822 N N . THR A 1 355 ? 25.526 0.225 -7.276 1.00 96.75 355 THR A N 1
ATOM 2823 C CA . THR A 1 355 ? 24.730 1.457 -7.354 1.00 96.75 355 THR A CA 1
ATOM 2824 C C . THR A 1 355 ? 23.270 1.179 -7.004 1.00 96.75 355 THR A C 1
ATOM 2826 O O . THR A 1 355 ? 22.705 0.160 -7.402 1.00 96.75 355 THR A O 1
ATOM 2829 N N . ARG A 1 356 ? 22.640 2.083 -6.240 1.00 96.81 356 ARG A N 1
ATOM 2830 C CA . ARG A 1 356 ? 21.207 1.996 -5.914 1.00 96.81 356 ARG A CA 1
ATOM 2831 C C . ARG A 1 356 ? 20.376 2.287 -7.162 1.00 96.81 356 ARG A C 1
ATOM 2833 O O . ARG A 1 356 ? 20.558 3.331 -7.786 1.00 96.81 356 ARG A O 1
ATOM 2840 N N . VAL A 1 357 ? 19.443 1.394 -7.491 1.00 95.44 357 VAL A N 1
ATOM 2841 C CA . VAL A 1 357 ? 18.619 1.507 -8.710 1.00 95.44 357 VAL A CA 1
ATOM 2842 C C . VAL A 1 357 ? 17.235 2.101 -8.453 1.00 95.44 357 VAL A C 1
ATOM 2844 O O . VAL A 1 357 ? 16.691 2.799 -9.308 1.00 95.44 357 VAL A O 1
ATOM 2847 N N . ASN A 1 358 ? 16.656 1.893 -7.267 1.00 94.31 358 ASN A N 1
ATOM 2848 C CA . ASN A 1 358 ? 15.379 2.505 -6.907 1.00 94.31 358 ASN A CA 1
ATOM 2849 C C . ASN A 1 358 ? 15.592 3.923 -6.352 1.00 94.31 358 ASN A C 1
ATOM 2851 O O . ASN A 1 358 ? 16.119 4.100 -5.254 1.00 94.31 358 ASN A O 1
ATOM 2855 N N . LYS A 1 359 ? 15.167 4.943 -7.108 1.00 87.94 359 LYS A N 1
ATOM 2856 C CA . LYS A 1 359 ? 15.318 6.364 -6.729 1.00 87.94 359 LYS A CA 1
ATOM 2857 C C . LYS A 1 359 ? 14.368 6.784 -5.609 1.00 87.94 359 LYS A C 1
ATOM 2859 O O . LYS A 1 359 ? 14.772 7.485 -4.688 1.00 87.94 359 LYS A O 1
ATOM 2864 N N . ASN A 1 360 ? 13.117 6.340 -5.695 1.00 90.31 360 ASN A N 1
ATOM 2865 C CA . ASN A 1 360 ? 12.106 6.635 -4.690 1.00 90.31 360 ASN A CA 1
ATOM 2866 C C . ASN A 1 360 ? 12.191 5.637 -3.540 1.00 90.31 360 ASN A C 1
ATOM 2868 O O . ASN A 1 360 ? 12.631 4.492 -3.708 1.00 90.31 360 ASN A O 1
ATOM 2872 N N . ASP A 1 361 ? 11.739 6.081 -2.375 1.00 91.88 361 ASP A N 1
ATOM 2873 C CA . ASP A 1 361 ? 11.561 5.184 -1.250 1.00 91.88 361 ASP A CA 1
ATOM 2874 C C . ASP A 1 361 ? 10.384 4.247 -1.503 1.00 91.88 361 ASP A C 1
ATOM 2876 O O . ASP A 1 361 ? 9.323 4.667 -1.965 1.00 91.88 361 ASP A O 1
ATOM 2880 N N . ILE A 1 362 ? 10.604 2.964 -1.225 1.00 93.44 362 ILE A N 1
ATOM 2881 C CA . ILE A 1 362 ? 9.642 1.893 -1.471 1.00 93.44 362 ILE A CA 1
ATOM 2882 C C . ILE A 1 362 ? 9.376 1.144 -0.176 1.00 93.44 362 ILE A C 1
ATOM 2884 O O . ILE A 1 362 ? 10.292 0.819 0.575 1.00 93.44 362 ILE A O 1
ATOM 2888 N N . THR A 1 363 ? 8.110 0.848 0.080 1.00 87.75 363 THR A N 1
ATOM 2889 C CA . THR A 1 363 ? 7.689 0.101 1.273 1.00 87.75 363 THR A CA 1
ATOM 2890 C C . THR A 1 363 ? 7.331 -1.346 0.955 1.00 87.75 363 THR A C 1
ATOM 2892 O O . THR A 1 363 ? 7.269 -2.172 1.856 1.00 87.75 363 THR A O 1
ATOM 2895 N N . PHE A 1 364 ? 7.120 -1.661 -0.323 1.00 96.06 364 PHE A N 1
ATOM 2896 C CA . PHE A 1 364 ? 6.842 -3.010 -0.798 1.00 96.06 364 PHE A CA 1
ATOM 2897 C C . PHE A 1 364 ? 8.124 -3.817 -0.962 1.00 96.06 364 PHE A C 1
ATOM 2899 O O . PHE A 1 364 ? 9.155 -3.292 -1.381 1.00 96.06 364 PHE A O 1
ATOM 2906 N N . THR A 1 365 ? 8.019 -5.125 -0.750 1.00 97.31 365 THR A N 1
ATOM 2907 C CA . THR A 1 365 ? 9.110 -6.088 -0.931 1.00 97.31 365 THR A CA 1
ATOM 2908 C C . THR A 1 365 ? 9.298 -6.535 -2.388 1.00 97.31 365 THR A C 1
ATOM 2910 O O . THR A 1 365 ? 9.654 -7.678 -2.686 1.00 97.31 365 THR A O 1
ATOM 2913 N N . SER A 1 366 ? 9.025 -5.626 -3.325 1.00 97.00 366 SER A N 1
ATOM 2914 C CA . SER A 1 366 ? 9.130 -5.864 -4.762 1.00 97.00 366 SER A CA 1
ATOM 2915 C C . SER A 1 366 ? 9.444 -4.575 -5.515 1.00 97.00 366 SER A C 1
ATOM 2917 O O . SER A 1 366 ? 8.841 -3.539 -5.222 1.00 97.00 366 SER A O 1
ATOM 2919 N N . PHE A 1 367 ? 10.292 -4.651 -6.537 1.00 97.25 367 PHE A N 1
ATOM 2920 C CA . PHE A 1 367 ? 10.645 -3.529 -7.406 1.00 97.25 367 PHE A CA 1
ATOM 2921 C C . PHE A 1 367 ? 10.910 -4.008 -8.838 1.00 97.25 367 PHE A C 1
ATOM 2923 O O . PHE A 1 367 ? 11.522 -5.054 -9.034 1.00 97.25 367 PHE A O 1
ATOM 2930 N N . VAL A 1 368 ? 10.468 -3.243 -9.840 1.00 96.56 368 VAL A N 1
ATOM 2931 C CA . VAL A 1 368 ? 10.804 -3.501 -11.249 1.00 96.56 368 VAL A CA 1
ATOM 2932 C C . VAL A 1 368 ? 11.974 -2.607 -11.634 1.00 96.56 368 VAL A C 1
ATOM 2934 O O . VAL A 1 368 ? 11.827 -1.387 -11.666 1.00 96.56 368 VAL A O 1
ATOM 2937 N N . TYR A 1 369 ? 13.122 -3.220 -11.912 1.00 95.75 369 TYR A N 1
ATOM 2938 C CA . TYR A 1 369 ? 14.288 -2.546 -12.464 1.00 95.75 369 TYR A CA 1
ATOM 2939 C C . TYR A 1 369 ? 14.238 -2.600 -13.992 1.00 95.75 369 TYR A C 1
ATOM 2941 O O . TYR A 1 369 ? 14.124 -3.682 -14.561 1.00 95.75 369 TYR A O 1
ATOM 2949 N N . SER A 1 370 ? 14.315 -1.434 -14.632 1.00 93.69 370 SER A N 1
ATOM 2950 C CA . SER A 1 370 ? 14.264 -1.267 -16.086 1.00 93.69 370 SER A CA 1
ATOM 2951 C C . SER A 1 370 ? 15.508 -0.517 -16.556 1.00 93.69 370 SER A C 1
ATOM 2953 O O . SER A 1 370 ? 15.773 0.584 -16.068 1.00 93.69 370 SER A O 1
ATOM 2955 N N . THR A 1 371 ? 16.250 -1.074 -17.510 1.00 92.62 371 THR A N 1
ATOM 2956 C CA . THR A 1 371 ? 17.435 -0.436 -18.106 1.00 92.62 371 THR A CA 1
ATOM 2957 C C . THR A 1 371 ? 17.142 0.115 -19.491 1.00 92.62 371 THR A C 1
ATOM 2959 O O . THR A 1 371 ? 16.180 -0.288 -20.148 1.00 92.62 371 THR A O 1
ATOM 2962 N N . GLU A 1 372 ? 17.962 1.061 -19.945 1.00 87.81 372 GLU A N 1
ATOM 2963 C CA . GLU A 1 372 ? 17.953 1.455 -21.355 1.00 87.81 372 GLU A CA 1
ATOM 2964 C C . GLU A 1 372 ? 18.411 0.292 -22.244 1.00 87.81 372 GLU A C 1
ATOM 2966 O O . GLU A 1 372 ? 19.096 -0.623 -21.787 1.00 87.81 372 GLU A O 1
ATOM 2971 N N . ALA A 1 373 ? 18.083 0.335 -23.538 1.00 77.44 373 ALA A N 1
ATOM 2972 C CA . ALA A 1 373 ? 18.475 -0.719 -24.481 1.00 77.44 373 ALA A CA 1
ATOM 2973 C C . ALA A 1 373 ? 20.005 -0.882 -24.624 1.00 77.44 373 ALA A C 1
ATOM 2975 O O . ALA A 1 373 ? 20.477 -1.942 -25.027 1.00 77.44 373 ALA A O 1
ATOM 2976 N N . SER A 1 374 ? 20.776 0.165 -24.316 1.00 81.69 374 SER A N 1
ATOM 2977 C CA . SER A 1 374 ? 22.245 0.149 -24.304 1.00 81.69 374 SER A CA 1
ATOM 2978 C C . SER A 1 374 ? 22.851 -0.386 -23.004 1.00 81.69 374 SER A C 1
ATOM 2980 O O . SER A 1 374 ? 24.060 -0.597 -22.936 1.00 81.69 374 SER A O 1
ATOM 2982 N N . GLU A 1 375 ? 22.042 -0.552 -21.962 1.00 88.50 375 GLU A N 1
ATOM 2983 C CA . GLU A 1 375 ? 22.453 -1.003 -20.637 1.00 88.50 375 GLU A CA 1
ATOM 2984 C C . GLU A 1 375 ? 22.023 -2.457 -20.405 1.00 88.50 375 GLU A C 1
ATOM 2986 O O . GLU A 1 375 ? 21.160 -2.993 -21.100 1.00 88.50 375 GLU A O 1
ATOM 2991 N N . THR A 1 376 ? 22.637 -3.119 -19.423 1.00 90.75 376 THR A N 1
ATOM 2992 C CA . THR A 1 376 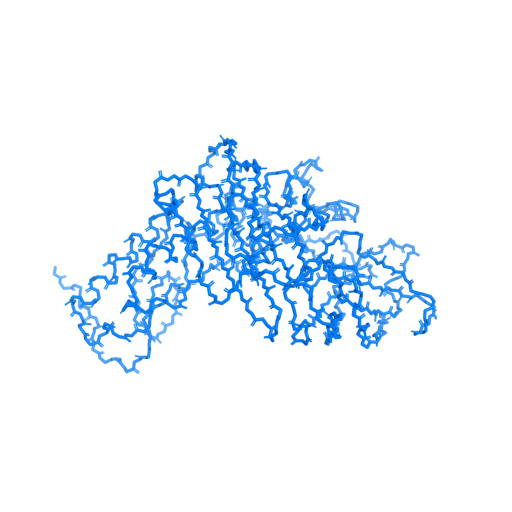? 22.373 -4.532 -19.131 1.00 90.75 376 THR A CA 1
ATOM 2993 C C . THR A 1 376 ? 21.734 -4.720 -17.763 1.00 90.75 376 THR A C 1
ATOM 2995 O O . THR A 1 376 ? 22.192 -4.159 -16.771 1.00 90.75 376 THR A O 1
ATOM 2998 N N . ILE A 1 377 ? 20.714 -5.577 -17.710 1.00 94.56 377 ILE A N 1
ATOM 2999 C CA . ILE A 1 377 ? 20.144 -6.109 -16.463 1.00 94.56 377 ILE A CA 1
ATOM 3000 C C . ILE A 1 377 ? 20.963 -7.288 -15.910 1.00 94.56 377 ILE A C 1
ATOM 3002 O O . ILE A 1 377 ? 20.667 -7.790 -14.829 1.00 94.56 377 ILE A O 1
ATOM 3006 N N . GLN A 1 378 ? 21.980 -7.771 -16.627 1.00 95.94 378 GLN A N 1
ATOM 3007 C CA . GLN A 1 378 ? 22.881 -8.805 -16.113 1.00 95.94 378 GLN A CA 1
ATOM 3008 C C . GLN A 1 378 ? 23.793 -8.252 -15.021 1.00 95.94 378 GLN A C 1
ATOM 3010 O O . GLN A 1 378 ? 24.116 -7.063 -14.997 1.00 95.94 378 GLN A O 1
ATOM 3015 N N . GLY A 1 379 ? 24.209 -9.125 -14.110 1.00 97.00 379 GLY A N 1
ATOM 3016 C CA . GLY A 1 379 ? 25.109 -8.777 -13.019 1.00 97.00 379 GLY A CA 1
ATOM 3017 C C . GLY A 1 379 ? 24.551 -9.148 -11.653 1.00 97.00 379 GLY A C 1
ATOM 3018 O O . GLY A 1 379 ? 23.741 -10.063 -11.519 1.00 97.00 379 GLY A O 1
ATOM 3019 N N . TRP A 1 380 ? 25.033 -8.470 -10.623 1.00 98.31 380 TRP A N 1
ATOM 3020 C CA . TRP A 1 380 ? 24.845 -8.843 -9.228 1.00 98.31 380 TRP A CA 1
ATOM 3021 C C . TRP A 1 380 ? 23.880 -7.899 -8.529 1.00 98.31 380 TRP A C 1
ATOM 3023 O O . TRP A 1 380 ? 24.015 -6.681 -8.621 1.00 98.31 380 TRP A O 1
ATOM 3033 N N . TYR A 1 381 ? 22.931 -8.475 -7.798 1.00 98.56 381 TYR A N 1
ATOM 3034 C CA . TYR A 1 381 ? 21.880 -7.764 -7.086 1.00 98.56 381 TYR A CA 1
ATOM 3035 C C . TYR A 1 381 ? 21.955 -8.033 -5.592 1.00 98.56 381 TYR A C 1
ATOM 3037 O O . TYR A 1 381 ? 22.204 -9.162 -5.160 1.00 98.56 381 TYR A O 1
ATOM 3045 N N . ARG A 1 382 ? 21.679 -7.000 -4.797 1.00 98.44 382 ARG A N 1
ATOM 3046 C CA . ARG A 1 382 ? 21.519 -7.117 -3.345 1.00 98.44 382 ARG A CA 1
ATOM 3047 C C . ARG A 1 382 ? 20.522 -6.095 -2.821 1.00 98.44 382 ARG A C 1
ATOM 3049 O O . ARG A 1 382 ? 20.381 -5.015 -3.386 1.00 98.44 382 ARG A O 1
ATOM 3056 N N . VAL A 1 383 ? 19.848 -6.434 -1.727 1.00 98.56 383 VAL A N 1
ATOM 3057 C CA . VAL A 1 383 ? 18.829 -5.579 -1.102 1.00 98.56 383 VAL A CA 1
ATOM 3058 C C . VAL A 1 383 ? 19.125 -5.412 0.380 1.00 98.56 383 VAL A C 1
ATOM 3060 O O . VAL A 1 383 ? 19.494 -6.381 1.042 1.00 98.56 383 VAL A O 1
ATOM 3063 N N . ARG A 1 384 ? 18.929 -4.214 0.930 1.00 98.12 384 ARG A N 1
ATOM 3064 C CA . ARG A 1 384 ? 18.871 -3.999 2.385 1.00 98.12 384 ARG A CA 1
ATOM 3065 C C . ARG A 1 384 ? 17.678 -3.139 2.772 1.00 98.12 384 ARG A C 1
ATOM 3067 O O . ARG A 1 384 ? 17.216 -2.329 1.976 1.00 98.12 384 ARG A O 1
ATOM 3074 N N . ALA A 1 385 ? 17.212 -3.282 4.005 1.00 98.31 385 ALA A N 1
ATOM 3075 C CA . ALA A 1 385 ? 16.246 -2.360 4.591 1.00 98.31 385 ALA A CA 1
ATOM 3076 C C . ALA A 1 385 ? 16.955 -1.173 5.254 1.00 98.31 385 ALA A C 1
ATOM 3078 O O . ALA A 1 385 ? 18.061 -1.321 5.777 1.00 98.31 385 ALA A O 1
ATOM 3079 N N . VAL A 1 386 ? 16.301 -0.014 5.263 1.00 98.00 386 VAL A N 1
ATOM 3080 C CA . VAL A 1 386 ? 16.756 1.202 5.946 1.00 98.00 386 VAL A CA 1
ATOM 3081 C C . VAL A 1 386 ? 15.639 1.684 6.864 1.00 98.00 386 VAL A C 1
ATOM 3083 O O . VAL A 1 386 ? 14.496 1.816 6.425 1.00 98.00 386 VAL A O 1
ATOM 3086 N N . ASP A 1 387 ? 15.948 1.917 8.139 1.00 97.38 387 ASP A N 1
ATOM 3087 C CA . ASP A 1 387 ? 14.967 2.412 9.111 1.00 97.38 387 ASP A CA 1
ATOM 3088 C C . ASP A 1 387 ? 14.797 3.939 9.086 1.00 97.38 387 ASP A C 1
ATOM 3090 O O . ASP A 1 387 ? 15.481 4.665 8.364 1.00 97.38 387 ASP A O 1
ATOM 3094 N N . TYR A 1 388 ? 13.873 4.444 9.903 1.00 97.56 388 TYR A N 1
ATOM 3095 C CA . TYR A 1 388 ? 13.605 5.879 10.044 1.00 97.56 388 TYR A CA 1
ATOM 3096 C C . TYR A 1 388 ? 14.781 6.702 10.598 1.00 97.56 388 TYR A C 1
ATOM 3098 O O . TYR A 1 388 ? 14.795 7.917 10.419 1.00 97.56 388 TYR A O 1
ATOM 3106 N N . TRP A 1 389 ? 15.782 6.062 11.212 1.00 97.44 389 TRP A N 1
ATOM 3107 C CA . TRP A 1 389 ? 17.024 6.691 11.680 1.00 97.44 389 TRP A CA 1
ATOM 3108 C C . TRP A 1 389 ? 18.160 6.561 10.661 1.00 97.44 389 TRP A C 1
ATOM 3110 O O . TRP A 1 389 ? 19.327 6.731 11.020 1.00 97.44 389 TRP A O 1
ATOM 3120 N N . MET A 1 390 ? 17.836 6.242 9.404 1.00 96.94 390 MET A N 1
ATOM 3121 C CA . MET A 1 390 ? 18.793 6.068 8.312 1.00 96.94 390 MET A CA 1
ATOM 3122 C C . MET A 1 390 ? 19.835 4.974 8.581 1.00 96.94 390 MET A C 1
ATOM 3124 O O . MET A 1 390 ? 20.925 4.987 8.007 1.00 96.94 390 MET A O 1
ATOM 3128 N N . ARG A 1 391 ? 19.525 4.000 9.447 1.00 97.44 391 ARG A N 1
ATOM 3129 C CA . ARG A 1 391 ? 20.402 2.851 9.677 1.00 97.44 391 ARG A CA 1
ATOM 3130 C C . ARG A 1 391 ? 20.078 1.772 8.653 1.00 97.44 391 ARG A C 1
ATOM 3132 O O . ARG A 1 391 ? 18.979 1.219 8.647 1.00 97.44 391 ARG A O 1
ATOM 3139 N N . GLY A 1 392 ? 21.051 1.463 7.802 1.00 97.56 392 GLY A N 1
ATOM 3140 C CA . GLY A 1 392 ? 20.976 0.325 6.894 1.00 97.56 392 GLY A CA 1
ATOM 3141 C C . GLY A 1 392 ? 21.187 -0.993 7.637 1.00 97.56 392 GLY A C 1
ATOM 3142 O O . GLY A 1 392 ? 22.136 -1.131 8.410 1.00 97.56 392 GLY A O 1
ATOM 3143 N N . GLY A 1 393 ? 20.317 -1.965 7.379 1.00 96.75 393 GLY A N 1
ATOM 3144 C CA . GLY A 1 393 ? 20.559 -3.358 7.733 1.00 96.75 393 GLY A CA 1
ATOM 3145 C C . GLY A 1 393 ? 21.677 -3.976 6.888 1.00 96.75 393 GLY A C 1
ATOM 3146 O O . GLY A 1 393 ? 22.192 -3.376 5.938 1.00 96.75 393 GLY A O 1
ATOM 3147 N N . VAL A 1 394 ? 22.040 -5.214 7.213 1.00 96.75 394 VAL A N 1
ATOM 3148 C CA . VAL A 1 394 ? 22.963 -6.000 6.384 1.00 96.75 394 VAL A CA 1
ATOM 3149 C C . VAL A 1 394 ? 22.290 -6.302 5.043 1.00 96.75 394 VAL A C 1
ATOM 3151 O O . VAL A 1 394 ? 21.113 -6.671 5.009 1.00 96.75 394 VAL A O 1
ATOM 3154 N N . TYR A 1 395 ? 23.034 -6.174 3.942 1.00 98.06 395 TYR A N 1
ATOM 3155 C CA . TYR A 1 395 ? 22.542 -6.596 2.630 1.00 98.06 395 TYR A CA 1
ATOM 3156 C C . TYR A 1 395 ? 22.206 -8.088 2.616 1.00 98.06 395 TYR A C 1
ATOM 3158 O O . TYR A 1 395 ? 22.828 -8.900 3.307 1.00 98.06 395 TYR A O 1
ATOM 3166 N N . SER A 1 396 ? 21.229 -8.447 1.790 1.00 98.31 396 SER A N 1
ATOM 3167 C CA . SER A 1 396 ? 20.926 -9.822 1.419 1.00 98.31 396 SER A CA 1
ATOM 3168 C C . SER A 1 396 ? 22.162 -10.552 0.887 1.00 98.31 396 SER A C 1
ATOM 3170 O O . SER A 1 396 ? 23.186 -9.946 0.565 1.00 98.31 396 SER A O 1
ATOM 3172 N N . ASN A 1 397 ? 22.055 -11.874 0.741 1.00 97.81 397 ASN A N 1
ATOM 3173 C CA . ASN A 1 397 ? 23.004 -12.576 -0.122 1.00 97.81 397 ASN A CA 1
ATOM 3174 C C . ASN A 1 397 ? 22.951 -11.956 -1.523 1.00 97.81 397 ASN A C 1
ATOM 3176 O O . ASN A 1 397 ? 21.874 -11.552 -1.979 1.00 97.81 397 ASN A O 1
ATOM 3180 N N . VAL A 1 398 ? 24.114 -11.860 -2.161 1.00 98.06 398 VAL A N 1
ATOM 3181 C CA . VAL A 1 398 ? 24.217 -11.378 -3.533 1.00 98.06 398 VAL A CA 1
ATOM 3182 C C . VAL A 1 398 ? 23.648 -12.441 -4.464 1.00 98.06 398 VAL A C 1
ATOM 3184 O O . VAL A 1 398 ? 23.882 -13.633 -4.268 1.00 98.06 398 VAL A O 1
ATOM 3187 N N . ILE A 1 399 ? 22.895 -12.011 -5.472 1.00 97.62 399 ILE A N 1
ATOM 3188 C CA . ILE A 1 399 ? 22.346 -12.897 -6.498 1.00 97.62 399 ILE A CA 1
ATOM 3189 C C . ILE A 1 399 ? 22.824 -12.432 -7.859 1.00 97.62 399 ILE A C 1
ATOM 3191 O O . ILE A 1 399 ? 22.690 -11.259 -8.199 1.00 97.62 399 ILE A O 1
ATOM 3195 N N . HIS A 1 400 ? 23.375 -13.361 -8.631 1.00 97.56 400 HIS A N 1
ATOM 3196 C CA . HIS A 1 400 ? 23.799 -13.112 -9.997 1.00 97.56 400 HIS A CA 1
ATOM 3197 C C . HIS A 1 400 ? 22.656 -13.421 -10.967 1.00 97.56 400 HIS A C 1
ATOM 3199 O O . HIS A 1 400 ? 22.067 -14.501 -10.916 1.00 97.56 400 HIS A O 1
ATOM 3205 N N . TYR A 1 401 ? 22.357 -12.476 -11.852 1.00 97.12 401 TYR A N 1
ATOM 3206 C CA . TYR A 1 401 ? 21.448 -12.655 -12.973 1.00 97.12 401 TYR A CA 1
ATOM 3207 C C . TYR A 1 401 ? 22.234 -12.730 -14.277 1.00 97.12 401 TYR A C 1
ATOM 3209 O O . TYR A 1 401 ? 23.063 -11.869 -14.579 1.00 97.12 401 TYR A O 1
ATOM 3217 N N . THR A 1 402 ? 21.922 -13.740 -15.077 1.00 92.06 402 THR A N 1
ATOM 3218 C CA . THR A 1 402 ? 22.432 -13.922 -16.435 1.00 92.06 402 THR A CA 1
ATOM 3219 C C . THR A 1 402 ? 21.236 -14.248 -17.321 1.00 92.06 402 THR A C 1
ATOM 3221 O O . THR A 1 402 ? 20.380 -15.026 -16.902 1.00 92.06 402 THR A O 1
ATOM 3224 N N . ALA A 1 403 ? 21.145 -13.585 -18.477 1.00 80.06 403 ALA A N 1
ATOM 3225 C CA . ALA A 1 403 ? 19.994 -13.693 -19.378 1.00 80.06 403 ALA A CA 1
ATOM 3226 C C . ALA A 1 403 ? 20.034 -14.956 -20.243 1.00 80.06 403 ALA A C 1
ATOM 3228 O O . ALA A 1 403 ? 21.156 -15.460 -20.486 1.00 80.06 403 ALA A O 1
#

pLDDT: mean 89.89, std 15.21, range [25.3, 98.75]

Secondary structure (DSSP, 8-state):
-------S----S-EEEE-S---SSS-EEE----TT-HHHHHHHHHHHHHHHHHH-GGGTTS-EEETT--SSS-TTS--GGGSSHHHHHHHHHHHHHIIIIIITT-GGG-EEEE----BPPP-TT-STTSSBSEEEEEETTSSS-EEEEEE-HHHHHHHHHTT--SEEPP-TTTHHHHHSSEEEEEEEEEETTEEEEEEEEEE--TTS---EEEEEEEEE----SSS-EEEEEEEESSSSS-HHHHHHHTT--SS--HHHHHHHHHTSS-EEEEEEEEE-SSSEEEEEEEEESEEEEEEEEEPPSSPPPPPEEEEEEESSSSEEEEEEE-TT---S-EEEEEEEEESS-TT---EE---S---SSEEEEE--TTS---EEEEEEEEETT--B-PPPPPEEE--

Sequence (403 aa):
MNGNLLLQSVAERYIVLKGKSSYPRQFQFSKTTGEGSSKHILDTELETIKRIRSNYPLLAKVPIFNDEGDPLVGWSRPQWWRADTTYAAVVTKVIIQHQHLLITPNPNYLYTLISNDNGFLNFYPTFFEQRTLNTRFQMNNTKPNSVQLIKKPVLAVMGLLARLGDRLVYVEDLKKTETTDLGMLATLEFVNTSWSAAVLISNSADTSLFTGLDEISLNVSGIPEVGSYIYVVYLLDREHGNPHRVWLLQGKPIFPTKEQFDEMRTHQEAVRVQGPTDFTQKDLALKLALKKPGIMLVHMCQKSSAPPGKVHNVTLYQVTSSDLLVTWSDSYIATPCILTFELEHSTQSEGGPYTRVNKNDITFTSFVYSTEASETIQGWYRVRAVDYWMRGGVYSNVIHYTA

Nearest PDB structures (foldseek):
  6i6r-assembly2_B  TM=9.208E-01  e=5.322E-43  Homo sapiens
  4mj2-assembly2_B  TM=9.201E-01  e=9.010E-43  Homo sapiens
  4obr-assembly2_B  TM=9.167E-01  e=1.013E-42  Homo sapiens
  4mj4-assembly1_A  TM=9.125E-01  e=1.617E-42  Homo sapiens
  4obs-assembly1_A  TM=9.217E-01  e=1.114E-41  Homo sapiens

Radius of gyration: 22.9 Å; Cα contacts (8 Å, |Δi|>4): 890; chains: 1; bounding box: 77×52×58 Å

Foldseek 3Di:
DDPDPPPPDDPDQAAEADDDDDDPDHHYDDDLAQCLHLVSSVVVVVVVLVVCCVVPVVCLQGAYEYAASYNHPDQQDFAPCQQALQRLLSVVLNVLCCVLVPCVVCVSNNHDYYHHPACDEYDPPRFRRGSHQWGKAFQVVDVVTFIDIFGHVNVQSVLLVVLAADAWDDDPPCVCSVVHQKGWTKHWYQQPNKIKIKIKIFRHPGSDPDKDKDKDKDKFAQADQDFKKFKWKWKGDCVALRLSVLCVVVVVDSNDDPVSVVVSNLSNHTDTPDDSDIDNDNMDIDIDMAMPRMMMMIMMIGDDPDWFAEKEPWDWDDRDQFKIKTFTDRVRGSDSQWFAKFKWWAPPAQVDPIDGQDPDGDSHRIDMGGDDPVDGPFGKMWMWTAGRVRDTYDIYRIDTDDD

Organism: Holothuria leucospilota (NCBI:txid206669)